Protein AF-A0AAV2BD45-F1 (afdb_monomer_lite)

Secondary structure (DSSP, 8-state):
----------PPPP-PPPPPP-----------------------------------------------SS---HHHHHHHHHHHHHHHHHHHHHHHHHHHHHHHHHHHTT---HHHHHHHHHHHHHHHHHHHHHHHHHHHHHHHHH---HHHHHHHHHHHHHHHHHHHHHHHHHHHHHHHHHHHHHHHHHHHHHHHHHHHHHHHHHHHHHHHHHHHHHHHHHHHHHHHHHHHHHHHHHHHHHHHHHHHHHHHHHHHHHHHHHHHHHHHHHHHHHTT---TT-HHHHHHHHHHHHHHHHHHHHHHHHHHHHHHHHHHHHHHHHHHHHHHHHHHHHHHHHHHHHHHHHHHHHHHHHHHHHHHHHHHHHHHHHHHHHHHHHHHHHHHHHHHHHHHHHHHHHHHHHHHHHHHHHHHHHHHHHHHHTT-

Organism: NCBI:txid280406

Structure (mmCIF, N/CA/C/O backbone):
data_AF-A0AAV2BD45-F1
#
_entry.id   AF-A0AAV2BD45-F1
#
loop_
_atom_site.group_PDB
_atom_site.id
_atom_site.type_symbol
_atom_site.label_atom_id
_atom_site.label_alt_id
_atom_site.label_comp_id
_atom_site.label_asym_id
_atom_site.label_entity_id
_atom_site.label_seq_id
_atom_site.pdbx_PDB_ins_code
_atom_site.Cartn_x
_atom_site.Cartn_y
_atom_site.Cartn_z
_atom_site.occupancy
_atom_site.B_iso_or_equiv
_atom_site.auth_seq_id
_atom_site.auth_comp_id
_atom_site.auth_asym_id
_atom_site.auth_atom_id
_atom_site.pdbx_PDB_model_num
ATOM 1 N N . MET A 1 1 ? -37.325 33.648 95.081 1.00 37.81 1 MET A N 1
ATOM 2 C CA . MET A 1 1 ? -36.023 33.034 95.414 1.00 37.81 1 MET A CA 1
ATOM 3 C C . MET A 1 1 ? -35.730 31.965 94.376 1.00 37.81 1 MET A C 1
ATOM 5 O O . MET A 1 1 ? -36.515 31.038 94.236 1.00 37.81 1 MET A O 1
ATOM 9 N N . HIS A 1 2 ? -34.699 32.183 93.560 1.00 37.19 2 HIS A N 1
ATOM 10 C CA . HIS A 1 2 ? -34.310 31.307 92.456 1.00 37.19 2 HIS A CA 1
ATOM 11 C C . HIS A 1 2 ? -33.569 30.071 92.963 1.00 37.19 2 HIS A C 1
ATOM 13 O O . HIS A 1 2 ? -32.699 30.198 93.818 1.00 37.19 2 HIS A O 1
ATOM 19 N N . ASN A 1 3 ? -33.854 28.908 92.377 1.00 32.88 3 ASN A N 1
ATOM 20 C CA . ASN A 1 3 ? -32.903 27.804 92.365 1.00 32.88 3 ASN A CA 1
ATOM 21 C C . ASN A 1 3 ? -32.997 27.060 91.028 1.00 32.88 3 ASN A C 1
ATOM 23 O O . ASN A 1 3 ? -33.967 26.362 90.740 1.00 32.88 3 ASN A O 1
ATOM 27 N N . THR A 1 4 ? -31.990 27.277 90.191 1.00 39.41 4 THR A N 1
ATOM 28 C CA . THR A 1 4 ? -31.749 26.609 88.914 1.00 39.41 4 THR A CA 1
ATOM 29 C C . THR A 1 4 ? -30.842 25.404 89.158 1.00 39.41 4 THR A C 1
ATOM 31 O O . THR A 1 4 ? -29.679 25.553 89.518 1.00 39.41 4 THR A O 1
ATOM 34 N N . SER A 1 5 ? -31.364 24.192 88.953 1.00 40.12 5 SER A N 1
ATOM 35 C CA . SER A 1 5 ? -30.568 22.958 88.953 1.00 40.12 5 SER A CA 1
ATOM 36 C C . SER A 1 5 ? -30.254 22.560 87.512 1.00 40.12 5 SER A C 1
ATOM 38 O O . SER A 1 5 ? -31.137 22.161 86.754 1.00 40.12 5 SER A O 1
ATOM 40 N N . ALA A 1 6 ? -28.990 22.720 87.120 1.00 40.03 6 ALA A N 1
ATOM 41 C CA . ALA A 1 6 ? -28.469 22.316 85.822 1.00 40.03 6 ALA A CA 1
ATOM 42 C C . ALA A 1 6 ? -28.028 20.842 85.864 1.00 40.03 6 ALA A C 1
ATOM 44 O O . ALA A 1 6 ? -27.032 20.497 86.503 1.00 40.03 6 ALA A O 1
ATOM 45 N N . MET A 1 7 ? -28.739 19.968 85.146 1.00 40.84 7 MET A N 1
ATOM 46 C CA . MET A 1 7 ? -28.292 18.599 84.880 1.00 40.84 7 MET A CA 1
ATOM 47 C C . MET A 1 7 ? -27.200 18.595 83.801 1.00 40.84 7 MET A C 1
ATOM 49 O O . MET A 1 7 ? -27.439 18.941 82.645 1.00 40.84 7 MET A O 1
ATOM 53 N N . LYS A 1 8 ? -25.987 18.177 84.179 1.00 40.69 8 LYS A N 1
ATOM 54 C CA . LYS A 1 8 ? -24.871 17.905 83.262 1.00 40.69 8 LYS A CA 1
ATOM 55 C C . LYS A 1 8 ? -25.108 16.576 82.534 1.00 40.69 8 LYS A C 1
ATOM 57 O O . LYS A 1 8 ? -25.196 15.530 83.175 1.00 40.69 8 LYS A O 1
ATOM 62 N N . SER A 1 9 ? -25.160 16.603 81.203 1.00 44.59 9 SER A N 1
ATOM 63 C CA . SER A 1 9 ? -25.172 15.405 80.362 1.00 44.59 9 SER A CA 1
ATOM 64 C C . SER A 1 9 ? -23.779 14.758 80.330 1.00 44.59 9 SER A C 1
ATOM 66 O O . SER A 1 9 ? -22.777 15.393 80.000 1.00 44.59 9 SER A O 1
ATOM 68 N N . LYS A 1 10 ? -23.696 13.474 80.696 1.00 47.56 10 LYS A N 1
ATOM 69 C CA . LYS A 1 10 ? -22.488 12.657 80.519 1.00 47.56 10 LYS A CA 1
ATOM 70 C C . LYS A 1 10 ? -22.394 12.248 79.044 1.00 47.56 10 LYS A C 1
ATOM 72 O O . LYS A 1 10 ? -23.237 11.496 78.565 1.00 47.56 10 LYS A O 1
ATOM 77 N N . LYS A 1 11 ? -21.384 12.746 78.324 1.00 49.84 11 LYS A N 1
ATOM 78 C CA . LYS A 1 11 ? -21.008 12.239 76.993 1.00 49.84 11 LYS A CA 1
ATOM 79 C C . LYS A 1 11 ? -20.437 10.823 77.136 1.00 49.84 11 LYS A C 1
ATOM 81 O O . LYS A 1 11 ? -19.574 10.599 77.982 1.00 49.84 11 LYS A O 1
ATOM 86 N N . ALA A 1 12 ? -20.922 9.891 76.317 1.00 58.09 12 ALA A N 1
ATOM 87 C CA . ALA A 1 12 ? -20.347 8.554 76.188 1.00 58.09 12 ALA A CA 1
ATOM 88 C C . ALA A 1 12 ? -18.932 8.623 75.565 1.00 58.09 12 ALA A C 1
ATOM 90 O O . ALA A 1 12 ? -18.669 9.550 74.789 1.00 58.09 12 ALA A O 1
ATOM 91 N N . PRO A 1 13 ? -18.021 7.680 75.874 1.00 46.12 13 PRO A N 1
ATOM 92 C CA . PRO A 1 13 ? -16.671 7.684 75.326 1.00 46.12 13 PRO A CA 1
ATOM 93 C C . PRO A 1 13 ? -16.701 7.284 73.849 1.00 46.12 13 PRO A C 1
ATOM 95 O O . PRO A 1 13 ? -17.323 6.295 73.467 1.00 46.12 13 PRO A O 1
ATOM 98 N N . TRP A 1 14 ? -16.017 8.066 73.022 1.00 59.41 14 TRP A N 1
ATOM 99 C CA . TRP A 1 14 ? -15.798 7.785 71.609 1.00 59.41 14 TRP A CA 1
ATOM 100 C C . TRP A 1 14 ? -14.756 6.666 71.452 1.00 59.41 14 TRP A C 1
ATOM 102 O O . TRP A 1 14 ? -13.685 6.742 72.053 1.00 59.41 14 TRP A O 1
ATOM 112 N N . ILE A 1 15 ? -15.066 5.641 70.651 1.00 57.72 15 ILE A N 1
ATOM 113 C CA . ILE A 1 15 ? -14.152 4.541 70.304 1.00 57.72 15 ILE A CA 1
ATOM 114 C C . ILE A 1 15 ? -13.770 4.708 68.820 1.00 57.72 15 ILE A C 1
ATOM 116 O O . ILE A 1 15 ? -14.672 4.696 67.977 1.00 57.72 15 ILE A O 1
ATOM 120 N N . PRO A 1 16 ? -12.482 4.888 68.469 1.00 62.59 16 PRO A N 1
ATOM 121 C CA . PRO A 1 16 ? -12.050 4.950 67.073 1.00 62.59 16 PRO A CA 1
ATOM 122 C C . PRO A 1 16 ? -12.169 3.581 66.378 1.00 62.59 16 PRO A C 1
ATOM 124 O O . PRO A 1 16 ? -11.999 2.548 67.030 1.00 62.59 16 PRO A O 1
ATOM 127 N N . PRO A 1 17 ? -12.401 3.544 65.051 1.00 55.59 17 PRO A N 1
ATOM 128 C CA . PRO A 1 17 ? -12.375 2.299 64.289 1.00 55.59 17 PRO A CA 1
ATOM 129 C C . PRO A 1 17 ? -10.945 1.721 64.230 1.00 55.59 17 PRO A C 1
ATOM 131 O O . PRO A 1 17 ? -9.986 2.498 64.160 1.00 55.59 17 PRO A O 1
ATOM 134 N N . PRO A 1 18 ? -10.769 0.383 64.226 1.00 54.41 18 PRO A N 1
ATOM 135 C CA . PRO A 1 18 ? -9.447 -0.234 64.182 1.00 54.41 18 PRO A CA 1
ATOM 136 C C . PRO A 1 18 ? -8.695 0.150 62.905 1.00 54.41 18 PRO A C 1
ATOM 138 O O . PRO A 1 18 ? -9.184 -0.025 61.787 1.00 54.41 18 PRO A O 1
ATOM 141 N N . GLY A 1 19 ? -7.501 0.705 63.101 1.00 39.62 19 GLY A N 1
ATOM 142 C CA . GLY A 1 19 ? -6.595 1.125 62.046 1.00 39.62 19 GLY A CA 1
ATOM 143 C C . GLY A 1 19 ? -6.035 -0.040 61.234 1.00 39.62 19 GLY A C 1
ATOM 144 O O . GLY A 1 19 ? -5.827 -1.149 61.720 1.00 39.62 19 GLY A O 1
ATOM 145 N N . LYS A 1 20 ? -5.770 0.287 59.970 1.00 44.84 20 LYS A N 1
ATOM 146 C CA . LYS A 1 20 ? -5.073 -0.502 58.957 1.00 44.84 20 LYS A CA 1
ATOM 147 C C . LYS A 1 20 ? -3.706 -0.960 59.477 1.00 44.84 20 LYS A C 1
ATOM 149 O O . LYS A 1 20 ? -2.891 -0.123 59.863 1.00 44.84 20 LYS A O 1
ATOM 154 N N . SER A 1 21 ? -3.429 -2.260 59.420 1.00 37.97 21 SER A N 1
ATOM 155 C CA . SER A 1 21 ? -2.073 -2.782 59.567 1.00 37.97 21 SER A CA 1
ATOM 156 C C . SER A 1 21 ? -1.289 -2.539 58.276 1.00 37.97 21 SER A C 1
ATOM 158 O O . SER A 1 21 ? -1.663 -2.972 57.186 1.00 37.97 21 SER A O 1
ATOM 160 N N . GLN A 1 22 ? -0.187 -1.803 58.403 1.00 42.59 22 GLN A N 1
ATOM 161 C CA . GLN A 1 22 ? 0.887 -1.796 57.423 1.00 42.59 22 GLN A CA 1
ATOM 162 C C . GLN A 1 22 ? 1.657 -3.111 57.565 1.00 42.59 22 GLN A C 1
ATOM 164 O O . GLN A 1 22 ? 2.295 -3.338 58.589 1.00 42.59 22 GLN A O 1
ATOM 169 N N . HIS A 1 23 ? 1.629 -3.955 56.535 1.00 36.81 23 HIS A N 1
ATOM 170 C CA . HIS A 1 23 ? 2.634 -4.998 56.362 1.00 36.81 23 HIS A CA 1
ATOM 171 C C . HIS A 1 23 ? 3.535 -4.640 55.187 1.00 36.81 23 HIS A C 1
ATOM 173 O O . HIS A 1 23 ? 3.166 -4.713 54.019 1.00 36.81 23 HIS A O 1
ATOM 179 N N . SER A 1 24 ? 4.740 -4.225 55.555 1.00 38.22 24 SER A N 1
ATOM 180 C CA . SER A 1 24 ? 5.935 -4.207 54.735 1.00 38.22 24 SER A CA 1
ATOM 181 C C . SER A 1 24 ? 6.391 -5.646 54.481 1.00 38.22 24 SER A C 1
ATOM 183 O O . SER A 1 24 ? 6.733 -6.373 55.411 1.00 38.22 24 SER A O 1
ATOM 185 N N . ILE A 1 25 ? 6.445 -6.051 53.213 1.00 37.09 25 ILE A N 1
ATOM 186 C CA . ILE A 1 25 ? 7.236 -7.207 52.787 1.00 37.09 25 ILE A CA 1
ATOM 187 C C . ILE A 1 25 ? 8.301 -6.693 51.826 1.00 37.09 25 ILE A C 1
ATOM 189 O O . ILE A 1 25 ? 8.033 -6.323 50.686 1.00 37.09 25 ILE A O 1
ATOM 193 N N . LYS A 1 26 ? 9.531 -6.655 52.345 1.00 34.81 26 LYS A N 1
ATOM 194 C CA . LYS A 1 26 ? 10.760 -6.693 51.560 1.00 34.81 26 LYS A CA 1
ATOM 195 C C . LYS A 1 26 ? 10.870 -8.083 50.939 1.00 34.81 26 LYS A C 1
ATOM 197 O O . LYS A 1 26 ? 10.857 -9.071 51.668 1.00 34.81 26 LYS A O 1
ATOM 202 N N . THR A 1 27 ? 11.110 -8.153 49.639 1.00 34.31 27 THR A N 1
ATOM 203 C CA . THR A 1 27 ? 11.883 -9.252 49.057 1.00 34.31 27 THR A CA 1
ATOM 204 C C . THR A 1 27 ? 12.809 -8.700 47.987 1.00 34.31 27 THR A C 1
ATOM 206 O O . THR A 1 27 ? 12.434 -7.954 47.090 1.00 34.31 27 THR A O 1
ATOM 209 N N . THR A 1 28 ? 14.073 -9.024 48.195 1.00 35.66 28 THR A N 1
ATOM 210 C CA . THR A 1 28 ? 15.253 -8.734 47.400 1.00 35.66 28 THR A CA 1
ATOM 211 C C . THR A 1 28 ? 15.331 -9.658 46.190 1.00 35.66 28 THR A C 1
ATOM 213 O O . THR A 1 28 ? 15.268 -10.870 46.369 1.00 35.66 28 THR A O 1
ATOM 216 N N . ALA A 1 29 ? 15.625 -9.119 45.009 1.00 36.19 29 ALA A N 1
ATOM 217 C CA . ALA A 1 29 ? 16.411 -9.825 44.000 1.00 36.19 29 ALA A CA 1
ATOM 218 C C . ALA A 1 29 ? 17.160 -8.809 43.127 1.00 36.19 29 ALA A C 1
ATOM 220 O O . ALA A 1 29 ? 16.567 -7.995 42.426 1.00 36.19 29 ALA A O 1
ATOM 221 N N . LYS A 1 30 ? 18.490 -8.852 43.239 1.00 35.03 30 LYS A N 1
ATOM 222 C CA . LYS A 1 30 ? 19.457 -8.185 42.368 1.00 35.03 30 LYS A CA 1
ATOM 223 C C . LYS A 1 30 ? 19.386 -8.800 40.969 1.00 35.03 30 LYS A C 1
ATOM 225 O O . LYS A 1 30 ? 19.526 -10.014 40.844 1.00 35.03 30 LYS A O 1
ATOM 230 N N . THR A 1 31 ? 19.399 -7.977 39.929 1.00 34.34 31 THR A N 1
ATOM 231 C CA . THR A 1 31 ? 20.247 -8.267 38.765 1.00 34.34 31 THR A CA 1
ATOM 232 C C . THR A 1 31 ? 20.793 -6.956 38.222 1.00 34.34 31 THR A C 1
ATOM 234 O O . THR A 1 31 ? 20.062 -6.017 37.927 1.00 34.34 31 THR A O 1
ATOM 237 N N . LYS A 1 32 ? 22.120 -6.893 38.230 1.00 35.22 32 LYS A N 1
ATOM 238 C CA . LYS A 1 32 ? 22.986 -5.788 37.847 1.00 35.22 32 LYS A CA 1
ATOM 239 C C . LYS A 1 32 ? 23.329 -5.980 36.371 1.00 35.22 32 LYS A C 1
ATOM 241 O O . LYS A 1 32 ? 23.880 -7.027 36.052 1.00 35.22 32 LYS A O 1
ATOM 246 N N . VAL A 1 33 ? 23.066 -4.993 35.518 1.00 34.75 33 VAL A N 1
ATOM 247 C CA . VAL A 1 33 ? 23.798 -4.810 34.255 1.00 34.75 33 VAL A CA 1
ATOM 248 C C . VAL A 1 33 ? 24.045 -3.311 34.085 1.00 34.75 33 VAL A C 1
ATOM 250 O O . VAL A 1 33 ? 23.113 -2.520 33.977 1.00 34.75 33 VAL A O 1
ATOM 253 N N . GLU A 1 34 ? 25.321 -2.947 34.178 1.00 34.97 34 GLU A N 1
ATOM 254 C CA . GLU A 1 34 ? 25.890 -1.634 33.869 1.00 34.97 34 GLU A CA 1
ATOM 255 C C . GLU A 1 34 ? 26.081 -1.485 32.349 1.00 34.97 34 GLU A C 1
ATOM 257 O O . GLU A 1 34 ? 26.318 -2.470 31.653 1.00 34.97 34 GLU A O 1
ATOM 262 N N . GLY A 1 35 ? 26.033 -0.240 31.871 1.00 30.70 35 GLY A N 1
ATOM 263 C CA . GLY A 1 35 ? 26.340 0.184 30.498 1.00 30.70 35 GLY A CA 1
ATOM 264 C C . GLY A 1 35 ? 25.434 1.361 30.132 1.00 30.70 35 GLY A C 1
ATOM 265 O O . GLY A 1 35 ? 24.295 1.152 29.745 1.00 30.70 35 GLY A O 1
ATOM 266 N N . SER A 1 36 ? 25.745 2.621 30.454 1.00 33.59 36 SER A N 1
ATOM 267 C CA . SER A 1 36 ? 26.820 3.455 29.892 1.00 33.59 36 SER A CA 1
ATOM 268 C C . SER A 1 36 ? 26.916 3.356 28.370 1.00 33.59 36 SER A C 1
ATOM 270 O O . SER A 1 36 ? 27.641 2.507 27.869 1.00 33.59 36 SER A O 1
ATOM 272 N N . SER A 1 37 ? 26.253 4.267 27.652 1.00 35.66 37 SER A N 1
ATOM 273 C CA . SER A 1 37 ? 26.849 4.881 26.462 1.00 35.66 37 SER A CA 1
ATOM 274 C C . SER A 1 37 ? 26.151 6.197 26.121 1.00 35.66 37 SER A C 1
ATOM 276 O O . SER A 1 37 ? 24.951 6.255 25.867 1.00 35.66 37 SER A O 1
ATOM 278 N N . THR A 1 38 ? 26.967 7.239 26.187 1.00 37.00 38 THR A N 1
ATOM 279 C CA . THR A 1 38 ? 26.967 8.498 25.443 1.00 37.00 38 THR A CA 1
ATOM 280 C C . THR A 1 38 ? 26.060 8.568 24.214 1.00 37.00 38 THR A C 1
ATOM 282 O O . THR A 1 38 ? 26.137 7.745 23.305 1.00 37.00 38 THR A O 1
ATOM 285 N N . ALA A 1 39 ? 25.259 9.633 24.185 1.00 39.69 39 ALA A N 1
ATOM 286 C CA . ALA A 1 39 ? 24.622 10.154 22.990 1.00 39.69 39 ALA A CA 1
ATOM 287 C C . ALA A 1 39 ? 25.671 10.883 22.133 1.00 39.69 39 ALA A C 1
ATOM 289 O O . ALA A 1 39 ? 26.201 11.911 22.550 1.00 39.69 39 ALA A O 1
ATOM 290 N N . GLU A 1 40 ? 25.931 10.357 20.940 1.00 37.06 40 GLU A N 1
ATOM 291 C CA . GLU A 1 40 ? 26.510 11.088 19.812 1.00 37.06 40 GLU A CA 1
ATOM 292 C C . GLU A 1 40 ? 25.491 11.084 18.660 1.00 37.06 40 GLU A C 1
ATOM 294 O O . GLU A 1 40 ? 24.908 10.035 18.365 1.00 37.06 40 GLU A O 1
ATOM 299 N N . PRO A 1 41 ? 25.245 12.229 18.002 1.00 37.22 41 PRO A N 1
ATOM 300 C CA . PRO A 1 41 ? 24.463 12.289 16.779 1.00 37.22 41 PRO A CA 1
ATOM 301 C C . PRO A 1 41 ? 25.382 12.096 15.563 1.00 37.22 41 PRO A C 1
ATOM 303 O O . PRO A 1 41 ? 26.110 13.005 15.170 1.00 37.22 41 PRO A O 1
ATOM 306 N N . CYS A 1 42 ? 25.322 10.922 14.933 1.00 32.53 42 CYS A N 1
ATOM 307 C CA . CYS A 1 42 ? 25.920 10.703 13.616 1.00 32.53 42 CYS A CA 1
ATOM 308 C C . CYS A 1 42 ? 24.930 11.107 12.518 1.00 32.53 42 CYS A C 1
ATOM 310 O O . CYS A 1 42 ? 23.981 10.382 12.218 1.00 32.53 42 CYS A O 1
ATOM 312 N N . HIS A 1 43 ? 25.190 12.252 11.890 1.00 39.97 43 HIS A N 1
ATOM 313 C CA . HIS A 1 43 ? 24.845 12.456 10.485 1.00 39.97 43 HIS A CA 1
ATOM 314 C C . HIS A 1 43 ? 25.676 11.497 9.618 1.00 39.97 43 HIS A C 1
ATOM 316 O O . HIS A 1 43 ? 26.834 11.218 9.934 1.00 39.97 43 HIS A O 1
ATOM 322 N N . PRO A 1 44 ? 25.122 11.064 8.481 1.00 42.06 44 PRO A N 1
ATOM 323 C CA . PRO A 1 44 ? 25.815 11.379 7.245 1.00 42.06 44 PRO A CA 1
ATOM 324 C C . PRO A 1 44 ? 24.866 12.101 6.293 1.00 42.06 44 PRO A C 1
ATOM 326 O O . PRO A 1 44 ? 23.893 11.548 5.785 1.00 42.06 44 PRO A O 1
ATOM 329 N N . THR A 1 45 ? 25.173 13.373 6.066 1.00 37.53 45 THR A N 1
ATOM 330 C CA . THR A 1 45 ? 24.691 14.137 4.922 1.00 37.53 45 THR A CA 1
ATOM 331 C C . THR A 1 45 ? 25.444 13.602 3.710 1.00 37.53 45 THR A C 1
ATOM 333 O O . THR A 1 45 ? 26.584 13.987 3.469 1.00 37.53 45 THR A O 1
ATOM 336 N N . THR A 1 46 ? 24.853 12.650 2.993 1.00 34.72 46 THR A N 1
ATOM 337 C CA . THR A 1 46 ? 25.372 12.230 1.691 1.00 34.72 46 THR A CA 1
ATOM 338 C C . THR A 1 46 ? 24.972 13.278 0.661 1.00 34.72 46 THR A C 1
ATOM 340 O O . THR A 1 46 ? 23.799 13.458 0.343 1.00 34.72 46 THR A O 1
ATOM 343 N N . GLU A 1 47 ? 25.997 14.005 0.238 1.00 29.61 47 GLU A N 1
ATOM 344 C CA . GLU A 1 47 ? 26.165 14.786 -0.982 1.00 29.61 47 GLU A CA 1
ATOM 345 C C . GLU A 1 47 ? 25.119 14.511 -2.076 1.00 29.61 47 GLU A C 1
ATOM 347 O O . GLU A 1 47 ? 25.186 13.528 -2.811 1.00 29.61 47 GLU A O 1
ATOM 352 N N . MET A 1 48 ? 24.191 15.451 -2.249 1.00 32.91 48 MET A N 1
ATOM 353 C CA . MET A 1 48 ? 23.645 15.743 -3.571 1.00 32.91 48 MET A CA 1
ATOM 354 C C . MET A 1 48 ? 24.607 16.744 -4.200 1.00 32.91 48 MET A C 1
ATOM 356 O O . MET A 1 48 ? 24.500 17.952 -3.982 1.00 32.91 48 MET A O 1
ATOM 360 N N . HIS A 1 49 ? 25.602 16.219 -4.912 1.00 33.19 49 HIS A N 1
ATOM 361 C CA . HIS A 1 49 ? 26.408 17.019 -5.817 1.00 33.19 49 HIS A CA 1
ATOM 362 C C . HIS A 1 49 ? 25.471 17.761 -6.773 1.00 33.19 49 HIS A C 1
ATOM 364 O O . HIS A 1 49 ? 24.671 17.157 -7.487 1.00 33.19 49 HIS A O 1
ATOM 370 N N . SER A 1 50 ? 25.579 19.087 -6.743 1.00 35.03 50 SER A N 1
ATOM 371 C CA . SER A 1 50 ? 25.191 19.963 -7.837 1.00 35.03 50 SER A CA 1
ATOM 372 C C . SER A 1 50 ? 25.798 19.388 -9.112 1.00 35.03 50 SER A C 1
ATOM 374 O O . SER A 1 50 ? 27.018 19.391 -9.254 1.00 35.03 50 SER A O 1
ATOM 376 N N . LEU A 1 51 ? 24.960 18.855 -10.002 1.00 37.84 51 LEU A N 1
ATOM 377 C CA . LEU A 1 51 ? 25.345 18.624 -11.387 1.00 37.84 51 LEU A CA 1
ATOM 378 C C . LEU A 1 51 ? 25.698 19.996 -11.954 1.00 37.84 51 LEU A C 1
ATOM 380 O O . LEU A 1 51 ? 24.822 20.826 -12.192 1.00 37.84 51 LEU A O 1
ATOM 384 N N . GLU A 1 52 ? 27.000 20.250 -12.045 1.00 33.34 52 GLU A N 1
ATOM 385 C CA . GLU A 1 52 ? 27.556 21.305 -12.869 1.00 33.34 52 GLU A CA 1
ATOM 386 C C . GLU A 1 52 ? 26.934 21.168 -14.260 1.00 33.34 52 GLU A C 1
ATOM 388 O O . GLU A 1 52 ? 26.956 20.103 -14.881 1.00 33.34 52 GLU A O 1
ATOM 393 N N . GLU A 1 53 ? 26.302 22.250 -14.706 1.00 35.97 53 GLU A N 1
ATOM 394 C CA . GLU A 1 53 ? 25.989 22.474 -16.105 1.00 35.97 53 GLU A CA 1
ATOM 395 C C . GLU A 1 53 ? 27.318 22.465 -16.863 1.00 35.97 53 GLU A C 1
ATOM 397 O O . GLU A 1 53 ? 27.991 23.493 -16.983 1.00 35.97 53 GLU A O 1
ATOM 402 N N . ASP A 1 54 ? 27.706 21.292 -17.362 1.00 31.88 54 ASP A N 1
ATOM 403 C CA . ASP A 1 54 ? 28.700 21.187 -18.415 1.00 31.88 54 ASP A CA 1
ATOM 404 C C . ASP A 1 54 ? 28.147 21.952 -19.615 1.00 31.88 54 ASP A C 1
ATOM 406 O O . ASP A 1 54 ? 27.318 21.476 -20.398 1.00 31.88 54 ASP A O 1
ATOM 410 N N . ARG A 1 55 ? 28.608 23.200 -19.724 1.00 34.84 55 ARG A N 1
ATOM 411 C CA . ARG A 1 55 ? 28.658 23.932 -20.978 1.00 34.84 55 ARG A CA 1
ATOM 412 C C . ARG A 1 55 ? 29.295 22.995 -21.991 1.00 34.84 55 ARG A C 1
ATOM 414 O O . ARG A 1 55 ? 30.507 22.798 -21.989 1.00 34.84 55 ARG A O 1
ATOM 421 N N . PHE A 1 56 ? 28.474 22.470 -22.890 1.00 34.72 56 PHE A N 1
ATOM 422 C CA . PHE A 1 56 ? 28.930 22.158 -24.229 1.00 34.72 56 PHE A CA 1
ATOM 423 C C . PHE A 1 56 ? 29.479 23.467 -24.801 1.00 34.72 56 PHE A C 1
ATOM 425 O O . PHE A 1 56 ? 28.736 24.294 -25.329 1.00 34.72 56 PHE A O 1
ATOM 432 N N . GLU A 1 57 ? 30.780 23.697 -24.630 1.00 31.67 57 GLU A N 1
ATOM 433 C CA . GLU A 1 57 ? 31.492 24.560 -25.551 1.00 31.67 57 GLU A CA 1
ATOM 434 C C . GLU A 1 57 ? 31.246 23.971 -26.937 1.00 31.67 57 GLU A C 1
ATOM 436 O O . GLU A 1 57 ? 31.585 22.818 -27.216 1.00 31.67 57 GLU A O 1
ATOM 441 N N . GLU A 1 58 ? 30.583 24.758 -27.784 1.00 39.25 58 GLU A N 1
ATOM 442 C CA . GLU A 1 58 ? 30.618 24.597 -29.226 1.00 39.25 58 GLU A CA 1
ATOM 443 C C . GLU A 1 58 ? 32.089 24.497 -29.626 1.00 39.25 58 GLU A C 1
ATOM 445 O O . GLU A 1 58 ? 32.774 25.501 -29.838 1.00 39.25 58 GLU A O 1
ATOM 450 N N . ALA A 1 59 ? 32.584 23.265 -29.732 1.00 32.06 59 ALA A N 1
ATOM 451 C CA . ALA A 1 59 ? 33.764 22.958 -30.504 1.00 32.06 59 ALA A CA 1
ATOM 452 C C . ALA A 1 59 ? 33.423 23.349 -31.942 1.00 32.06 59 ALA A C 1
ATOM 454 O O . ALA A 1 59 ? 32.893 22.563 -32.727 1.00 32.06 59 ALA A O 1
ATOM 455 N N . SER A 1 60 ? 33.671 24.619 -32.253 1.00 34.62 60 SER A N 1
ATOM 456 C CA . SER A 1 60 ? 33.712 25.138 -33.603 1.00 34.62 60 SER A CA 1
ATOM 457 C C . SER A 1 60 ? 34.685 24.254 -34.369 1.00 34.62 60 SER A C 1
ATOM 459 O O . SER A 1 60 ? 35.901 24.374 -34.231 1.00 34.62 60 SER A O 1
ATOM 461 N N . LEU A 1 61 ? 34.144 23.336 -35.168 1.00 34.00 61 LEU A N 1
ATOM 462 C CA . LEU A 1 61 ? 34.873 22.576 -36.173 1.00 34.00 61 LEU A CA 1
ATOM 463 C C . LEU A 1 61 ? 35.249 23.521 -37.323 1.00 34.00 61 LEU A C 1
ATOM 465 O O . LEU A 1 61 ? 34.892 23.304 -38.473 1.00 34.00 61 LEU A O 1
ATOM 469 N N . SER A 1 62 ? 35.990 24.588 -37.033 1.00 32.12 62 SER A N 1
ATOM 470 C CA . SER A 1 62 ? 36.701 25.367 -38.040 1.00 32.12 62 SER A CA 1
ATOM 471 C C . SER A 1 62 ? 38.074 24.739 -38.270 1.00 32.12 62 SER A C 1
ATOM 473 O O . SER A 1 62 ? 39.120 25.366 -38.132 1.00 32.12 62 SER A O 1
ATOM 475 N N . SER A 1 63 ? 38.074 23.472 -38.689 1.00 34.75 63 SER A N 1
ATOM 476 C CA . SER A 1 63 ? 39.219 22.908 -39.405 1.00 34.75 63 SER A CA 1
ATOM 477 C C . SER A 1 63 ? 39.189 23.424 -40.843 1.00 34.75 63 SER A C 1
ATOM 479 O O . SER A 1 63 ? 38.998 22.670 -41.791 1.00 34.75 63 SER A O 1
ATOM 481 N N . THR A 1 64 ? 39.382 24.733 -41.026 1.00 37.59 64 THR A N 1
ATOM 482 C CA . THR A 1 64 ? 39.841 25.267 -42.309 1.00 37.59 64 THR A CA 1
ATOM 483 C C . THR A 1 64 ? 41.289 24.828 -42.474 1.00 37.59 64 THR A C 1
ATOM 485 O O . THR A 1 64 ? 42.221 25.555 -42.129 1.00 37.59 64 THR A O 1
ATOM 488 N N . SER A 1 65 ? 41.473 23.595 -42.951 1.00 39.78 65 SER A N 1
ATOM 489 C CA . SER A 1 65 ? 42.760 23.111 -43.423 1.00 39.78 65 SER A CA 1
ATOM 490 C C . SER A 1 65 ? 43.256 24.082 -44.487 1.00 39.78 65 SER A C 1
ATOM 492 O O . SER A 1 65 ? 42.598 24.300 -45.508 1.00 39.78 65 SER A O 1
ATOM 494 N N . SER A 1 66 ? 44.404 24.694 -44.229 1.00 41.56 66 SER A N 1
ATOM 495 C CA . SER A 1 66 ? 45.097 25.561 -45.164 1.00 41.56 66 SER A CA 1
ATOM 496 C C . SER A 1 66 ? 45.428 24.787 -46.446 1.00 41.56 66 SER A C 1
ATOM 498 O O . SER A 1 66 ? 46.427 24.074 -46.501 1.00 41.56 66 SER A O 1
ATOM 500 N N . PHE A 1 67 ? 44.609 24.956 -47.487 1.00 44.69 67 PHE A N 1
ATOM 501 C CA . PHE A 1 67 ? 44.902 24.574 -48.875 1.00 44.69 67 PHE A CA 1
ATOM 502 C C . PHE A 1 67 ? 45.982 25.500 -49.455 1.00 44.69 67 PHE A C 1
ATOM 504 O O . PHE A 1 67 ? 45.745 26.243 -50.400 1.00 44.69 67 PHE A O 1
ATOM 511 N N . ASN A 1 68 ? 47.165 25.535 -48.847 1.00 49.06 68 ASN A N 1
ATOM 512 C CA . ASN A 1 68 ? 48.268 26.337 -49.356 1.00 49.06 68 ASN A CA 1
ATOM 513 C C . ASN A 1 68 ? 49.590 25.600 -49.184 1.00 49.06 68 ASN A C 1
ATOM 515 O O . ASN A 1 68 ? 50.298 25.802 -48.197 1.00 49.06 68 ASN A O 1
ATOM 519 N N . ARG A 1 69 ? 49.882 24.794 -50.209 1.00 49.28 69 ARG A N 1
ATOM 520 C CA . ARG A 1 69 ? 51.175 24.412 -50.805 1.00 49.28 69 ARG A CA 1
ATOM 521 C C . ARG A 1 69 ? 51.101 22.929 -51.171 1.00 49.28 69 ARG A C 1
ATOM 523 O O . ARG A 1 69 ? 50.884 22.099 -50.303 1.00 49.28 69 ARG A O 1
ATOM 530 N N . ASP A 1 70 ? 51.265 22.669 -52.462 1.00 53.28 70 ASP A N 1
ATOM 531 C CA . ASP A 1 70 ? 51.137 21.399 -53.191 1.00 53.28 70 ASP A CA 1
ATOM 532 C C . ASP A 1 70 ? 49.711 21.027 -53.641 1.00 53.28 70 ASP A C 1
ATOM 534 O O . ASP A 1 70 ? 48.751 21.238 -52.894 1.00 53.28 70 ASP A O 1
ATOM 538 N N . PRO A 1 71 ? 49.531 20.526 -54.888 1.00 56.09 71 PRO A N 1
ATOM 539 C CA . PRO A 1 71 ? 48.228 20.089 -55.364 1.00 56.09 71 PRO A CA 1
ATOM 540 C C . PRO A 1 71 ? 47.728 18.981 -54.429 1.00 56.09 71 PRO A C 1
ATOM 542 O O . PRO A 1 71 ? 48.392 17.947 -54.325 1.00 56.09 71 PRO A O 1
ATOM 545 N N . PRO A 1 72 ? 46.594 19.174 -53.737 1.00 59.38 72 PRO A N 1
ATOM 546 C CA . PRO A 1 72 ? 46.013 18.139 -52.895 1.00 59.38 72 PRO A CA 1
ATOM 547 C C . PRO A 1 72 ? 45.803 16.897 -53.759 1.00 59.38 72 PRO A C 1
ATOM 549 O O . PRO A 1 72 ? 45.300 17.009 -54.880 1.00 59.38 72 PRO A O 1
ATOM 552 N N . ASP A 1 73 ? 46.188 15.720 -53.265 1.00 76.12 73 ASP A N 1
ATOM 553 C CA . ASP A 1 73 ? 45.872 14.470 -53.949 1.00 76.12 73 ASP A CA 1
ATOM 554 C C . ASP A 1 73 ? 44.355 14.258 -53.881 1.00 76.12 73 ASP A C 1
ATOM 556 O O . ASP A 1 73 ? 43.804 13.646 -52.962 1.00 76.12 73 ASP A O 1
ATOM 560 N N . VAL A 1 74 ? 43.658 14.831 -54.863 1.00 76.75 74 VAL A N 1
ATOM 561 C CA . VAL A 1 74 ? 42.201 14.788 -54.973 1.00 76.75 74 VAL A CA 1
ATOM 562 C C . VAL A 1 74 ? 41.726 13.336 -55.022 1.00 76.75 74 VAL A C 1
ATOM 564 O O . VAL A 1 74 ? 40.601 13.067 -54.622 1.00 76.75 74 VAL A O 1
ATOM 567 N N . ASN A 1 75 ? 42.552 12.376 -55.459 1.00 78.44 75 ASN A N 1
ATOM 568 C CA . ASN A 1 75 ? 42.176 10.962 -55.446 1.00 78.44 75 ASN A CA 1
ATOM 569 C C . ASN A 1 75 ? 42.132 10.397 -54.022 1.00 78.44 75 ASN A C 1
ATOM 571 O O . ASN A 1 75 ? 41.153 9.736 -53.672 1.00 78.44 75 ASN A O 1
ATOM 575 N N . ALA A 1 76 ? 43.142 10.685 -53.196 1.00 82.06 76 ALA A N 1
ATOM 576 C CA . ALA A 1 76 ? 43.166 10.264 -51.795 1.00 82.06 76 ALA A CA 1
ATOM 577 C C . ALA A 1 76 ? 41.987 10.863 -51.011 1.00 82.06 76 ALA A C 1
ATOM 579 O O . ALA A 1 76 ? 41.270 10.150 -50.305 1.00 82.06 76 ALA A O 1
ATOM 580 N N . HIS A 1 77 ? 41.711 12.155 -51.207 1.00 80.62 77 HIS A N 1
ATOM 581 C CA . HIS A 1 77 ? 40.572 12.808 -50.565 1.00 80.62 77 HIS A CA 1
ATOM 582 C C . HIS A 1 77 ? 39.218 12.317 -51.098 1.00 80.62 77 HIS A C 1
ATOM 584 O O . HIS A 1 77 ? 38.292 12.127 -50.313 1.00 80.62 77 HIS A O 1
ATOM 590 N N . LEU A 1 78 ? 39.089 12.043 -52.401 1.00 81.56 78 LEU A N 1
ATOM 591 C CA . LEU A 1 78 ? 37.866 11.473 -52.978 1.00 81.56 78 LEU A CA 1
ATOM 592 C C . LEU A 1 78 ? 37.580 10.072 -52.420 1.00 81.56 78 LEU A C 1
ATOM 594 O O . LEU A 1 78 ? 36.425 9.739 -52.166 1.00 81.56 78 LEU A O 1
ATOM 598 N N . HIS A 1 79 ? 38.617 9.261 -52.188 1.00 82.62 79 HIS A N 1
ATOM 599 C CA . HIS A 1 79 ? 38.466 7.963 -51.531 1.00 82.62 79 HIS A CA 1
ATOM 600 C C . HIS A 1 79 ? 37.980 8.117 -50.081 1.00 82.62 79 HIS A C 1
ATOM 602 O O . HIS A 1 79 ? 37.090 7.379 -49.654 1.00 82.62 79 HIS A O 1
ATOM 608 N N . SER A 1 80 ? 38.519 9.086 -49.336 1.00 87.75 80 SER A N 1
ATOM 609 C CA . SER A 1 80 ? 38.056 9.407 -47.979 1.00 87.75 80 SER A CA 1
ATOM 610 C C . SER A 1 80 ? 36.584 9.831 -47.974 1.00 87.75 80 SER A C 1
ATOM 612 O O . SER A 1 80 ? 35.790 9.282 -47.216 1.00 87.75 80 SER A O 1
ATOM 614 N N . ILE A 1 81 ? 36.180 10.728 -48.880 1.00 81.50 81 ILE A N 1
ATOM 615 C CA . ILE A 1 81 ? 34.782 11.171 -48.995 1.00 81.50 81 ILE A CA 1
ATOM 616 C C . ILE A 1 81 ? 33.851 10.006 -49.347 1.00 81.50 81 ILE A C 1
ATOM 618 O O . ILE A 1 81 ? 32.759 9.911 -48.793 1.00 81.50 81 ILE A O 1
ATOM 622 N N . LYS A 1 82 ? 34.271 9.074 -50.213 1.00 84.25 82 LYS A N 1
ATOM 623 C CA . LYS A 1 82 ? 33.481 7.867 -50.517 1.00 84.25 82 LYS A CA 1
ATOM 624 C C . LYS A 1 82 ? 33.231 7.006 -49.276 1.00 84.25 82 LYS A C 1
ATOM 626 O O . LYS A 1 82 ? 32.115 6.525 -49.095 1.00 84.25 82 LYS A O 1
ATOM 631 N N . GLN A 1 83 ? 34.231 6.835 -48.410 1.00 86.94 83 GLN A N 1
ATOM 632 C CA . GLN A 1 83 ? 34.058 6.118 -47.139 1.00 86.94 83 GLN A CA 1
ATOM 633 C C . GLN A 1 83 ? 33.107 6.864 -46.194 1.00 86.94 83 GLN A C 1
ATOM 635 O O . GLN A 1 83 ? 32.235 6.254 -45.578 1.00 86.94 83 GLN A O 1
ATOM 640 N N . GLU A 1 84 ? 33.221 8.188 -46.112 1.00 83.94 84 GLU A N 1
ATOM 641 C CA . GLU A 1 84 ? 32.329 9.007 -45.288 1.00 83.94 84 GLU A CA 1
ATOM 642 C C . GLU A 1 84 ? 30.882 8.999 -45.803 1.00 83.94 84 GLU A C 1
ATOM 644 O O . GLU A 1 84 ? 29.958 8.998 -44.995 1.00 83.94 84 GLU A O 1
ATOM 649 N N . ILE A 1 85 ? 30.657 8.925 -47.119 1.00 83.69 85 ILE A N 1
ATOM 650 C CA . ILE A 1 85 ? 29.317 8.761 -47.710 1.00 83.69 85 ILE A CA 1
ATOM 651 C C . ILE A 1 85 ? 28.715 7.403 -47.343 1.00 83.69 85 ILE A C 1
ATOM 653 O O . ILE A 1 85 ? 27.534 7.332 -47.003 1.00 83.69 85 ILE A O 1
ATOM 657 N N . GLN A 1 86 ? 29.505 6.325 -47.345 1.00 87.50 86 GLN A N 1
ATOM 658 C CA . GLN A 1 86 ? 29.036 5.012 -46.878 1.00 87.50 86 GLN A CA 1
ATOM 659 C C . GLN A 1 86 ? 28.633 5.053 -45.396 1.00 87.50 86 GLN A C 1
ATOM 661 O O . GLN A 1 86 ? 27.597 4.504 -45.007 1.00 87.50 86 GLN A O 1
ATOM 666 N N . LEU A 1 87 ? 29.414 5.754 -44.570 1.00 86.38 87 LEU A N 1
ATOM 667 C CA . LEU A 1 87 ? 29.082 5.971 -43.164 1.00 86.38 87 LEU A CA 1
ATOM 668 C C . LEU A 1 87 ? 27.794 6.799 -43.018 1.00 86.38 87 LEU A C 1
ATOM 670 O O . LEU A 1 87 ? 26.894 6.409 -42.274 1.00 86.38 87 LEU A O 1
ATOM 674 N N . LEU A 1 88 ? 27.656 7.885 -43.783 1.00 84.62 88 LEU A N 1
ATOM 675 C CA . LEU A 1 88 ? 26.462 8.734 -43.808 1.00 84.62 88 LEU A CA 1
ATOM 676 C C . LEU A 1 88 ? 25.210 7.946 -44.220 1.00 84.62 88 LEU A C 1
ATOM 678 O O . LEU A 1 88 ? 24.162 8.072 -43.591 1.00 84.62 88 LEU A O 1
ATOM 682 N N . THR A 1 89 ? 25.344 7.067 -45.214 1.00 84.94 89 THR A N 1
ATOM 683 C CA . THR A 1 89 ? 24.289 6.149 -45.668 1.00 84.94 89 THR A CA 1
ATOM 684 C C . THR A 1 89 ? 23.861 5.203 -44.545 1.00 84.94 89 THR A C 1
ATOM 686 O O . THR A 1 89 ? 22.671 4.997 -44.307 1.00 84.94 89 THR A O 1
ATOM 689 N N . THR A 1 90 ? 24.823 4.666 -43.792 1.00 88.81 90 THR A N 1
ATOM 690 C CA . THR A 1 90 ? 24.560 3.774 -42.652 1.00 88.81 90 THR A CA 1
ATOM 691 C C . THR A 1 90 ? 23.813 4.498 -41.527 1.00 88.81 90 THR A C 1
ATOM 693 O O . THR A 1 90 ? 22.827 3.981 -40.987 1.00 88.81 90 THR A O 1
ATOM 696 N N . HIS A 1 91 ? 24.234 5.722 -41.198 1.00 87.06 91 HIS A N 1
ATOM 697 C CA . HIS A 1 91 ? 23.534 6.558 -40.222 1.00 87.06 91 HIS A CA 1
ATOM 698 C C . HIS A 1 91 ? 22.131 6.931 -40.689 1.00 87.06 91 HIS A C 1
ATOM 700 O O . HIS A 1 91 ? 21.200 6.887 -39.891 1.00 87.06 91 HIS A O 1
ATOM 706 N N . PHE A 1 92 ? 21.950 7.223 -41.975 1.00 85.38 92 PHE A N 1
ATOM 707 C CA . PHE A 1 92 ? 20.638 7.509 -42.538 1.00 85.38 92 PHE A CA 1
ATOM 708 C C . PHE A 1 92 ? 19.672 6.321 -42.406 1.00 85.38 92 PHE A C 1
ATOM 710 O O . PHE A 1 92 ? 18.539 6.495 -41.954 1.00 85.38 92 PHE A O 1
ATOM 717 N N . ILE A 1 93 ? 20.119 5.100 -42.726 1.00 87.31 93 ILE A N 1
ATOM 718 C CA . ILE A 1 93 ? 19.309 3.882 -42.545 1.00 87.31 93 ILE A CA 1
ATOM 719 C C . ILE A 1 93 ? 18.896 3.731 -41.077 1.00 87.31 93 ILE A C 1
ATOM 721 O O . ILE A 1 93 ? 17.726 3.473 -40.784 1.00 87.31 93 ILE A O 1
ATOM 725 N N . SER A 1 94 ? 19.837 3.952 -40.157 1.00 87.50 94 SER A N 1
ATOM 726 C CA . SER A 1 94 ? 19.582 3.895 -38.715 1.00 87.50 94 SER A CA 1
ATOM 727 C C . SER A 1 94 ? 18.578 4.967 -38.278 1.00 87.50 94 SER A C 1
ATOM 729 O O . SER A 1 94 ? 17.622 4.670 -37.565 1.00 87.50 94 SER A O 1
ATOM 731 N N . LEU A 1 95 ? 18.737 6.205 -38.753 1.00 86.81 95 LEU A N 1
ATOM 732 C CA . LEU A 1 95 ? 17.835 7.317 -38.460 1.00 86.81 95 LEU A CA 1
ATOM 733 C C . LEU A 1 95 ? 16.415 7.036 -38.961 1.00 86.81 95 LEU A C 1
ATOM 735 O O . LEU A 1 95 ? 15.453 7.274 -38.236 1.00 86.81 95 LEU A O 1
ATOM 739 N N . LYS A 1 96 ? 16.277 6.481 -40.169 1.00 86.44 96 LYS A N 1
ATOM 740 C CA . LYS A 1 96 ? 14.986 6.079 -40.737 1.00 86.44 96 LYS A CA 1
ATOM 741 C C . LYS A 1 96 ? 14.304 4.996 -39.897 1.00 86.44 96 LYS A C 1
ATOM 743 O O . LYS A 1 96 ? 13.099 5.059 -39.669 1.00 86.44 96 LYS A O 1
ATOM 748 N N . GLN A 1 97 ? 15.052 4.000 -39.424 1.00 88.94 97 GLN A N 1
ATOM 749 C CA . GLN A 1 97 ? 14.505 2.966 -38.539 1.00 88.94 97 GLN A CA 1
ATOM 750 C C . GLN A 1 97 ? 14.040 3.557 -37.205 1.00 88.94 97 GLN A C 1
ATOM 752 O O . GLN A 1 97 ? 12.930 3.267 -36.758 1.00 88.94 97 GLN A O 1
ATOM 757 N N . ILE A 1 98 ? 14.858 4.425 -36.603 1.00 84.62 98 ILE A N 1
ATOM 758 C CA . ILE A 1 98 ? 14.531 5.096 -35.344 1.00 84.62 98 ILE A CA 1
ATOM 759 C C . ILE A 1 98 ? 13.300 5.990 -35.518 1.00 84.62 98 ILE A C 1
ATOM 761 O O . ILE A 1 98 ? 12.398 5.928 -34.690 1.00 84.62 98 ILE A O 1
ATOM 765 N N . SER A 1 99 ? 13.201 6.777 -36.592 1.00 81.31 99 SER A N 1
ATOM 766 C CA . SER A 1 99 ? 12.049 7.658 -36.814 1.00 81.31 99 SER A CA 1
ATOM 767 C C . SER A 1 99 ? 10.747 6.872 -36.993 1.00 81.31 99 SER A C 1
ATOM 769 O O . SER A 1 99 ? 9.740 7.223 -36.381 1.00 81.31 99 SER A O 1
ATOM 771 N N . HIS A 1 100 ? 10.762 5.755 -37.728 1.00 86.31 100 HIS A N 1
ATOM 772 C CA . HIS A 1 100 ? 9.602 4.862 -37.824 1.00 86.31 100 HIS A CA 1
ATOM 773 C C . HIS A 1 100 ? 9.218 4.243 -36.478 1.00 86.31 100 HIS A C 1
ATOM 775 O O . HIS A 1 100 ? 8.033 4.178 -36.147 1.00 86.31 100 HIS A O 1
ATOM 781 N N . PHE A 1 101 ? 10.204 3.810 -35.693 1.00 88.00 101 PHE A N 1
ATOM 782 C CA . PHE A 1 101 ? 9.971 3.281 -34.353 1.00 88.00 101 PHE A CA 1
ATOM 783 C C . PHE A 1 101 ? 9.344 4.332 -33.427 1.00 88.00 101 PHE A C 1
ATOM 785 O O . PHE A 1 101 ? 8.366 4.034 -32.743 1.00 88.00 101 PHE A O 1
ATOM 792 N N . LEU A 1 102 ? 9.841 5.572 -33.466 1.00 81.56 102 LEU A N 1
ATOM 793 C CA . LEU A 1 102 ? 9.287 6.695 -32.708 1.00 81.56 102 LEU A CA 1
ATOM 794 C C . LEU A 1 102 ? 7.836 6.976 -33.100 1.00 81.56 102 LEU A C 1
ATOM 796 O O . LEU A 1 102 ? 6.990 7.098 -32.221 1.00 81.56 102 LEU A O 1
ATOM 800 N N . VAL A 1 103 ? 7.519 7.010 -34.397 1.00 85.31 103 VAL A N 1
ATOM 801 C CA . VAL A 1 103 ? 6.130 7.146 -34.869 1.00 85.31 103 VAL A CA 1
ATOM 802 C C . VAL A 1 103 ? 5.246 6.031 -34.319 1.00 85.31 103 VAL A C 1
ATOM 804 O O . VAL A 1 103 ? 4.150 6.308 -33.841 1.00 85.31 103 VAL A O 1
ATOM 807 N N . GLY A 1 104 ? 5.727 4.785 -34.344 1.00 85.75 104 GLY A N 1
ATOM 808 C CA . GLY A 1 104 ? 5.016 3.647 -33.764 1.00 85.75 104 GLY A CA 1
ATOM 809 C C . GLY A 1 104 ? 4.698 3.869 -32.287 1.00 85.75 104 GLY A C 1
ATOM 810 O O . GLY A 1 104 ? 3.533 3.835 -31.902 1.00 85.75 104 GLY A O 1
ATOM 811 N N . ILE A 1 105 ? 5.726 4.180 -31.495 1.00 80.50 105 ILE A N 1
ATOM 812 C CA . ILE A 1 105 ? 5.615 4.475 -30.064 1.00 80.50 105 ILE A CA 1
ATOM 813 C C . ILE A 1 105 ? 4.602 5.592 -29.808 1.00 80.50 105 ILE A C 1
ATOM 815 O O . ILE A 1 105 ? 3.645 5.383 -29.061 1.00 80.50 105 ILE A O 1
ATOM 819 N N . PHE A 1 106 ? 4.771 6.754 -30.437 1.00 79.25 106 PHE A N 1
ATOM 820 C CA . PHE A 1 106 ? 3.959 7.934 -30.139 1.00 79.25 106 PHE A CA 1
ATOM 821 C C . PHE A 1 106 ? 2.510 7.804 -30.609 1.00 79.25 106 PHE A C 1
ATOM 823 O O . PHE A 1 106 ? 1.619 8.348 -29.960 1.00 79.25 106 PHE A O 1
ATOM 830 N N . ASN A 1 107 ? 2.252 7.009 -31.649 1.00 81.88 107 ASN A N 1
ATOM 831 C CA . ASN A 1 107 ? 0.889 6.644 -32.026 1.00 81.88 107 ASN A CA 1
ATOM 832 C C . ASN A 1 107 ? 0.230 5.727 -30.985 1.00 81.88 107 ASN A C 1
ATOM 834 O O . ASN A 1 107 ? -0.955 5.889 -30.715 1.00 81.88 107 ASN A O 1
ATOM 838 N N . THR A 1 108 ? 0.968 4.796 -30.363 1.00 78.00 108 THR A N 1
ATOM 839 C CA . THR A 1 108 ? 0.406 3.968 -29.274 1.00 78.00 108 THR A CA 1
ATOM 840 C C . THR A 1 108 ? 0.170 4.730 -27.979 1.00 78.00 108 THR A C 1
ATOM 842 O O . THR A 1 108 ? -0.698 4.339 -27.206 1.00 78.00 108 THR A O 1
ATOM 845 N N . PHE A 1 109 ? 0.940 5.785 -27.713 1.00 66.81 109 PHE A N 1
ATOM 846 C CA . PHE A 1 109 ? 0.840 6.531 -26.459 1.00 66.81 109 PHE A CA 1
ATOM 847 C C . PHE A 1 109 ? -0.192 7.668 -26.486 1.00 66.81 109 PHE A C 1
ATOM 849 O O . PHE A 1 109 ? -0.268 8.390 -25.495 1.00 66.81 109 PHE A O 1
ATOM 856 N N . GLU A 1 110 ? -0.955 7.838 -27.580 1.00 67.50 110 GLU A N 1
ATOM 857 C CA . GLU A 1 110 ? -1.928 8.935 -27.774 1.00 67.50 110 GLU A CA 1
ATOM 858 C C . GLU A 1 110 ? -1.402 10.277 -27.237 1.00 67.50 110 GLU A C 1
ATOM 860 O O . GLU A 1 110 ? -2.108 11.036 -26.576 1.00 67.50 110 GLU A O 1
ATOM 865 N N . THR A 1 111 ? -0.114 10.569 -27.448 1.00 65.62 111 THR A N 1
ATOM 866 C CA . THR A 1 111 ? 0.486 11.734 -26.801 1.00 65.62 111 THR A CA 1
ATOM 867 C C . THR A 1 111 ? -0.122 12.993 -27.406 1.00 65.62 111 THR A C 1
ATOM 869 O O . THR A 1 111 ? 0.157 13.317 -28.558 1.00 65.62 111 THR A O 1
ATOM 872 N N . GLU A 1 112 ? -0.924 13.730 -26.636 1.00 74.50 112 GLU A N 1
ATOM 873 C CA . GLU A 1 112 ? -1.490 15.032 -27.029 1.00 74.50 112 GLU A CA 1
ATOM 874 C C . GLU A 1 112 ? -0.431 16.146 -27.123 1.00 74.50 112 GLU A C 1
ATOM 876 O O . GLU A 1 112 ? -0.748 17.288 -27.439 1.00 74.50 112 GLU A O 1
ATOM 881 N N . ASP A 1 113 ? 0.840 15.831 -26.860 1.00 82.88 113 ASP A N 1
ATOM 882 C CA . ASP A 1 113 ? 1.924 16.803 -26.884 1.00 82.88 113 ASP A CA 1
ATOM 883 C C . ASP A 1 113 ? 2.252 17.263 -28.306 1.00 82.88 113 ASP A C 1
ATOM 885 O O . ASP A 1 113 ? 3.012 16.634 -29.048 1.00 82.88 113 ASP A O 1
ATOM 889 N N . GLU A 1 114 ? 1.695 18.417 -28.650 1.00 87.44 114 GLU A N 1
ATOM 890 C CA . GLU A 1 114 ? 1.898 19.090 -29.925 1.00 87.44 114 GLU A CA 1
ATOM 891 C C . GLU A 1 114 ? 3.382 19.375 -30.212 1.00 87.44 114 GLU A C 1
ATOM 893 O O . GLU A 1 114 ? 3.816 19.340 -31.361 1.00 87.44 114 GLU A O 1
ATOM 898 N N . THR A 1 115 ? 4.202 19.575 -29.176 1.00 87.12 115 THR A N 1
ATOM 899 C CA . THR A 1 115 ? 5.648 19.811 -29.323 1.00 87.12 115 THR A CA 1
ATOM 900 C C . THR A 1 115 ? 6.349 18.574 -29.873 1.00 87.12 115 THR A C 1
ATOM 902 O O . THR A 1 115 ? 7.127 18.664 -30.824 1.00 87.12 115 THR A O 1
ATOM 905 N N . ILE A 1 116 ? 6.037 17.403 -29.309 1.00 87.06 116 ILE A N 1
ATOM 906 C CA . ILE A 1 116 ? 6.597 16.122 -29.749 1.00 87.06 116 ILE A CA 1
ATOM 907 C C . ILE A 1 116 ? 6.120 15.804 -31.169 1.00 87.06 116 ILE A C 1
ATOM 909 O O . ILE A 1 116 ? 6.934 15.419 -32.009 1.00 87.06 116 ILE A O 1
ATOM 913 N N . LYS A 1 117 ? 4.833 16.025 -31.470 1.00 87.75 117 LYS A N 1
ATOM 914 C CA . LYS A 1 117 ? 4.275 15.819 -32.818 1.00 87.75 117 LYS A CA 1
ATOM 915 C C . LYS A 1 117 ? 4.952 16.695 -33.868 1.00 87.75 117 LYS A C 1
ATOM 917 O O . LYS A 1 117 ? 5.312 16.198 -34.936 1.00 87.75 117 LYS A O 1
ATOM 922 N N . ASN A 1 118 ? 5.164 17.972 -33.560 1.00 89.31 118 ASN A N 1
ATOM 923 C CA . ASN A 1 118 ? 5.822 18.912 -34.464 1.00 89.31 118 ASN A CA 1
ATOM 924 C C . ASN A 1 118 ? 7.279 18.519 -34.730 1.00 89.31 118 ASN A C 1
ATOM 926 O O . ASN A 1 118 ? 7.705 18.489 -35.885 1.00 89.31 118 ASN A O 1
ATOM 930 N N . LEU A 1 119 ? 8.033 18.154 -33.687 1.00 88.50 119 LEU A N 1
ATOM 931 C CA . LEU A 1 119 ? 9.418 17.695 -33.836 1.00 88.50 119 LEU A CA 1
ATOM 932 C C . LEU A 1 119 ? 9.507 16.384 -34.624 1.00 88.50 119 LEU A C 1
ATOM 934 O O . LEU A 1 119 ? 10.372 16.242 -35.485 1.00 88.50 119 LEU A O 1
ATOM 938 N N . LEU A 1 120 ? 8.594 15.444 -34.376 1.00 88.88 120 LEU A N 1
ATOM 939 C CA . LEU A 1 120 ? 8.546 14.174 -35.094 1.00 88.88 120 LEU A CA 1
ATOM 940 C C . LEU A 1 120 ? 8.213 14.376 -36.576 1.00 88.88 120 LEU A C 1
ATOM 942 O O . LEU A 1 120 ? 8.864 13.786 -37.435 1.00 88.88 120 LEU A O 1
ATOM 946 N N . THR A 1 121 ? 7.250 15.247 -36.880 1.00 90.00 121 THR A N 1
ATOM 947 C CA . THR A 1 121 ? 6.897 15.614 -38.260 1.00 90.00 121 THR A CA 1
ATOM 948 C C . THR A 1 121 ? 8.093 16.243 -38.971 1.00 90.00 121 THR A C 1
ATOM 950 O O . THR A 1 121 ? 8.443 15.817 -40.069 1.00 90.00 121 THR A O 1
ATOM 953 N N . LYS A 1 122 ? 8.796 17.165 -38.299 1.00 91.56 122 LYS A N 1
ATOM 954 C CA . LYS A 1 122 ? 10.025 17.778 -38.811 1.00 91.56 122 LYS A CA 1
ATOM 955 C C . LYS A 1 122 ? 11.108 16.738 -39.125 1.00 91.56 122 LYS A C 1
ATOM 957 O O . LYS A 1 122 ? 11.663 16.769 -40.217 1.00 91.56 122 LYS A O 1
ATOM 962 N N . ILE A 1 123 ? 11.368 15.786 -38.222 1.00 87.88 123 ILE A N 1
ATOM 963 C CA . ILE A 1 123 ? 12.330 14.692 -38.463 1.00 87.88 123 ILE A CA 1
ATOM 964 C C . ILE A 1 123 ? 11.905 13.846 -39.667 1.00 87.88 123 ILE A C 1
ATOM 966 O O . ILE A 1 123 ? 12.739 13.494 -40.494 1.00 87.88 123 ILE A O 1
ATOM 970 N N . LEU A 1 124 ? 10.621 13.495 -39.783 1.00 89.38 124 LEU A N 1
ATOM 971 C CA . LEU A 1 124 ? 10.135 12.680 -40.898 1.00 89.38 124 LEU A CA 1
ATOM 972 C C . LEU A 1 124 ? 10.304 13.386 -42.242 1.00 89.38 124 LEU A C 1
ATOM 974 O O . LEU A 1 124 ? 10.664 12.736 -43.223 1.00 89.38 124 LEU A O 1
ATOM 978 N N . ASP A 1 125 ? 10.050 14.689 -42.295 1.00 89.44 125 ASP A N 1
ATOM 979 C CA . ASP A 1 125 ? 10.222 15.467 -43.516 1.00 89.44 125 ASP A CA 1
ATOM 980 C C . ASP A 1 125 ? 11.707 15.653 -43.860 1.00 89.44 125 ASP A C 1
ATOM 982 O O . ASP A 1 125 ? 12.087 15.439 -45.012 1.00 89.44 125 ASP A O 1
ATOM 986 N N . GLU A 1 126 ? 12.568 15.905 -42.867 1.00 88.19 126 GLU A N 1
ATOM 987 C CA . GLU A 1 126 ? 14.027 15.941 -43.048 1.00 88.19 126 GLU A CA 1
ATOM 988 C C . GLU A 1 126 ? 14.577 14.587 -43.534 1.00 88.19 126 GLU A C 1
ATOM 990 O O . GLU A 1 126 ? 15.384 14.547 -44.460 1.00 88.19 126 GLU A O 1
ATOM 995 N N . VAL A 1 127 ? 14.093 13.462 -42.993 1.00 85.19 127 VAL A N 1
ATOM 996 C CA . VAL A 1 127 ? 14.467 12.100 -43.424 1.00 85.19 127 VAL A CA 1
ATOM 997 C C . VAL A 1 127 ? 14.025 11.814 -44.863 1.00 85.19 127 VAL A C 1
ATOM 999 O O . VAL A 1 127 ? 14.761 11.159 -45.601 1.00 85.19 127 VAL A O 1
ATOM 1002 N N . LYS A 1 128 ? 12.849 12.293 -45.294 1.00 88.94 128 LYS A N 1
ATOM 1003 C CA . LYS A 1 128 ? 12.410 12.162 -46.698 1.00 88.94 128 LYS A CA 1
ATOM 1004 C C . LYS A 1 128 ? 13.316 12.956 -47.635 1.00 88.94 128 LYS A C 1
ATOM 1006 O O . LYS A 1 128 ? 13.700 12.442 -48.680 1.00 88.94 128 LYS A O 1
ATOM 1011 N N . GLU A 1 129 ? 13.659 14.187 -47.259 1.00 87.62 129 GLU A N 1
ATOM 1012 C CA . GLU A 1 129 ? 14.537 15.056 -48.049 1.00 87.62 129 GLU A CA 1
ATOM 1013 C C . GLU A 1 129 ? 15.972 14.506 -48.120 1.00 87.62 129 GLU A C 1
ATOM 1015 O O . GLU A 1 129 ? 16.674 14.687 -49.114 1.00 87.62 129 GLU A O 1
ATOM 1020 N N . PHE A 1 130 ? 16.418 13.806 -47.075 1.00 83.06 130 PHE A N 1
ATOM 1021 C CA . PHE A 1 130 ? 17.766 13.253 -46.983 1.00 83.06 130 PHE A CA 1
ATOM 1022 C C . PHE A 1 130 ? 18.074 12.223 -48.077 1.00 83.06 130 PHE A C 1
ATOM 1024 O O . PHE A 1 130 ? 19.203 12.183 -48.552 1.00 83.06 130 PHE A O 1
ATOM 1031 N N . ILE A 1 131 ? 17.081 11.429 -48.504 1.00 83.31 131 ILE A N 1
ATOM 1032 C CA . ILE A 1 131 ? 17.245 10.422 -49.571 1.00 83.31 131 ILE A CA 1
ATOM 1033 C C . ILE A 1 131 ? 17.709 11.097 -50.862 1.00 83.31 131 ILE A C 1
ATOM 1035 O O . ILE A 1 131 ? 18.736 10.726 -51.417 1.00 83.31 131 ILE A O 1
ATOM 1039 N N . PHE A 1 132 ? 16.991 12.139 -51.285 1.00 86.31 132 PHE A N 1
ATOM 1040 C CA . PHE A 1 132 ? 17.298 12.860 -52.519 1.00 86.31 132 PHE A CA 1
ATOM 1041 C C . PHE A 1 132 ? 18.670 13.541 -52.455 1.00 86.31 132 PHE A C 1
ATOM 1043 O O . PHE A 1 132 ? 19.455 13.453 -53.392 1.00 86.31 132 PHE A O 1
ATOM 1050 N N . ASN A 1 133 ? 18.995 14.157 -51.315 1.00 85.12 133 ASN A N 1
ATOM 1051 C CA . ASN A 1 133 ? 20.283 14.825 -51.132 1.00 85.12 133 ASN A CA 1
ATOM 1052 C C . ASN A 1 133 ? 21.471 13.839 -51.106 1.00 85.12 133 ASN A C 1
ATOM 1054 O O . ASN A 1 133 ? 22.579 14.201 -51.505 1.00 85.12 133 ASN A O 1
ATOM 1058 N N . LEU A 1 134 ? 21.265 12.609 -50.621 1.00 82.81 134 LEU A N 1
ATOM 1059 C CA . LEU A 1 134 ? 22.295 11.569 -50.595 1.00 82.81 134 LEU A CA 1
ATOM 1060 C C . LEU A 1 134 ? 22.582 11.034 -52.006 1.00 82.81 134 LEU A C 1
ATOM 1062 O O . LEU A 1 134 ? 23.752 10.907 -52.370 1.00 82.81 134 LEU A O 1
ATOM 1066 N N . ASP A 1 135 ? 21.535 10.811 -52.804 1.00 85.50 135 ASP A N 1
ATOM 1067 C CA . ASP A 1 135 ? 21.655 10.421 -54.215 1.00 85.50 135 ASP A CA 1
ATOM 1068 C C . ASP A 1 135 ? 22.389 11.510 -55.026 1.00 85.50 135 ASP A C 1
ATOM 1070 O O . ASP A 1 135 ? 23.311 11.214 -55.793 1.00 85.50 135 ASP A O 1
ATOM 1074 N N . ASP A 1 136 ? 22.059 12.788 -54.794 1.00 86.31 136 ASP A N 1
ATOM 1075 C CA . ASP A 1 136 ? 22.738 13.935 -55.416 1.00 86.31 136 ASP A CA 1
ATOM 1076 C C . ASP A 1 136 ? 24.226 14.013 -55.031 1.00 86.31 136 ASP A C 1
ATOM 1078 O O . ASP A 1 136 ? 25.081 14.364 -55.856 1.00 86.31 136 ASP A O 1
ATOM 1082 N N . LEU A 1 137 ? 24.566 13.666 -53.784 1.00 86.06 137 LEU A N 1
ATOM 1083 C CA . LEU A 1 137 ? 25.949 13.629 -53.308 1.00 86.06 137 LEU A CA 1
ATOM 1084 C C . LEU A 1 137 ? 26.741 12.486 -53.954 1.00 86.06 137 LEU A C 1
ATOM 1086 O O . LEU A 1 137 ? 27.878 12.701 -54.385 1.00 86.06 137 LEU A O 1
ATOM 1090 N N . GLU A 1 138 ? 26.154 11.294 -54.065 1.00 85.25 138 GLU A N 1
ATOM 1091 C CA . GLU A 1 138 ? 26.775 10.144 -54.730 1.00 85.25 138 GLU A CA 1
ATOM 1092 C C . GLU A 1 138 ? 27.002 10.413 -56.228 1.00 85.25 138 GLU A C 1
ATOM 1094 O O . GLU A 1 138 ? 28.087 10.144 -56.768 1.00 85.25 138 GLU A O 1
ATOM 1099 N N . TYR A 1 139 ? 26.025 11.044 -56.885 1.00 89.00 139 TYR A N 1
ATOM 1100 C CA . TYR A 1 139 ? 26.150 11.505 -58.265 1.00 89.00 139 TYR A CA 1
ATOM 1101 C C . TYR A 1 139 ? 27.276 12.539 -58.420 1.00 89.00 139 TYR A C 1
ATOM 1103 O O . TYR A 1 139 ? 28.141 12.394 -59.289 1.00 89.00 139 TYR A O 1
ATOM 1111 N N . SER A 1 140 ? 27.330 13.540 -57.536 1.00 85.38 140 SER A N 1
ATOM 1112 C CA . SER A 1 140 ? 28.352 14.596 -57.562 1.00 85.38 140 SER A CA 1
ATOM 1113 C C . SER A 1 140 ? 29.769 14.044 -57.351 1.00 85.38 140 SER A C 1
ATOM 1115 O O . SER A 1 140 ? 30.708 14.447 -58.037 1.00 85.38 140 SER A O 1
ATOM 1117 N N . VAL A 1 141 ? 29.940 13.061 -56.462 1.00 84.44 141 VAL A N 1
ATOM 1118 C CA . VAL A 1 141 ? 31.223 12.363 -56.262 1.00 84.44 141 VAL A CA 1
ATOM 1119 C C . VAL A 1 141 ? 31.649 11.577 -57.498 1.00 84.44 141 VAL A C 1
ATOM 1121 O O . VAL A 1 141 ? 32.836 11.555 -57.842 1.00 84.44 141 VAL A O 1
ATOM 1124 N N . THR A 1 142 ? 30.697 10.948 -58.185 1.00 84.94 142 THR A N 1
ATOM 1125 C CA . THR A 1 142 ? 30.957 10.230 -59.438 1.00 84.94 142 THR A CA 1
ATOM 1126 C C . THR A 1 142 ? 31.376 11.196 -60.546 1.00 84.94 142 THR A C 1
ATOM 1128 O O . THR A 1 142 ? 32.327 10.913 -61.276 1.00 84.94 142 THR A O 1
ATOM 1131 N N . LEU A 1 143 ? 30.735 12.366 -60.626 1.00 85.75 143 LEU A N 1
ATOM 1132 C CA . LEU A 1 143 ? 31.079 13.418 -61.581 1.00 85.75 143 LEU A CA 1
ATOM 1133 C C . LEU A 1 143 ? 32.517 13.917 -61.371 1.00 85.75 143 LEU A C 1
ATOM 1135 O O . LEU A 1 143 ? 33.301 13.899 -62.315 1.00 85.75 143 LEU A O 1
ATOM 1139 N N . VAL A 1 144 ? 32.900 14.243 -60.129 1.00 84.06 144 VAL A N 1
ATOM 1140 C CA . VAL A 1 144 ? 34.273 14.658 -59.770 1.00 84.06 144 VAL A CA 1
ATOM 1141 C C . VAL A 1 144 ? 35.318 13.609 -60.162 1.00 84.06 144 VAL A C 1
ATOM 1143 O O . VAL A 1 144 ? 36.418 13.964 -60.586 1.00 84.06 144 VAL A O 1
ATOM 1146 N N . GLY A 1 145 ? 34.997 12.319 -60.020 1.00 81.06 145 GLY A N 1
ATOM 1147 C CA . GLY A 1 145 ? 35.889 11.223 -60.409 1.00 81.06 145 GLY A CA 1
ATOM 1148 C C . GLY A 1 145 ? 36.123 11.114 -61.919 1.00 81.06 145 GLY A C 1
ATOM 1149 O O . GLY A 1 145 ? 37.169 10.617 -62.329 1.00 81.06 145 GLY A O 1
ATOM 1150 N N . ASN A 1 146 ? 35.179 11.602 -62.728 1.00 82.25 146 ASN A N 1
ATOM 1151 C CA . ASN A 1 146 ? 35.202 11.512 -64.188 1.00 82.25 146 ASN A CA 1
ATOM 1152 C C . ASN A 1 146 ? 35.662 12.813 -64.878 1.00 82.25 146 ASN A C 1
ATOM 1154 O O . ASN A 1 146 ? 35.902 12.811 -66.086 1.00 82.25 146 ASN A O 1
ATOM 1158 N N . THR A 1 147 ? 35.796 13.925 -64.145 1.00 83.38 147 THR A N 1
ATOM 1159 C CA . THR A 1 147 ? 36.245 15.212 -64.697 1.00 83.38 147 THR A CA 1
ATOM 1160 C C . THR A 1 147 ? 37.731 15.178 -65.069 1.00 83.38 147 THR A C 1
ATOM 1162 O O . THR A 1 147 ? 38.595 14.933 -64.228 1.00 83.38 147 THR A O 1
ATOM 1165 N N . ILE A 1 148 ? 38.033 15.470 -66.338 1.00 67.81 148 ILE A N 1
ATOM 1166 C CA . ILE A 1 148 ? 39.391 15.399 -66.910 1.00 67.81 148 ILE A CA 1
ATOM 1167 C C . ILE A 1 148 ? 40.218 16.656 -66.578 1.00 67.81 148 ILE A C 1
ATOM 1169 O O . ILE A 1 148 ? 41.430 16.578 -66.391 1.00 67.81 148 ILE A O 1
ATOM 1173 N N . SER A 1 149 ? 39.565 17.818 -66.488 1.00 83.50 149 SER A N 1
ATOM 1174 C CA . SER A 1 149 ? 40.195 19.105 -66.169 1.00 83.50 149 SER A CA 1
ATOM 1175 C C . SER A 1 149 ? 40.441 19.243 -64.665 1.00 83.50 149 SER A C 1
ATOM 1177 O O . SER A 1 149 ? 39.526 19.078 -63.859 1.00 83.50 149 SER A O 1
ATOM 1179 N N . GLN A 1 150 ? 41.678 19.564 -64.275 1.00 76.62 150 GLN A N 1
ATOM 1180 C CA . GLN A 1 150 ? 42.065 19.682 -62.865 1.00 76.62 150 GLN A CA 1
ATOM 1181 C C . GLN A 1 150 ? 41.362 20.853 -62.153 1.00 76.62 150 GLN A C 1
ATOM 1183 O O . GLN A 1 150 ? 41.008 20.728 -60.982 1.00 76.62 150 GLN A O 1
ATOM 1188 N N . GLU A 1 151 ? 41.125 21.965 -62.850 1.00 79.44 151 GLU A N 1
ATOM 1189 C CA . GLU A 1 151 ? 40.490 23.168 -62.290 1.00 79.44 151 GLU A CA 1
ATOM 1190 C C . GLU A 1 151 ? 38.980 22.968 -62.070 1.00 79.44 151 GLU A C 1
ATOM 1192 O O . GLU A 1 151 ? 38.450 23.259 -60.991 1.00 79.44 151 GLU A O 1
ATOM 1197 N N . ASP A 1 152 ? 38.307 22.342 -63.039 1.00 81.38 152 ASP A N 1
ATOM 1198 C CA . ASP A 1 152 ? 36.896 21.956 -62.916 1.00 81.38 152 ASP A CA 1
ATOM 1199 C C . ASP A 1 152 ? 36.711 20.908 -61.814 1.00 81.38 152 ASP A C 1
ATOM 1201 O O . ASP A 1 152 ? 35.771 20.972 -61.021 1.00 81.38 152 ASP A O 1
ATOM 1205 N N . ARG A 1 153 ? 37.656 19.969 -61.70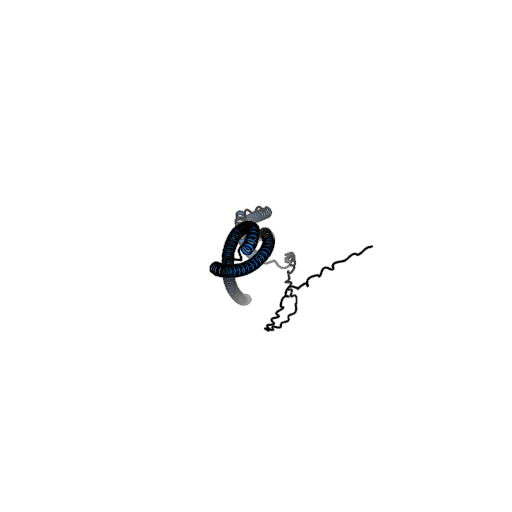4 1.00 77.56 153 ARG A N 1
ATOM 1206 C CA . ARG A 1 153 ? 37.639 18.920 -60.685 1.00 77.56 153 ARG A CA 1
ATOM 1207 C C . ARG A 1 153 ? 37.742 19.481 -59.264 1.00 77.56 153 ARG A C 1
ATOM 1209 O O . ARG A 1 153 ? 37.047 18.986 -58.381 1.00 77.56 153 ARG A O 1
ATOM 1216 N N . ILE A 1 154 ? 38.560 20.511 -59.032 1.00 79.62 154 ILE A N 1
ATOM 1217 C CA . ILE A 1 154 ? 38.655 21.189 -57.725 1.00 79.62 154 ILE A CA 1
ATOM 1218 C C . ILE A 1 154 ? 37.344 21.914 -57.394 1.00 79.62 154 ILE A C 1
ATOM 1220 O O . ILE A 1 154 ? 36.855 21.818 -56.268 1.00 79.62 154 ILE A O 1
ATOM 1224 N N . THR A 1 155 ? 36.753 22.604 -58.370 1.00 83.25 155 THR A N 1
ATOM 1225 C CA . THR A 1 155 ? 35.493 23.337 -58.179 1.00 83.25 155 THR A CA 1
ATOM 1226 C C . THR A 1 155 ? 34.335 22.395 -57.844 1.00 83.25 155 THR A C 1
ATOM 1228 O O . THR A 1 155 ? 33.594 22.634 -56.889 1.00 83.25 155 THR A O 1
ATOM 1231 N N . GLU A 1 156 ? 34.198 21.287 -58.574 1.00 82.12 156 GLU A N 1
ATOM 1232 C CA . GLU A 1 156 ? 33.185 20.266 -58.286 1.00 82.12 156 GLU A CA 1
ATOM 1233 C C . GLU A 1 156 ? 33.443 19.564 -56.942 1.00 82.12 156 GLU A C 1
ATOM 1235 O O . GLU A 1 156 ? 32.516 19.323 -56.168 1.00 82.12 156 GLU A O 1
ATOM 1240 N N . PHE A 1 157 ? 34.708 19.326 -56.586 1.00 77.88 157 PHE A N 1
ATOM 1241 C CA . PHE A 1 157 ? 35.071 18.759 -55.287 1.00 77.88 157 PHE A CA 1
ATOM 1242 C C . PHE A 1 157 ? 34.670 19.668 -54.109 1.00 77.88 157 PHE A C 1
ATOM 1244 O O . PHE A 1 157 ? 34.161 19.188 -53.096 1.00 77.88 157 PHE A O 1
ATOM 1251 N N . GLN A 1 158 ? 34.805 20.991 -54.244 1.00 84.38 158 GLN A N 1
ATOM 1252 C CA . GLN A 1 158 ? 34.326 21.936 -53.227 1.00 84.38 158 GLN A CA 1
ATOM 1253 C C . GLN A 1 158 ? 32.797 21.917 -53.069 1.00 84.38 158 GLN A C 1
ATOM 1255 O O . GLN A 1 158 ? 32.296 22.089 -51.955 1.00 84.38 158 GLN A O 1
ATOM 1260 N N . LYS A 1 159 ? 32.042 21.695 -54.154 1.00 87.12 159 LYS A N 1
ATOM 1261 C CA . LYS A 1 159 ? 30.579 21.528 -54.084 1.00 87.12 159 LYS A CA 1
ATOM 1262 C C . LYS A 1 159 ? 30.201 20.256 -53.324 1.00 87.12 159 LYS A C 1
ATOM 1264 O O . LYS A 1 159 ? 29.324 20.315 -52.465 1.00 87.12 159 LYS A O 1
ATOM 1269 N N . VAL A 1 160 ? 30.907 19.151 -53.576 1.00 81.38 160 VAL A N 1
ATOM 1270 C CA . VAL A 1 160 ? 30.743 17.881 -52.844 1.00 81.38 160 VAL A CA 1
ATOM 1271 C C . VAL A 1 160 ? 30.973 18.068 -51.342 1.00 81.38 160 VAL A C 1
ATOM 1273 O O . VAL A 1 160 ? 30.159 17.604 -50.546 1.00 81.38 160 VAL A O 1
ATOM 1276 N N . ILE A 1 161 ? 32.033 18.782 -50.941 1.00 80.12 161 ILE A N 1
ATOM 1277 C CA . ILE A 1 161 ? 32.307 19.060 -49.520 1.00 80.12 161 ILE A CA 1
ATOM 1278 C C . ILE A 1 161 ? 31.147 19.834 -48.882 1.00 80.12 161 ILE A C 1
ATOM 1280 O O . ILE A 1 161 ? 30.628 19.410 -47.852 1.00 80.12 161 ILE A O 1
ATOM 1284 N N . LYS A 1 162 ? 30.686 20.920 -49.516 1.00 89.56 162 LYS A N 1
ATOM 1285 C CA . LYS A 1 162 ? 29.568 21.725 -48.995 1.00 89.56 162 LYS A CA 1
ATOM 1286 C C . LYS A 1 162 ? 28.278 20.916 -48.861 1.00 89.56 162 LYS A C 1
ATOM 1288 O O . LYS A 1 162 ? 27.554 21.067 -47.879 1.00 89.56 162 LYS A O 1
ATOM 1293 N N . LEU A 1 163 ? 27.984 20.059 -49.840 1.00 83.25 163 LEU A N 1
ATOM 1294 C CA . LEU A 1 163 ? 26.799 19.203 -49.814 1.00 83.25 163 LEU A CA 1
ATOM 1295 C C . LEU A 1 163 ? 26.889 18.159 -48.688 1.00 83.25 163 LEU A C 1
ATOM 1297 O O . LEU A 1 163 ? 25.923 17.981 -47.946 1.00 83.25 163 LEU A O 1
ATOM 1301 N N . LYS A 1 164 ? 28.062 17.540 -48.495 1.00 87.44 164 LYS A N 1
ATOM 1302 C CA . LYS A 1 164 ? 28.340 16.633 -47.371 1.00 87.44 164 LYS A CA 1
ATOM 1303 C C . LYS A 1 164 ? 28.157 17.332 -46.019 1.00 87.44 164 LYS A C 1
ATOM 1305 O O . LYS A 1 164 ? 27.499 16.781 -45.142 1.00 87.44 164 LYS A O 1
ATOM 1310 N N . GLU A 1 165 ? 28.728 18.520 -45.833 1.00 88.62 165 GLU A N 1
ATOM 1311 C CA . GLU A 1 165 ? 28.624 19.279 -44.576 1.00 88.62 165 GLU A CA 1
ATOM 1312 C C . GLU A 1 165 ? 27.173 19.660 -44.253 1.00 88.62 165 GLU A C 1
ATOM 1314 O O . GLU A 1 165 ? 26.736 19.518 -43.111 1.00 88.62 165 GLU A O 1
ATOM 1319 N N . ASN A 1 166 ? 26.398 20.067 -45.264 1.00 88.69 166 ASN A N 1
ATOM 1320 C CA . ASN A 1 166 ? 24.969 20.340 -45.116 1.00 88.69 166 ASN A CA 1
ATOM 1321 C C . ASN A 1 166 ? 24.200 19.083 -44.671 1.00 88.69 166 ASN A C 1
ATOM 1323 O O . ASN A 1 166 ? 23.449 19.121 -43.696 1.00 88.69 166 ASN A O 1
ATOM 1327 N N . LEU A 1 167 ? 24.437 17.942 -45.328 1.00 83.12 167 LEU A N 1
ATOM 1328 C CA . LEU A 1 167 ? 23.821 16.671 -44.943 1.00 83.12 167 LEU A CA 1
ATOM 1329 C C . LEU A 1 167 ? 24.203 16.244 -43.523 1.00 83.12 167 LEU A C 1
ATOM 1331 O O . LEU A 1 167 ? 23.340 15.814 -42.761 1.00 83.12 167 LEU A O 1
ATOM 1335 N N . LEU A 1 168 ? 25.468 16.403 -43.134 1.00 83.06 168 LEU A N 1
ATOM 1336 C CA . LEU A 1 168 ? 25.915 16.106 -41.775 1.00 83.06 168 LEU A CA 1
ATOM 1337 C C . LEU A 1 168 ? 25.216 17.007 -40.744 1.00 83.06 168 LEU A C 1
ATOM 1339 O O . LEU A 1 168 ? 24.763 16.518 -39.712 1.00 83.06 168 LEU A O 1
ATOM 1343 N N . SER A 1 169 ? 25.069 18.301 -41.041 1.00 90.88 169 SER A N 1
ATOM 1344 C CA . SER A 1 169 ? 24.344 19.247 -40.187 1.00 90.88 169 SER A CA 1
ATOM 1345 C C . SER A 1 169 ? 22.871 18.854 -40.018 1.00 90.88 169 SER A C 1
ATOM 1347 O O . SER A 1 169 ? 22.382 18.797 -38.888 1.00 90.88 169 SER A O 1
ATOM 1349 N N . LYS A 1 170 ? 22.180 18.484 -41.108 1.00 88.31 170 LYS A N 1
ATOM 1350 C CA . LYS A 1 170 ? 20.794 17.982 -41.057 1.00 88.31 170 LYS A CA 1
ATOM 1351 C C . LYS A 1 170 ? 20.677 16.692 -40.242 1.00 88.31 170 LYS A C 1
ATOM 1353 O O . LYS A 1 170 ? 19.786 16.576 -39.405 1.00 88.31 170 LYS A O 1
ATOM 1358 N N . LEU A 1 171 ? 21.599 15.744 -40.434 1.00 84.06 171 LEU A N 1
ATOM 1359 C CA . LEU A 1 171 ? 21.634 14.486 -39.682 1.00 84.06 171 LEU A CA 1
ATOM 1360 C C . LEU A 1 171 ? 21.785 14.733 -38.173 1.00 84.06 171 LEU A C 1
ATOM 1362 O O . LEU A 1 171 ? 21.050 14.155 -37.372 1.00 84.06 171 LEU A O 1
ATOM 1366 N N . LEU A 1 172 ? 22.710 15.612 -37.781 1.00 88.31 172 LEU A N 1
ATOM 1367 C CA . LEU A 1 172 ? 22.900 16.000 -36.381 1.00 88.31 172 LEU A CA 1
ATOM 1368 C C . LEU A 1 172 ? 21.667 16.721 -35.817 1.00 88.31 172 LEU A C 1
ATOM 1370 O O . LEU A 1 172 ? 21.262 16.439 -34.690 1.00 88.31 172 LEU A O 1
ATOM 1374 N N . GLY A 1 173 ? 21.024 17.584 -36.609 1.00 90.56 173 GLY A N 1
ATOM 1375 C CA . GLY A 1 173 ? 19.757 18.228 -36.253 1.00 90.56 173 GLY A CA 1
ATOM 1376 C C . GLY A 1 173 ? 18.641 17.218 -35.973 1.00 90.56 173 GLY A C 1
ATOM 1377 O O . GLY A 1 173 ? 17.969 17.307 -34.945 1.00 90.56 173 GLY A O 1
ATOM 1378 N N . CYS A 1 174 ? 18.499 16.202 -36.827 1.00 87.31 174 CYS A N 1
ATOM 1379 C CA . CYS A 1 174 ? 17.573 15.089 -36.625 1.00 87.31 174 CYS A CA 1
ATOM 1380 C C . CYS A 1 174 ? 17.842 14.336 -35.311 1.00 87.31 174 CYS A C 1
ATOM 1382 O O . CYS A 1 174 ? 16.916 14.127 -34.526 1.00 87.31 174 CYS A O 1
ATOM 1384 N N . TYR A 1 175 ? 19.095 13.955 -35.035 1.00 89.06 175 TYR A N 1
ATOM 1385 C CA . TYR A 1 175 ? 19.444 13.278 -33.779 1.00 89.06 175 TYR A CA 1
ATOM 1386 C C . TYR A 1 175 ? 19.186 14.152 -32.548 1.00 89.06 175 TYR A C 1
ATOM 1388 O O . TYR A 1 175 ? 18.657 13.654 -31.555 1.00 89.06 175 TYR A O 1
ATOM 1396 N N . SER A 1 176 ? 19.494 15.449 -32.621 1.00 92.75 176 SER A N 1
ATOM 1397 C CA . SER A 1 176 ? 19.198 16.408 -31.553 1.00 92.75 176 SER A CA 1
ATOM 1398 C C . SER A 1 176 ? 17.695 16.464 -31.255 1.00 92.75 176 SER A C 1
ATOM 1400 O O . SER A 1 176 ? 17.282 16.260 -30.114 1.00 92.75 176 SER A O 1
ATOM 1402 N N . ASN A 1 177 ? 16.858 16.594 -32.292 1.00 90.56 177 ASN A N 1
ATOM 1403 C CA . ASN A 1 177 ? 15.401 16.589 -32.141 1.00 90.56 177 ASN A CA 1
ATOM 1404 C C . ASN A 1 177 ? 14.892 15.276 -31.516 1.00 90.56 177 ASN A C 1
ATOM 1406 O O . ASN A 1 177 ? 14.010 15.306 -30.659 1.00 90.56 177 ASN A O 1
ATOM 1410 N N . ILE A 1 178 ? 15.455 14.124 -31.905 1.00 87.38 178 ILE A N 1
ATOM 1411 C CA . ILE A 1 178 ? 15.113 12.819 -31.312 1.00 87.38 178 ILE A CA 1
ATOM 1412 C C . ILE A 1 178 ? 15.442 12.795 -29.816 1.00 87.38 178 ILE A C 1
ATOM 1414 O O . ILE A 1 178 ? 14.617 12.357 -29.013 1.00 87.38 178 ILE A O 1
ATOM 1418 N N . ILE A 1 179 ? 16.624 13.279 -29.429 1.00 90.06 179 ILE A N 1
ATOM 1419 C CA . ILE A 1 179 ? 17.033 13.360 -28.022 1.00 90.06 179 ILE A CA 1
ATOM 1420 C C . ILE A 1 179 ? 16.071 14.264 -27.242 1.00 90.06 179 ILE A C 1
ATOM 1422 O O . ILE A 1 179 ? 15.587 13.856 -26.186 1.00 90.06 179 ILE A O 1
ATOM 1426 N N . THR A 1 180 ? 15.721 15.438 -27.778 1.00 91.44 180 THR A N 1
ATOM 1427 C CA . THR A 1 180 ? 14.758 16.358 -27.151 1.00 91.44 180 THR A CA 1
ATOM 1428 C C . THR A 1 180 ? 13.383 15.714 -26.964 1.00 91.44 180 THR A C 1
ATOM 1430 O O . THR A 1 180 ? 12.774 15.865 -25.900 1.00 91.44 180 THR A O 1
ATOM 1433 N N . ILE A 1 181 ? 12.899 14.957 -27.955 1.00 88.62 181 ILE A N 1
ATOM 1434 C CA . ILE A 1 181 ? 11.640 14.205 -27.855 1.00 88.62 181 ILE A CA 1
ATOM 1435 C C . ILE A 1 181 ? 11.704 13.202 -26.693 1.00 88.62 181 ILE A C 1
ATOM 1437 O O . ILE A 1 181 ? 10.807 13.188 -25.848 1.00 88.62 181 ILE A O 1
ATOM 1441 N N . TYR A 1 182 ? 12.766 12.393 -26.614 1.00 88.94 182 TYR A N 1
ATOM 1442 C CA . TYR A 1 182 ? 12.929 11.411 -25.537 1.00 88.94 182 TYR A CA 1
ATOM 1443 C C . TYR A 1 182 ? 13.026 12.063 -24.158 1.00 88.94 182 TYR A C 1
ATOM 1445 O O . TYR A 1 182 ? 12.360 11.614 -23.226 1.00 88.94 182 TYR A O 1
ATOM 1453 N N . GLN A 1 183 ? 13.815 13.129 -24.022 1.00 90.81 183 GLN A N 1
ATOM 1454 C CA . GLN A 1 183 ? 13.957 13.866 -22.765 1.00 90.81 183 GLN A CA 1
ATOM 1455 C C . GLN A 1 183 ? 12.613 14.428 -22.294 1.00 90.81 183 GLN A C 1
ATOM 1457 O O . GLN A 1 183 ? 12.215 14.195 -21.152 1.00 90.81 183 GLN A O 1
ATOM 1462 N N . THR A 1 184 ? 11.878 15.090 -23.192 1.00 89.12 184 THR A N 1
ATOM 1463 C CA . THR A 1 184 ? 10.556 15.662 -22.894 1.00 89.12 184 THR A CA 1
ATOM 1464 C C . THR A 1 184 ? 9.567 14.576 -22.471 1.00 89.12 184 THR A C 1
ATOM 1466 O O . THR A 1 184 ? 8.850 14.730 -21.481 1.00 89.12 184 THR A O 1
ATOM 1469 N N . TYR A 1 185 ? 9.552 13.447 -23.184 1.00 88.56 185 TYR A N 1
ATOM 1470 C CA . TYR A 1 185 ? 8.686 12.316 -22.864 1.00 88.56 185 TYR A CA 1
ATOM 1471 C C . TYR A 1 185 ? 9.001 11.711 -21.486 1.00 88.56 185 TYR A C 1
ATOM 1473 O O . TYR A 1 185 ? 8.094 11.538 -20.667 1.00 88.56 185 TYR A O 1
ATOM 1481 N N . ILE A 1 186 ? 10.279 11.437 -21.198 1.00 87.56 186 ILE A N 1
ATOM 1482 C CA . ILE A 1 186 ? 10.718 10.876 -19.911 1.00 87.56 186 ILE A CA 1
ATOM 1483 C C . ILE A 1 186 ? 10.373 11.830 -18.766 1.00 87.56 186 ILE A C 1
ATOM 1485 O O . ILE A 1 186 ? 9.845 11.387 -17.746 1.00 87.56 186 ILE A O 1
ATOM 1489 N N . GLN A 1 187 ? 10.621 13.131 -18.939 1.00 89.38 187 GLN A N 1
ATOM 1490 C CA . GLN A 1 187 ? 10.323 14.143 -17.929 1.00 89.38 187 GLN A CA 1
ATOM 1491 C C . GLN A 1 187 ? 8.822 14.234 -17.636 1.00 89.38 187 GLN A C 1
ATOM 1493 O O . GLN A 1 187 ? 8.417 14.252 -16.478 1.00 89.38 187 GLN A O 1
ATOM 1498 N N . LYS A 1 188 ? 7.966 14.226 -18.664 1.00 88.56 188 LYS A N 1
ATOM 1499 C CA . LYS A 1 188 ? 6.511 14.229 -18.454 1.00 88.56 188 LYS A CA 1
ATOM 1500 C C . LYS A 1 188 ? 6.032 12.966 -17.751 1.00 88.56 188 LYS A C 1
ATOM 1502 O O . LYS A 1 188 ? 5.222 13.048 -16.827 1.00 88.56 188 LYS A O 1
ATOM 1507 N N . GLN A 1 189 ? 6.540 11.802 -18.154 1.00 86.69 189 GLN A N 1
ATOM 1508 C CA . GLN A 1 189 ? 6.162 10.539 -17.531 1.00 86.69 189 GLN A CA 1
ATOM 1509 C C . GLN A 1 189 ? 6.617 10.468 -16.066 1.00 86.69 189 GLN A C 1
ATOM 1511 O O . GLN A 1 189 ? 5.864 9.977 -15.221 1.00 86.69 189 GLN A O 1
ATOM 1516 N N . SER A 1 190 ? 7.815 10.965 -15.746 1.00 86.94 190 SER A N 1
ATOM 1517 C CA . SER A 1 190 ? 8.306 11.007 -14.369 1.00 86.94 190 SER A CA 1
ATOM 1518 C C . SER A 1 190 ? 7.492 11.982 -13.518 1.00 86.94 190 SER A C 1
ATOM 1520 O O . SER A 1 190 ? 7.033 11.587 -12.449 1.00 86.94 190 SER A O 1
ATOM 1522 N N . SER A 1 191 ? 7.201 13.192 -14.010 1.00 90.44 191 SER A N 1
ATOM 1523 C CA . SER A 1 191 ? 6.351 14.162 -13.307 1.00 90.44 191 SER A CA 1
ATOM 1524 C C . SER A 1 191 ? 4.941 13.625 -13.043 1.00 90.44 191 SER A C 1
ATOM 1526 O O . SER A 1 191 ? 4.447 13.747 -11.926 1.00 90.44 191 SER A O 1
ATOM 1528 N N . ALA A 1 192 ? 4.311 12.972 -14.025 1.00 88.88 192 ALA A N 1
ATOM 1529 C CA . ALA A 1 192 ? 2.983 12.382 -13.853 1.00 88.88 192 ALA A CA 1
ATOM 1530 C C . ALA A 1 192 ? 2.978 11.246 -12.815 1.00 88.88 192 ALA A C 1
ATOM 1532 O O . ALA A 1 192 ? 2.084 11.173 -11.973 1.00 88.88 192 ALA A O 1
ATOM 1533 N N . ARG A 1 193 ? 3.994 10.371 -12.838 1.00 88.88 193 ARG A N 1
ATOM 1534 C CA . ARG A 1 193 ? 4.142 9.300 -11.838 1.00 88.88 193 ARG A CA 1
ATOM 1535 C C . ARG A 1 193 ? 4.391 9.854 -10.437 1.00 88.88 193 ARG A C 1
ATOM 1537 O O . ARG A 1 193 ? 3.797 9.350 -9.491 1.00 88.88 193 ARG A O 1
ATOM 1544 N N . MET A 1 194 ? 5.235 10.878 -10.311 1.00 87.12 194 MET A N 1
ATOM 1545 C CA . MET A 1 194 ? 5.510 11.536 -9.032 1.00 87.12 194 MET A CA 1
ATOM 1546 C C . MET A 1 194 ? 4.253 12.197 -8.463 1.00 87.12 194 MET A C 1
ATOM 1548 O O . MET A 1 194 ? 3.903 11.919 -7.323 1.00 87.12 194 MET A O 1
ATOM 1552 N N . SER A 1 195 ? 3.522 12.967 -9.274 1.00 93.44 195 SER A N 1
ATOM 1553 C CA . SER A 1 195 ? 2.267 13.609 -8.861 1.00 93.44 195 SER A CA 1
ATOM 1554 C C . SER A 1 195 ? 1.216 12.591 -8.408 1.00 93.44 195 SER A C 1
ATOM 1556 O O . SER A 1 195 ? 0.608 12.766 -7.356 1.00 93.44 195 SER A O 1
ATOM 1558 N N . LYS A 1 196 ? 1.051 11.480 -9.138 1.00 94.50 196 LYS A N 1
ATOM 1559 C CA . LYS A 1 196 ? 0.141 10.400 -8.730 1.00 94.50 196 LYS A CA 1
ATOM 1560 C C . LYS A 1 196 ? 0.553 9.770 -7.393 1.00 94.50 196 LYS A C 1
ATOM 1562 O O . LYS A 1 196 ? -0.294 9.512 -6.544 1.00 94.50 196 LYS A O 1
ATOM 1567 N N . ASN A 1 197 ? 1.848 9.529 -7.200 1.00 88.25 197 ASN A N 1
ATOM 1568 C CA . ASN A 1 197 ? 2.366 8.962 -5.957 1.00 88.25 197 ASN A CA 1
ATOM 1569 C C . ASN A 1 197 ? 2.166 9.918 -4.764 1.00 88.25 197 ASN A C 1
ATOM 1571 O O . ASN A 1 197 ? 1.819 9.480 -3.670 1.00 88.25 197 ASN A O 1
ATOM 1575 N N . GLU A 1 198 ? 2.324 11.228 -4.973 1.00 94.06 198 GLU A N 1
ATOM 1576 C CA . GLU A 1 198 ? 2.034 12.252 -3.961 1.00 94.06 198 GLU A CA 1
ATOM 1577 C C . GLU A 1 198 ? 0.546 12.270 -3.571 1.00 94.06 198 GLU A C 1
ATOM 1579 O O . GLU A 1 198 ? 0.221 12.310 -2.383 1.00 94.06 198 GLU A O 1
ATOM 1584 N N . GLU A 1 199 ? -0.370 12.172 -4.539 1.00 94.50 199 GLU A N 1
ATOM 1585 C CA . GLU A 1 199 ? -1.814 12.078 -4.272 1.00 94.50 199 GLU A CA 1
ATOM 1586 C C . GLU A 1 199 ? -2.182 10.818 -3.469 1.00 94.50 199 GLU A C 1
ATOM 1588 O O . GLU A 1 199 ? -2.954 10.883 -2.501 1.00 94.50 199 GLU A O 1
ATOM 1593 N N . GLU A 1 200 ? -1.606 9.669 -3.829 1.00 93.31 200 GLU A N 1
ATOM 1594 C CA . GLU A 1 200 ? -1.779 8.412 -3.094 1.00 93.31 200 GLU A CA 1
ATOM 1595 C C . GLU A 1 200 ? -1.228 8.528 -1.663 1.00 93.31 200 GLU A C 1
ATOM 1597 O O . GLU A 1 200 ? -1.899 8.136 -0.702 1.00 93.31 200 GLU A O 1
ATOM 1602 N N . GLN A 1 201 ? -0.056 9.147 -1.490 1.00 93.88 201 GLN A N 1
ATOM 1603 C CA . GLN A 1 201 ? 0.548 9.388 -0.180 1.00 93.88 201 GLN A CA 1
ATOM 1604 C C . GLN A 1 201 ? -0.327 10.294 0.699 1.00 93.88 201 GLN A C 1
ATOM 1606 O O . GLN A 1 201 ? -0.548 9.984 1.872 1.00 93.88 201 GLN A O 1
ATOM 1611 N N . ILE A 1 202 ? -0.865 11.386 0.148 1.00 95.69 202 ILE A N 1
ATOM 1612 C CA . ILE A 1 202 ? -1.787 12.285 0.860 1.00 95.69 202 ILE A CA 1
ATOM 1613 C C . ILE A 1 202 ? -3.050 11.527 1.285 1.00 95.69 202 ILE A C 1
ATOM 1615 O O . ILE A 1 202 ? -3.512 11.667 2.421 1.00 95.69 202 ILE A O 1
ATOM 1619 N N . THR A 1 203 ? -3.590 10.688 0.401 1.00 96.31 203 THR A N 1
ATOM 1620 C CA . THR A 1 203 ? -4.779 9.874 0.684 1.00 96.31 203 THR A CA 1
ATOM 1621 C C . THR A 1 203 ? -4.528 8.905 1.841 1.00 96.31 203 THR A C 1
ATOM 1623 O O . THR A 1 203 ? -5.329 8.846 2.777 1.00 96.31 203 THR A O 1
ATOM 1626 N N . LEU A 1 204 ? -3.394 8.198 1.831 1.00 95.38 204 LEU A N 1
ATOM 1627 C CA . LEU A 1 204 ? -3.004 7.283 2.908 1.00 95.38 204 LEU A CA 1
ATOM 1628 C C . LEU A 1 204 ? -2.772 8.013 4.237 1.00 95.38 204 LEU A C 1
ATOM 1630 O O . LEU A 1 204 ? -3.218 7.540 5.283 1.00 95.38 204 LEU A O 1
ATOM 1634 N N . LEU A 1 205 ? -2.134 9.187 4.214 1.00 95.75 205 LEU A N 1
ATOM 1635 C CA . LEU A 1 205 ? -1.927 10.005 5.413 1.00 95.75 205 LEU A CA 1
ATOM 1636 C C . LEU A 1 205 ? -3.250 10.471 6.033 1.00 95.75 205 LEU A C 1
ATOM 1638 O O . LEU A 1 205 ? -3.396 10.457 7.257 1.00 95.75 205 LEU A O 1
ATOM 1642 N N . ASN A 1 206 ? -4.230 10.847 5.210 1.00 94.69 206 ASN A N 1
ATOM 1643 C CA . ASN A 1 206 ? -5.559 11.220 5.694 1.00 94.69 206 ASN A CA 1
ATOM 1644 C C . ASN A 1 206 ? -6.290 10.021 6.317 1.00 94.69 206 ASN A C 1
ATOM 1646 O O . ASN A 1 206 ? -6.834 10.140 7.414 1.00 94.69 206 ASN A O 1
ATOM 1650 N N . GLN A 1 207 ? -6.232 8.845 5.685 1.00 94.50 207 GLN A N 1
ATOM 1651 C CA . GLN A 1 207 ? -6.810 7.619 6.248 1.00 94.50 207 GLN A CA 1
ATOM 1652 C C . GLN A 1 207 ? -6.167 7.231 7.586 1.00 94.50 207 GLN A C 1
ATOM 1654 O O . GLN A 1 207 ? -6.872 6.831 8.519 1.00 94.50 207 GLN A O 1
ATOM 1659 N N . LEU A 1 208 ? -4.841 7.373 7.697 1.00 93.56 208 LEU A N 1
ATOM 1660 C CA . LEU A 1 208 ? -4.112 7.127 8.937 1.00 93.56 208 LEU A CA 1
ATOM 1661 C C . LEU A 1 208 ? -4.586 8.084 10.036 1.00 93.56 208 LEU A C 1
ATOM 1663 O O . LEU A 1 208 ? -4.975 7.617 11.107 1.00 93.56 208 LEU A O 1
ATOM 1667 N N . ARG A 1 209 ? -4.662 9.388 9.748 1.00 96.06 209 ARG A N 1
ATOM 1668 C CA . ARG A 1 209 ? -5.153 10.407 10.689 1.00 96.06 209 ARG A CA 1
ATOM 1669 C C . ARG A 1 209 ? -6.571 10.108 11.182 1.00 96.06 209 ARG A C 1
ATOM 1671 O O . ARG A 1 209 ? -6.834 10.171 12.382 1.00 96.06 209 ARG A O 1
ATOM 1678 N N . ASP A 1 210 ? -7.476 9.734 10.281 1.00 95.00 210 ASP A N 1
ATOM 1679 C CA . ASP A 1 210 ? -8.847 9.368 10.646 1.00 95.00 210 ASP A CA 1
ATOM 1680 C C . ASP A 1 210 ? -8.881 8.122 11.541 1.00 95.00 210 ASP A C 1
ATOM 1682 O O . ASP A 1 210 ? -9.673 8.037 12.486 1.00 95.00 210 ASP A O 1
ATOM 1686 N N . SER A 1 211 ? -8.014 7.143 11.267 1.00 90.56 211 SER A N 1
ATOM 1687 C CA . SER A 1 211 ? -7.893 5.940 12.091 1.00 90.56 211 SER A CA 1
ATOM 1688 C C . SER A 1 211 ? -7.343 6.241 13.489 1.00 90.56 211 SER A C 1
ATOM 1690 O O . SER A 1 211 ? -7.896 5.749 14.474 1.00 90.56 211 SER A O 1
ATOM 1692 N N . GLU A 1 212 ? -6.337 7.112 13.599 1.00 94.44 212 GLU A N 1
ATOM 1693 C CA . GLU A 1 212 ? -5.779 7.565 14.875 1.00 94.44 212 GLU A CA 1
ATOM 1694 C C . GLU A 1 212 ? -6.837 8.295 15.704 1.00 94.44 212 GLU A C 1
ATOM 1696 O O . GLU A 1 212 ? -7.020 7.998 16.888 1.00 94.44 212 GLU A O 1
ATOM 1701 N N . GLN A 1 213 ? -7.615 9.179 15.076 1.00 94.19 213 GLN A N 1
ATOM 1702 C CA . GLN A 1 213 ? -8.687 9.905 15.752 1.00 94.19 213 GLN A CA 1
ATOM 1703 C C . GLN A 1 213 ? -9.789 8.969 16.277 1.00 94.19 213 GLN A C 1
ATOM 1705 O O . GLN A 1 213 ? -10.314 9.170 17.383 1.00 94.19 213 GLN A O 1
ATOM 1710 N N . ARG A 1 214 ? -10.127 7.909 15.527 1.00 93.38 214 ARG A N 1
ATOM 1711 C CA . ARG A 1 214 ? -11.033 6.850 16.007 1.00 93.38 214 ARG A CA 1
ATOM 1712 C C . ARG A 1 214 ? -10.453 6.122 17.218 1.00 93.38 214 ARG A C 1
ATOM 1714 O O . ARG A 1 214 ? -11.168 5.965 18.208 1.00 93.38 214 ARG A O 1
ATOM 1721 N N . CYS A 1 215 ? -9.175 5.744 17.185 1.00 90.44 215 CYS A N 1
ATOM 1722 C CA . CYS A 1 215 ? -8.503 5.094 18.314 1.00 90.44 215 CYS A CA 1
ATOM 1723 C C . CYS A 1 215 ? -8.495 5.979 19.571 1.00 90.44 215 CYS A C 1
ATOM 1725 O O . CYS A 1 215 ? -8.786 5.497 20.666 1.00 90.44 215 CYS A O 1
ATOM 1727 N N . ILE A 1 216 ? -8.235 7.284 19.427 1.00 92.75 216 ILE A N 1
ATOM 1728 C CA . ILE A 1 216 ? -8.284 8.249 20.539 1.00 92.75 216 ILE A CA 1
ATOM 1729 C C . ILE A 1 216 ? -9.691 8.298 21.148 1.00 92.75 216 ILE A C 1
ATOM 1731 O O . ILE A 1 216 ? -9.848 8.226 22.370 1.00 92.75 216 ILE A O 1
ATOM 1735 N N . SER A 1 217 ? -10.720 8.365 20.301 1.00 92.19 217 SER A N 1
ATOM 1736 C CA . SER A 1 217 ? -12.119 8.416 20.739 1.00 92.19 217 SER A CA 1
ATOM 1737 C C . SER A 1 217 ? -12.532 7.134 21.474 1.00 92.19 217 SER A C 1
ATOM 1739 O O . SER A 1 217 ? -13.150 7.191 22.536 1.00 92.19 217 SER A O 1
ATOM 1741 N N . GLN A 1 218 ? -12.139 5.970 20.953 1.00 92.25 218 GLN A N 1
ATOM 1742 C CA . GLN A 1 218 ? -12.397 4.669 21.578 1.00 92.25 218 GLN A CA 1
ATOM 1743 C C . GLN A 1 218 ? -11.655 4.508 22.911 1.00 92.25 218 GLN A C 1
ATOM 1745 O O . GLN A 1 218 ? -12.236 4.028 23.882 1.00 92.25 218 GLN A O 1
ATOM 1750 N N . SER A 1 219 ? -10.408 4.972 22.995 1.00 93.31 219 SER A N 1
ATOM 1751 C CA . SER A 1 219 ? -9.625 4.991 24.237 1.00 93.31 219 SER A CA 1
ATOM 1752 C C . SER A 1 219 ? -10.316 5.803 25.343 1.00 93.31 219 SER A C 1
ATOM 1754 O O . SER A 1 219 ? -10.357 5.374 26.499 1.00 93.31 219 SER A O 1
ATOM 1756 N N . ALA A 1 220 ? -10.944 6.934 25.004 1.00 91.50 220 ALA A N 1
ATOM 1757 C CA . ALA A 1 220 ? -11.733 7.712 25.961 1.00 91.50 220 ALA A CA 1
ATOM 1758 C C . ALA A 1 220 ? -12.972 6.950 26.471 1.00 91.50 220 ALA A C 1
ATOM 1760 O O . ALA A 1 220 ? -13.247 6.965 27.672 1.00 91.50 220 ALA A O 1
ATOM 1761 N N . VAL A 1 221 ? -13.686 6.245 25.585 1.00 93.62 221 VAL A N 1
ATOM 1762 C CA . VAL A 1 221 ? -14.845 5.414 25.960 1.00 93.62 221 VAL A CA 1
ATOM 1763 C C . VAL A 1 221 ? -14.428 4.270 26.885 1.00 93.62 221 VAL A C 1
ATOM 1765 O O . VAL A 1 221 ? -15.077 4.047 27.905 1.00 93.62 221 VAL A O 1
ATOM 1768 N N . ILE A 1 222 ? -13.323 3.583 26.580 1.00 92.19 222 ILE A N 1
ATOM 1769 C CA . ILE A 1 222 ? -12.797 2.492 27.416 1.00 92.19 222 ILE A CA 1
ATOM 1770 C C . ILE A 1 222 ? -12.493 2.998 28.831 1.00 92.19 222 ILE A C 1
ATOM 1772 O O . ILE A 1 222 ? -12.950 2.395 29.800 1.00 92.19 222 ILE A O 1
ATOM 1776 N N . LYS A 1 223 ? -11.819 4.147 28.965 1.00 95.38 223 LYS A N 1
ATOM 1777 C CA . LYS A 1 223 ? -11.522 4.744 30.279 1.00 95.38 223 LYS A CA 1
ATOM 1778 C C . LYS A 1 223 ? -12.783 5.086 31.080 1.00 95.38 223 LYS A C 1
ATOM 1780 O O . LYS A 1 223 ? -12.807 4.906 32.299 1.00 95.38 223 LYS A O 1
ATOM 1785 N N . ASP A 1 224 ? -13.836 5.577 30.424 1.00 94.12 224 ASP A N 1
ATOM 1786 C CA . ASP A 1 224 ? -15.117 5.830 31.096 1.00 94.12 224 ASP A CA 1
ATOM 1787 C C . ASP A 1 224 ? -15.774 4.522 31.566 1.00 94.12 224 ASP A C 1
ATOM 1789 O O . ASP A 1 224 ? -16.243 4.433 32.704 1.00 94.12 224 ASP A O 1
ATOM 1793 N N . LEU A 1 225 ? -15.751 3.474 30.737 1.00 92.56 225 LEU A N 1
ATOM 1794 C CA . LEU A 1 225 ? -16.276 2.155 31.100 1.00 92.56 225 LEU A CA 1
ATOM 1795 C C . LEU A 1 225 ? -15.515 1.532 32.278 1.00 92.56 225 LEU A C 1
ATOM 1797 O O . LEU A 1 225 ? -16.147 1.045 33.217 1.00 92.56 225 LEU A O 1
ATOM 1801 N N . GLU A 1 226 ? -14.184 1.608 32.291 1.00 94.00 226 GLU A N 1
ATOM 1802 C CA . GLU A 1 226 ? -13.347 1.152 33.410 1.00 94.00 226 GLU A CA 1
ATOM 1803 C C . GLU A 1 226 ? -13.706 1.873 34.715 1.00 94.00 226 GLU A C 1
ATOM 1805 O O . GLU A 1 226 ? -13.889 1.246 35.765 1.00 94.00 226 GLU A O 1
ATOM 1810 N N . ARG A 1 227 ? -13.891 3.198 34.653 1.00 96.06 227 ARG A N 1
ATOM 1811 C CA . ARG A 1 227 ? -14.336 3.993 35.803 1.00 96.06 227 ARG A CA 1
ATOM 1812 C C . ARG A 1 227 ? -15.712 3.538 36.296 1.00 96.06 227 ARG A C 1
ATOM 1814 O O . ARG A 1 227 ? -15.906 3.387 37.505 1.00 96.06 227 ARG A O 1
ATOM 1821 N N . ARG A 1 228 ? -16.675 3.317 35.394 1.00 94.25 228 ARG A N 1
ATOM 1822 C CA . ARG A 1 228 ? -18.021 2.834 35.756 1.00 94.25 228 ARG A CA 1
ATOM 1823 C C . ARG A 1 228 ? -17.970 1.452 36.404 1.00 94.25 228 ARG A C 1
ATOM 1825 O O . ARG A 1 228 ? -18.632 1.250 37.423 1.00 94.25 228 ARG A O 1
ATOM 1832 N N . LEU A 1 229 ? -17.165 0.535 35.869 1.00 92.62 229 LEU A N 1
ATOM 1833 C CA . LEU A 1 229 ? -16.958 -0.796 36.444 1.00 92.62 229 LEU A CA 1
ATOM 1834 C C . LEU A 1 229 ? -16.384 -0.716 37.859 1.00 92.62 229 LEU A C 1
ATOM 1836 O O . LEU A 1 229 ? -16.918 -1.356 38.763 1.00 92.62 229 LEU A O 1
ATOM 1840 N N . SER A 1 230 ? -15.380 0.134 38.083 1.00 96.31 230 SER A N 1
ATOM 1841 C CA . SER A 1 230 ? -14.803 0.350 39.414 1.00 96.31 230 SER A CA 1
ATOM 1842 C C . SER A 1 230 ? -15.850 0.831 40.433 1.00 96.31 230 SER A C 1
ATOM 1844 O O . SER A 1 230 ? -15.927 0.314 41.550 1.00 96.31 230 SER A O 1
ATOM 1846 N N . ILE A 1 231 ? -16.731 1.760 40.037 1.00 94.88 231 ILE A N 1
ATOM 1847 C CA . ILE A 1 231 ? -17.833 2.242 40.890 1.00 94.88 231 ILE A CA 1
ATOM 1848 C C . ILE A 1 231 ? -18.818 1.111 41.213 1.00 94.88 231 ILE A C 1
ATOM 1850 O O . ILE A 1 231 ? -19.244 0.968 42.362 1.00 94.88 231 ILE A O 1
ATOM 1854 N N . ILE A 1 232 ? -19.201 0.317 40.211 1.00 93.19 232 ILE A N 1
ATOM 1855 C CA . ILE A 1 232 ? -20.124 -0.813 40.382 1.00 93.19 232 ILE A CA 1
ATOM 1856 C C . ILE A 1 232 ? -19.522 -1.859 41.322 1.00 93.19 232 ILE A C 1
ATOM 1858 O O . ILE A 1 232 ? -20.207 -2.319 42.233 1.00 93.19 232 ILE A O 1
ATOM 1862 N N . GLN A 1 233 ? -18.246 -2.189 41.146 1.00 94.56 233 GLN A N 1
ATOM 1863 C CA . GLN A 1 233 ? -17.538 -3.136 42.000 1.00 94.56 233 GLN A CA 1
ATOM 1864 C C . GLN A 1 233 ? -17.460 -2.635 43.448 1.00 94.56 233 GLN A C 1
ATOM 1866 O O . GLN A 1 233 ? -17.729 -3.392 44.380 1.00 94.56 233 GLN A O 1
ATOM 1871 N N . GLY A 1 234 ? -17.197 -1.339 43.651 1.00 93.69 234 GLY A N 1
ATOM 1872 C CA . GLY A 1 234 ? -17.262 -0.716 44.974 1.00 93.69 234 GLY A CA 1
ATOM 1873 C C . GLY A 1 234 ? -18.638 -0.871 45.633 1.00 93.69 234 GLY A C 1
ATOM 1874 O O . GLY A 1 234 ? -18.725 -1.259 46.798 1.00 93.69 234 GLY A O 1
ATOM 1875 N N . LYS A 1 235 ? -19.724 -0.643 44.881 1.00 94.88 235 LYS A N 1
ATOM 1876 C CA . LYS A 1 235 ? -21.099 -0.847 45.374 1.00 94.88 235 LYS A CA 1
ATOM 1877 C C . LYS A 1 235 ? -21.380 -2.312 45.722 1.00 94.88 235 LYS A C 1
ATOM 1879 O O . LYS A 1 235 ? -21.932 -2.571 46.791 1.00 94.88 235 LYS A O 1
ATOM 1884 N N . ALA A 1 236 ? -20.970 -3.256 44.877 1.00 91.69 236 ALA A N 1
ATOM 1885 C CA . ALA A 1 236 ? -21.139 -4.686 45.135 1.00 91.69 236 ALA A CA 1
ATOM 1886 C C . ALA A 1 236 ? -20.462 -5.103 46.453 1.00 91.69 236 ALA A C 1
ATOM 1888 O O . ALA A 1 236 ? -21.095 -5.726 47.302 1.00 91.69 236 ALA A O 1
ATOM 1889 N N . ASN A 1 237 ? -19.232 -4.640 46.693 1.00 93.88 237 ASN A N 1
ATOM 1890 C CA . ASN A 1 237 ? -18.509 -4.913 47.938 1.00 93.88 237 ASN A CA 1
ATOM 1891 C C . ASN A 1 237 ? -19.232 -4.350 49.176 1.00 93.88 237 ASN A C 1
ATOM 1893 O O . ASN A 1 237 ? -19.291 -5.004 50.221 1.00 93.88 237 ASN A O 1
ATOM 1897 N N . THR A 1 238 ? -19.815 -3.147 49.074 1.00 96.25 238 THR A N 1
ATOM 1898 C CA . THR A 1 238 ? -20.611 -2.581 50.179 1.00 96.25 238 THR A CA 1
ATOM 1899 C C . THR A 1 238 ? -21.887 -3.378 50.442 1.00 96.25 238 THR A C 1
ATOM 1901 O O . THR A 1 238 ? -22.233 -3.603 51.600 1.00 96.25 238 THR A O 1
ATOM 1904 N N . MET A 1 239 ? -22.562 -3.856 49.393 1.00 94.19 239 MET A N 1
ATOM 1905 C CA . MET A 1 239 ? -23.732 -4.725 49.528 1.00 94.19 239 MET A CA 1
ATOM 1906 C C . MET A 1 239 ? -23.386 -6.060 50.186 1.00 94.19 239 MET A C 1
ATOM 1908 O O . MET A 1 239 ? -24.115 -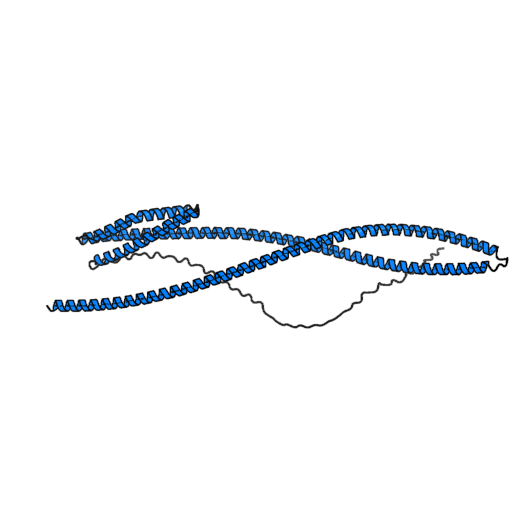6.483 51.079 1.00 94.19 239 MET A O 1
ATOM 1912 N N . GLU A 1 240 ? -22.270 -6.691 49.810 1.00 94.31 240 GLU A N 1
ATOM 1913 C CA . GLU A 1 240 ? -21.822 -7.941 50.439 1.00 94.31 240 GLU A CA 1
ATOM 1914 C C . GLU A 1 240 ? -21.527 -7.731 51.934 1.00 94.31 240 GLU A C 1
ATOM 1916 O O . GLU A 1 240 ? -21.931 -8.532 52.776 1.00 94.31 240 GLU A O 1
ATOM 1921 N N . SER A 1 241 ? -20.923 -6.592 52.293 1.00 95.06 241 SER A N 1
ATOM 1922 C CA . SER A 1 241 ? -20.684 -6.223 53.697 1.00 95.06 241 SER A CA 1
ATOM 1923 C C . SER A 1 241 ? -21.994 -6.042 54.477 1.00 95.06 241 SER A C 1
ATOM 1925 O O . SER A 1 241 ? -22.133 -6.536 55.601 1.00 95.06 241 SER A O 1
ATOM 1927 N N . TYR A 1 242 ? -22.990 -5.375 53.879 1.00 95.38 242 TYR A N 1
ATOM 1928 C CA . TYR A 1 242 ? -24.320 -5.242 54.482 1.00 95.38 242 TYR A CA 1
ATOM 1929 C C . TYR A 1 242 ? -25.011 -6.592 54.652 1.00 95.38 242 TYR A C 1
ATOM 1931 O O . TYR A 1 242 ? -25.601 -6.840 55.702 1.00 95.38 242 TYR A O 1
ATOM 1939 N N . LYS A 1 243 ? -24.927 -7.468 53.649 1.00 95.19 243 LYS A N 1
ATOM 1940 C CA . LYS A 1 243 ? -25.467 -8.828 53.710 1.00 95.19 243 LYS A CA 1
ATOM 1941 C C . LYS A 1 243 ? -24.834 -9.619 54.853 1.00 95.19 243 LYS A C 1
ATOM 1943 O O . LYS A 1 243 ? -25.576 -10.174 55.653 1.00 95.19 243 LYS A O 1
ATOM 1948 N N . SER A 1 244 ? -23.508 -9.572 55.004 1.00 95.25 244 SER A N 1
ATOM 1949 C CA . SER A 1 244 ? -22.807 -10.202 56.133 1.00 95.25 244 SER A CA 1
ATOM 1950 C C . SER A 1 244 ? -23.333 -9.701 57.480 1.00 95.25 244 SER A C 1
ATOM 1952 O O . SER A 1 244 ? -23.694 -10.500 58.336 1.00 95.25 244 SER A O 1
ATOM 1954 N N . THR A 1 245 ? -23.467 -8.380 57.647 1.00 96.12 245 THR A N 1
ATOM 1955 C CA . THR A 1 245 ? -23.989 -7.798 58.899 1.00 96.12 245 THR A CA 1
ATOM 1956 C C . THR A 1 245 ? -25.434 -8.233 59.165 1.00 96.12 245 THR A C 1
ATOM 1958 O O . THR A 1 245 ? -25.823 -8.476 60.306 1.00 96.12 245 THR A O 1
ATOM 1961 N N . LEU A 1 246 ? -26.262 -8.332 58.121 1.00 93.12 246 LEU A N 1
ATOM 1962 C CA . LEU A 1 246 ? -27.634 -8.820 58.254 1.00 93.12 246 LEU A CA 1
ATOM 1963 C C . LEU A 1 246 ? -27.677 -10.291 58.670 1.00 93.12 246 LEU A C 1
ATOM 1965 O O . LEU A 1 246 ? -28.473 -10.628 59.546 1.00 93.12 246 LEU A O 1
ATOM 1969 N N . GLU A 1 247 ? -26.819 -11.134 58.100 1.00 94.75 247 GLU A N 1
ATOM 1970 C CA . GLU A 1 247 ? -26.685 -12.539 58.489 1.00 94.75 247 GLU A CA 1
ATOM 1971 C C . GLU A 1 247 ? -26.282 -12.655 59.969 1.00 94.75 247 GLU A C 1
ATOM 1973 O O . GLU A 1 247 ? -26.940 -13.366 60.730 1.00 94.75 247 GLU A O 1
ATOM 1978 N N . ASP A 1 248 ? -25.309 -11.859 60.423 1.00 94.81 248 ASP A N 1
ATOM 1979 C CA . ASP A 1 248 ? -24.898 -11.815 61.832 1.00 94.81 248 ASP A CA 1
ATOM 1980 C C . ASP A 1 248 ? -26.079 -11.445 62.741 1.00 94.81 248 ASP A C 1
ATOM 1982 O O . ASP A 1 248 ? -26.392 -12.162 63.694 1.00 94.81 248 ASP A O 1
ATOM 1986 N N . THR A 1 249 ? -26.819 -10.379 62.409 1.00 95.00 249 THR A N 1
ATOM 1987 C CA . THR A 1 249 ? -27.997 -9.979 63.201 1.00 95.00 249 THR A CA 1
ATOM 1988 C C . THR A 1 249 ? -29.099 -11.038 63.202 1.00 95.00 249 THR A C 1
ATOM 1990 O O . THR A 1 249 ? -29.776 -11.218 64.213 1.00 95.00 249 THR A O 1
ATOM 1993 N N . ARG A 1 250 ? -29.280 -11.767 62.094 1.00 94.50 250 ARG A N 1
ATOM 1994 C CA . ARG A 1 250 ? -30.236 -12.873 62.000 1.00 94.50 250 ARG A CA 1
ATOM 1995 C C . ARG A 1 250 ? -29.837 -14.014 62.932 1.00 94.50 250 ARG A C 1
ATOM 1997 O O . ARG A 1 250 ? -30.697 -14.519 63.649 1.00 94.50 250 ARG A O 1
ATOM 2004 N N . THR A 1 251 ? -28.565 -14.413 62.934 1.00 96.06 251 THR A N 1
ATOM 2005 C CA . THR A 1 251 ? -28.086 -15.497 63.808 1.00 96.06 251 THR A CA 1
ATOM 2006 C C . THR A 1 251 ? -28.227 -15.145 65.288 1.00 96.06 251 THR A C 1
ATOM 2008 O O . THR A 1 251 ? -28.636 -15.992 66.081 1.00 96.06 251 THR A O 1
ATOM 2011 N N . GLU A 1 252 ? -27.977 -13.889 65.661 1.00 95.00 252 GLU A N 1
ATOM 2012 C CA . GLU A 1 252 ? -28.152 -13.410 67.034 1.00 95.00 252 GLU A CA 1
ATOM 2013 C C . GLU A 1 252 ? -29.626 -13.431 67.465 1.00 95.00 252 GLU A C 1
ATOM 2015 O O . GLU A 1 252 ? -29.963 -13.957 68.526 1.00 95.00 252 GLU A O 1
ATOM 2020 N N . LEU A 1 253 ? -30.537 -12.949 66.613 1.00 94.06 253 LEU A N 1
ATOM 2021 C CA . LEU A 1 253 ? -31.976 -13.025 66.885 1.00 94.06 253 LEU A CA 1
ATOM 2022 C C . LEU A 1 253 ? -32.468 -14.474 66.997 1.00 94.06 253 LEU A C 1
ATOM 2024 O O . LEU A 1 253 ? -33.295 -14.770 67.858 1.00 94.06 253 LEU A O 1
ATOM 2028 N N . GLN A 1 254 ? -31.939 -15.386 66.178 1.00 95.69 254 GLN A N 1
ATOM 2029 C CA . GLN A 1 254 ? -32.271 -16.810 66.255 1.00 95.69 254 GLN A CA 1
ATOM 2030 C C . GLN A 1 254 ? -31.852 -17.420 67.603 1.00 95.69 254 GLN A C 1
ATOM 2032 O O . GLN A 1 254 ? -32.614 -18.189 68.192 1.00 95.69 254 GLN A O 1
ATOM 2037 N N . LYS A 1 255 ? -30.674 -17.052 68.128 1.00 95.19 255 LYS A N 1
ATOM 2038 C CA . LYS A 1 255 ? -30.227 -17.476 69.466 1.00 95.19 255 LYS A CA 1
ATOM 2039 C C . LYS A 1 255 ? -31.145 -16.946 70.563 1.00 95.19 255 LYS A C 1
ATOM 2041 O O . LYS A 1 255 ? -31.539 -17.702 71.448 1.00 95.19 255 LYS A O 1
ATOM 2046 N N . GLN A 1 256 ? -31.509 -15.665 70.496 1.00 94.38 256 GLN A N 1
ATOM 2047 C CA . GLN A 1 256 ? -32.409 -15.051 71.476 1.00 94.38 256 GLN A CA 1
ATOM 2048 C C . GLN A 1 256 ? -33.789 -15.713 71.477 1.00 94.38 256 GLN A C 1
ATOM 2050 O O . GLN A 1 256 ? -34.352 -15.950 72.546 1.00 94.38 256 GLN A O 1
ATOM 2055 N N . LEU A 1 257 ? -34.312 -16.048 70.296 1.00 92.25 257 LEU A N 1
ATOM 2056 C CA . LEU A 1 257 ? -35.581 -16.754 70.152 1.00 92.25 257 LEU A CA 1
ATOM 2057 C C . LEU A 1 257 ? -35.522 -18.140 70.807 1.00 92.25 257 LEU A C 1
ATOM 2059 O O . LEU A 1 257 ? -36.354 -18.435 71.658 1.00 92.25 257 LEU A O 1
ATOM 2063 N N . SER A 1 258 ? -34.482 -18.928 70.518 1.00 94.12 258 SER A N 1
ATOM 2064 C CA . SER A 1 258 ? -34.284 -20.248 71.134 1.00 94.12 258 SER A CA 1
ATOM 2065 C C . SER A 1 258 ? -34.158 -20.177 72.664 1.00 94.12 258 SER A C 1
ATOM 2067 O O . SER A 1 258 ? -34.760 -20.980 73.378 1.00 94.12 258 SER A O 1
ATOM 2069 N N . TYR A 1 259 ? -33.445 -19.176 73.193 1.00 95.19 259 TYR A N 1
ATOM 2070 C CA . TYR A 1 259 ? -33.360 -18.946 74.639 1.00 95.19 259 TYR A CA 1
ATOM 2071 C C . TYR A 1 259 ? -34.736 -18.660 75.257 1.00 95.19 259 TYR A C 1
ATOM 2073 O O . TYR A 1 259 ? -35.075 -19.187 76.318 1.00 95.19 259 TYR A O 1
ATOM 2081 N N . LYS A 1 260 ? -35.549 -17.833 74.591 1.00 92.50 260 LYS A N 1
ATOM 2082 C CA . LYS A 1 260 ? -36.899 -17.503 75.058 1.00 92.50 260 LYS A CA 1
ATOM 2083 C C . LYS A 1 260 ? -37.853 -18.689 74.969 1.00 92.50 260 LYS A C 1
ATOM 2085 O O . LYS A 1 260 ? -38.633 -18.884 75.896 1.00 92.50 260 LYS A O 1
ATOM 2090 N N . GLU A 1 261 ? -37.756 -19.513 73.932 1.00 91.88 261 GLU A N 1
ATOM 2091 C CA . GLU A 1 261 ? -38.520 -20.761 73.819 1.00 91.88 261 GLU A CA 1
ATOM 2092 C C . GLU A 1 261 ? -38.199 -21.729 74.964 1.00 91.88 261 GLU A C 1
ATOM 2094 O O . GLU A 1 261 ? -39.116 -22.250 75.599 1.00 91.88 261 GLU A O 1
ATOM 2099 N N . ALA A 1 262 ? -36.917 -21.906 75.297 1.00 91.38 262 ALA A N 1
ATOM 2100 C CA . ALA A 1 262 ? -36.504 -22.721 76.439 1.00 91.38 262 ALA A CA 1
ATOM 2101 C C . ALA A 1 262 ? -37.041 -22.163 77.771 1.00 91.38 262 ALA A C 1
ATOM 2103 O O . ALA A 1 262 ? -37.518 -22.915 78.621 1.00 91.38 262 ALA A O 1
ATOM 2104 N N . GLN A 1 263 ? -37.022 -20.835 77.940 1.00 93.69 263 GLN A N 1
ATOM 2105 C CA . GLN A 1 263 ? -37.578 -20.172 79.122 1.00 93.69 263 GLN A CA 1
ATOM 2106 C C . GLN A 1 263 ? -39.094 -20.402 79.249 1.00 93.69 263 GLN A C 1
ATOM 2108 O O . GLN A 1 263 ? -39.585 -20.684 80.342 1.00 93.69 263 GLN A O 1
ATOM 2113 N N . ILE A 1 264 ? -39.835 -20.317 78.139 1.00 89.25 264 ILE A N 1
ATOM 2114 C CA . ILE A 1 264 ? -41.277 -20.599 78.107 1.00 89.25 264 ILE A CA 1
ATOM 2115 C C . ILE A 1 264 ? -41.546 -22.061 78.467 1.00 89.25 264 ILE A C 1
ATOM 2117 O O . ILE A 1 264 ? -42.437 -22.328 79.274 1.00 89.25 264 ILE A O 1
ATOM 2121 N N . GLN A 1 265 ? -40.780 -23.005 77.916 1.00 88.94 265 GLN A N 1
ATOM 2122 C CA . GLN A 1 265 ? -40.915 -24.423 78.258 1.00 88.94 265 GLN A CA 1
ATOM 2123 C C . GLN A 1 265 ? -40.706 -24.659 79.756 1.00 88.94 265 GLN A C 1
ATOM 2125 O O . GLN A 1 265 ? -41.548 -25.295 80.389 1.00 88.94 265 GLN A O 1
ATOM 2130 N N . TYR A 1 266 ? -39.650 -24.088 80.345 1.00 91.19 266 TYR A N 1
ATOM 2131 C CA . TYR A 1 266 ? -39.391 -24.185 81.784 1.00 91.19 266 TYR A CA 1
ATOM 2132 C C . TYR A 1 266 ? -40.590 -23.697 82.613 1.00 91.19 266 TYR A C 1
ATOM 2134 O O . TYR A 1 266 ? -41.140 -24.461 83.407 1.00 91.19 266 TYR A O 1
ATOM 2142 N N . LEU A 1 267 ? -41.060 -22.471 82.358 1.00 89.56 267 LEU A N 1
ATOM 2143 C CA . LEU A 1 267 ? -42.185 -21.877 83.092 1.00 89.56 267 LEU A CA 1
ATOM 2144 C C . LEU A 1 267 ? -43.492 -22.658 82.898 1.00 89.56 267 LEU A C 1
ATOM 2146 O O . LEU A 1 267 ? -44.264 -22.817 83.838 1.00 89.56 267 LEU A O 1
ATOM 2150 N N . THR A 1 268 ? -43.736 -23.187 81.697 1.00 89.75 268 THR A N 1
ATOM 2151 C CA . THR A 1 268 ? -44.907 -24.035 81.409 1.00 89.75 268 THR A CA 1
ATOM 2152 C C . THR A 1 268 ? -44.872 -25.320 82.240 1.00 89.75 268 THR A C 1
ATOM 2154 O O . THR A 1 268 ? -45.901 -25.773 82.747 1.00 89.75 268 THR A O 1
ATOM 2157 N N . THR A 1 269 ? -43.681 -25.893 82.420 1.00 85.75 269 THR A N 1
ATOM 2158 C CA . THR A 1 269 ? -43.478 -27.096 83.236 1.00 85.75 269 THR A CA 1
ATOM 2159 C C . THR A 1 269 ? -43.705 -26.796 84.719 1.00 85.75 269 THR A C 1
ATOM 2161 O O . THR A 1 269 ? -44.397 -27.548 85.400 1.00 85.75 269 THR A O 1
ATOM 2164 N N . GLU A 1 270 ? -43.181 -25.672 85.210 1.00 85.38 270 GLU A N 1
ATOM 2165 C CA . GLU A 1 270 ? -43.331 -25.219 86.599 1.00 85.38 270 GLU A CA 1
ATOM 2166 C C . GLU A 1 270 ? -44.793 -24.888 86.947 1.00 85.38 270 GLU A C 1
ATOM 2168 O O . GLU A 1 270 ? -45.309 -25.341 87.969 1.00 85.38 270 GLU A O 1
ATOM 2173 N N . LEU A 1 271 ? -45.511 -24.196 86.053 1.00 80.81 271 LEU A N 1
ATOM 2174 C CA . LEU A 1 271 ? -46.950 -23.945 86.197 1.00 80.81 271 LEU A CA 1
ATOM 2175 C C . LEU A 1 271 ? -47.763 -25.243 86.238 1.00 80.81 271 LEU A C 1
ATOM 2177 O O . LEU A 1 271 ? -48.668 -25.378 87.059 1.00 80.81 271 LEU A O 1
ATOM 2181 N N . SER A 1 272 ? -47.419 -26.220 85.396 1.00 80.25 272 SER A N 1
ATOM 2182 C CA . SER A 1 272 ? -48.080 -27.531 85.402 1.00 80.25 272 SER A CA 1
ATOM 2183 C C . SER A 1 272 ? -47.856 -28.275 86.726 1.00 80.25 272 SER A C 1
ATOM 2185 O O . SER A 1 272 ? -48.758 -28.949 87.213 1.00 80.25 272 SER A O 1
ATOM 2187 N N . GLN A 1 273 ? -46.686 -28.117 87.354 1.00 75.62 273 GLN A N 1
ATOM 2188 C CA . GLN A 1 273 ? -46.391 -28.696 88.669 1.00 75.62 273 GLN A CA 1
ATOM 2189 C C . GLN A 1 273 ? -47.152 -27.992 89.798 1.00 75.62 273 GLN A C 1
ATOM 2191 O O . GLN A 1 273 ? -47.708 -28.658 90.672 1.00 75.62 273 GLN A O 1
ATOM 2196 N N . LEU A 1 274 ? -47.232 -26.660 89.771 1.00 67.50 274 LEU A N 1
ATOM 2197 C CA . LEU A 1 274 ? -48.004 -25.890 90.752 1.00 67.50 274 LEU A CA 1
ATOM 2198 C C . LEU A 1 274 ? -49.506 -26.183 90.652 1.00 67.50 274 LEU A C 1
ATOM 2200 O O . LEU A 1 274 ? -50.155 -26.366 91.676 1.00 67.50 274 LEU A O 1
ATOM 2204 N N . SER A 1 275 ? -50.030 -26.371 89.438 1.00 61.47 275 SER A N 1
ATOM 2205 C CA . SER A 1 275 ? -51.413 -26.806 89.198 1.00 61.47 275 SER A CA 1
ATOM 2206 C C . SER A 1 275 ? -51.751 -28.180 89.800 1.00 61.47 275 SER A C 1
ATOM 2208 O O . SER A 1 275 ? -52.928 -28.496 89.935 1.00 61.47 275 SER A O 1
ATOM 2210 N N . THR A 1 276 ? -50.759 -29.006 90.158 1.00 57.56 276 THR A N 1
ATOM 2211 C CA . THR A 1 276 ? -50.973 -30.319 90.809 1.00 57.56 276 THR A CA 1
ATOM 2212 C C . THR A 1 276 ? -50.830 -30.289 92.335 1.00 57.56 276 THR A C 1
ATOM 2214 O O . THR A 1 276 ? -51.099 -31.290 92.998 1.00 57.56 276 THR A O 1
ATOM 2217 N N . LYS A 1 277 ? -50.439 -29.149 92.919 1.00 51.38 277 LYS A N 1
ATOM 2218 C CA . LYS A 1 277 ? -50.380 -28.930 94.371 1.00 51.38 277 LYS A CA 1
ATOM 2219 C C . LYS A 1 277 ? -51.461 -27.938 94.779 1.00 51.38 277 LYS A C 1
ATOM 2221 O O . LYS A 1 277 ? -51.199 -26.760 94.987 1.00 51.38 277 LYS A O 1
ATOM 2226 N N . GLU A 1 278 ? -52.679 -28.437 94.929 1.00 41.97 278 GLU A N 1
ATOM 2227 C CA . GLU A 1 278 ? -53.805 -27.624 95.379 1.00 41.97 278 GLU A CA 1
ATOM 2228 C C . GLU A 1 278 ? -53.912 -27.662 96.917 1.00 41.97 278 GLU A C 1
ATOM 2230 O O . GLU A 1 278 ? -54.317 -28.658 97.520 1.00 41.97 278 GLU A O 1
ATOM 2235 N N . LYS A 1 279 ? -53.511 -26.559 97.567 1.00 44.19 279 LYS A N 1
ATOM 2236 C CA . LYS A 1 279 ? -54.060 -26.116 98.855 1.00 44.19 279 LYS A CA 1
ATOM 2237 C C . LYS A 1 279 ? -54.743 -24.772 98.620 1.00 44.19 279 LYS A C 1
ATOM 2239 O O . LYS A 1 279 ? -54.161 -23.843 98.073 1.00 44.19 279 LYS A O 1
ATOM 2244 N N . ILE A 1 280 ? -56.004 -24.743 99.017 1.00 48.72 280 ILE A N 1
ATOM 2245 C CA . ILE A 1 280 ? -57.007 -23.719 98.758 1.00 48.72 280 ILE A CA 1
ATOM 2246 C C . ILE A 1 280 ? -56.793 -22.577 99.761 1.00 48.72 280 ILE A C 1
ATOM 2248 O O . ILE A 1 280 ? -57.328 -22.637 100.861 1.00 48.72 280 ILE A O 1
ATOM 2252 N N . ASP A 1 281 ? -55.955 -21.596 99.417 1.00 51.62 281 ASP A N 1
ATOM 2253 C CA . ASP A 1 281 ? -55.965 -20.256 100.051 1.00 51.62 281 ASP A CA 1
ATOM 2254 C C . ASP A 1 281 ? -55.365 -19.136 99.159 1.00 51.62 281 ASP A C 1
ATOM 2256 O O . ASP A 1 281 ? -55.442 -17.959 99.488 1.00 51.62 281 ASP A O 1
ATOM 2260 N N . ASP A 1 282 ? -54.816 -19.464 97.978 1.00 54.66 282 ASP A N 1
ATOM 2261 C CA . ASP A 1 282 ? -54.131 -18.506 97.085 1.00 54.66 282 ASP A CA 1
ATOM 2262 C C . ASP A 1 282 ? -55.039 -17.839 96.023 1.00 54.66 282 ASP A C 1
ATOM 2264 O O . ASP A 1 282 ? -54.547 -17.146 95.131 1.00 54.66 282 ASP A O 1
ATOM 2268 N N . ASN A 1 283 ? -56.362 -18.030 96.079 1.00 57.22 283 ASN A N 1
ATOM 2269 C CA . ASN A 1 283 ? -57.268 -17.715 94.961 1.00 57.22 283 ASN A CA 1
ATOM 2270 C C . ASN A 1 283 ? -57.337 -16.215 94.593 1.00 57.22 283 ASN A C 1
ATOM 2272 O O . ASN A 1 283 ? -57.426 -15.880 93.412 1.00 57.22 283 ASN A O 1
ATOM 2276 N N . ASP A 1 284 ? -57.219 -15.308 95.566 1.00 59.91 284 ASP A N 1
ATOM 2277 C CA . ASP A 1 284 ? -57.225 -13.856 95.309 1.00 59.91 284 ASP A CA 1
ATOM 2278 C C . ASP A 1 284 ? -55.888 -13.355 94.742 1.00 59.91 284 ASP A C 1
ATOM 2280 O O . ASP A 1 284 ? -55.849 -12.495 93.860 1.00 59.91 284 ASP A O 1
ATOM 2284 N N . ARG A 1 285 ? -54.776 -13.957 95.173 1.00 66.25 285 ARG A N 1
ATOM 2285 C CA . ARG A 1 285 ? -53.436 -13.679 94.635 1.00 66.25 285 ARG A CA 1
ATOM 2286 C C . ARG A 1 285 ? -53.284 -14.235 93.219 1.00 66.25 285 ARG A C 1
ATOM 2288 O O . ARG A 1 285 ? -52.664 -13.609 92.364 1.00 66.25 285 ARG A O 1
ATOM 2295 N N . LEU A 1 286 ? -53.897 -15.390 92.957 1.00 67.88 286 LEU A N 1
ATOM 2296 C CA . LEU A 1 286 ? -54.038 -15.977 91.626 1.00 67.88 286 LEU A CA 1
ATOM 2297 C C . LEU A 1 286 ? -54.839 -15.069 90.693 1.00 67.88 286 LEU A C 1
ATOM 2299 O O . LEU A 1 286 ? -54.426 -14.887 89.553 1.00 67.88 286 LEU A O 1
ATOM 2303 N N . LEU A 1 287 ? -55.932 -14.461 91.160 1.00 69.25 287 LEU A N 1
ATOM 2304 C CA . LEU A 1 287 ? -56.710 -13.507 90.363 1.00 69.25 287 LEU A CA 1
ATOM 2305 C C . LEU A 1 287 ? -55.898 -12.257 89.989 1.00 69.25 287 LEU A C 1
ATOM 2307 O O . LEU A 1 287 ? -55.920 -11.856 88.825 1.00 69.25 287 LEU A O 1
ATOM 2311 N N . GLU A 1 288 ? -55.126 -11.692 90.922 1.00 75.69 288 GLU A N 1
ATOM 2312 C CA . GLU A 1 288 ? -54.238 -10.549 90.652 1.00 75.69 288 GLU A CA 1
ATOM 2313 C C . GLU A 1 288 ? -53.122 -10.917 89.653 1.00 75.69 288 GLU A C 1
ATOM 2315 O O . GLU A 1 288 ? -52.882 -10.200 88.678 1.00 75.69 288 GLU A O 1
ATOM 2320 N N . ILE A 1 289 ? -52.513 -12.099 89.807 1.00 78.69 289 ILE A N 1
ATOM 2321 C CA . ILE A 1 289 ? -51.524 -12.638 88.860 1.00 78.69 289 ILE A CA 1
ATOM 2322 C C . ILE A 1 289 ? -52.151 -12.883 87.478 1.00 78.69 289 ILE A C 1
ATOM 2324 O O . ILE A 1 289 ? -51.531 -12.587 86.456 1.00 78.69 289 ILE A O 1
ATOM 2328 N N . ILE A 1 290 ? -53.384 -13.394 87.413 1.00 77.25 290 ILE A N 1
ATOM 2329 C CA . ILE A 1 290 ? -54.105 -13.628 86.156 1.00 77.25 290 ILE A CA 1
ATOM 2330 C C . ILE A 1 290 ? -54.402 -12.300 85.446 1.00 77.25 290 ILE A C 1
ATOM 2332 O O . ILE A 1 290 ? -54.239 -12.220 84.223 1.00 77.25 290 ILE A O 1
ATOM 2336 N N . GLU A 1 291 ? -54.794 -11.247 86.169 1.00 77.88 291 GLU A N 1
ATOM 2337 C CA . GLU A 1 291 ? -54.981 -9.917 85.580 1.00 77.88 291 GLU A CA 1
ATOM 2338 C C . GLU A 1 291 ? -53.665 -9.311 85.069 1.00 77.88 291 GLU A C 1
ATOM 2340 O O . GLU A 1 291 ? -53.625 -8.796 83.944 1.00 77.88 291 GLU A O 1
ATOM 2345 N N . GLU A 1 292 ? -52.572 -9.434 85.827 1.00 84.19 292 GLU A N 1
ATOM 2346 C CA . GLU A 1 292 ? -51.229 -8.988 85.429 1.00 84.19 292 GLU A CA 1
ATOM 2347 C C . GLU A 1 292 ? -50.748 -9.726 84.163 1.00 84.19 292 GLU A C 1
ATOM 2349 O O . GLU A 1 292 ? -50.300 -9.101 83.195 1.00 84.19 292 GLU A O 1
ATOM 2354 N N . ILE A 1 293 ? -50.922 -11.054 84.106 1.00 80.69 293 ILE A N 1
ATOM 2355 C CA . ILE A 1 293 ? -50.608 -11.881 82.930 1.00 80.69 293 ILE A CA 1
ATOM 2356 C C . ILE A 1 293 ? -51.443 -11.441 81.727 1.00 80.69 293 ILE A C 1
ATOM 2358 O O . ILE A 1 293 ? -50.911 -11.306 80.626 1.00 80.69 293 ILE A O 1
ATOM 2362 N N . LYS A 1 294 ? -52.739 -11.170 81.910 1.00 83.81 294 LYS A N 1
ATOM 2363 C CA . LYS A 1 294 ? -53.631 -10.749 80.821 1.00 83.81 294 LYS A CA 1
ATOM 2364 C C . LYS A 1 294 ? -53.247 -9.373 80.273 1.00 83.81 294 LYS A C 1
ATOM 2366 O O . LYS A 1 294 ? -53.259 -9.168 79.055 1.00 83.81 294 LYS A O 1
ATOM 2371 N N . LYS A 1 295 ? -52.859 -8.442 81.149 1.00 85.25 295 LYS A N 1
ATOM 2372 C CA . LYS A 1 295 ? -52.356 -7.114 80.774 1.00 85.25 295 LYS A CA 1
ATOM 2373 C C . LY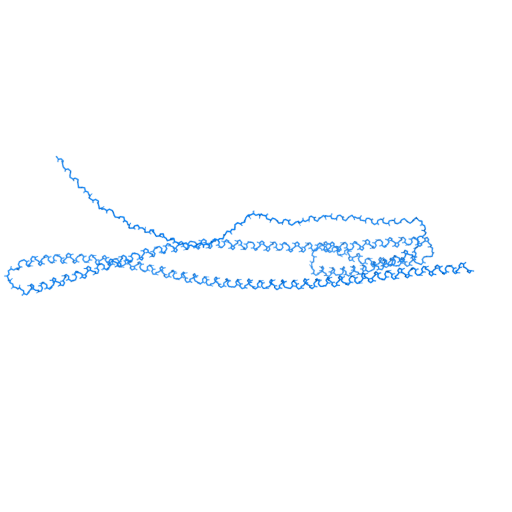S A 1 295 ? -51.030 -7.212 80.016 1.00 85.25 295 LYS A C 1
ATOM 2375 O O . LYS A 1 295 ? -50.895 -6.598 78.955 1.00 85.25 295 LYS A O 1
ATOM 2380 N N . ASN A 1 296 ? -50.099 -8.034 80.498 1.00 83.06 296 ASN A N 1
ATOM 2381 C CA . ASN A 1 296 ? -48.817 -8.279 79.837 1.00 83.06 296 ASN A CA 1
ATOM 2382 C C . ASN A 1 296 ? -48.993 -8.974 78.482 1.00 83.06 296 ASN A C 1
ATOM 2384 O O . ASN A 1 296 ? -48.447 -8.504 77.486 1.00 83.06 296 ASN A O 1
ATOM 2388 N N . ALA A 1 297 ? -49.845 -9.997 78.395 1.00 83.44 297 ALA A N 1
ATOM 2389 C CA . ALA A 1 297 ? -50.161 -10.682 77.143 1.00 83.44 297 ALA A CA 1
ATOM 2390 C C . ALA A 1 297 ? -50.782 -9.733 76.104 1.00 83.44 297 ALA A C 1
ATOM 2392 O O . ALA A 1 297 ? -50.483 -9.814 74.910 1.00 83.44 297 ALA A O 1
ATOM 2393 N N . GLN A 1 298 ? -51.621 -8.785 76.532 1.00 83.94 298 GLN A N 1
ATOM 2394 C CA . GLN A 1 298 ? -52.214 -7.795 75.631 1.00 83.94 298 GLN A CA 1
ATOM 2395 C C . GLN A 1 298 ? -51.189 -6.747 75.154 1.00 83.94 298 GLN A C 1
ATOM 2397 O O . GLN A 1 298 ? -51.206 -6.352 73.977 1.00 83.94 298 GLN A O 1
ATOM 2402 N N . ALA A 1 299 ? -50.279 -6.317 76.032 1.00 83.56 299 ALA A N 1
ATOM 2403 C CA . ALA A 1 299 ? -49.161 -5.441 75.680 1.00 83.56 299 ALA A CA 1
ATOM 2404 C C . ALA A 1 299 ? -48.191 -6.132 74.703 1.00 83.56 299 ALA A C 1
ATOM 2406 O O . ALA A 1 299 ? -47.791 -5.552 73.691 1.00 83.56 299 ALA A O 1
ATOM 2407 N N . GLU A 1 300 ? -47.890 -7.406 74.936 1.00 84.50 300 GLU A N 1
ATOM 2408 C CA . GLU A 1 300 ? -47.035 -8.215 74.073 1.00 84.50 300 GLU A CA 1
ATOM 2409 C C . GLU A 1 300 ? -47.690 -8.468 72.710 1.00 84.50 300 GLU A C 1
ATOM 2411 O O . GLU A 1 300 ? -47.072 -8.249 71.669 1.00 84.50 300 GLU A O 1
ATOM 2416 N N . LYS A 1 301 ? -48.990 -8.786 72.678 1.00 88.31 301 LYS A N 1
ATOM 2417 C CA . LYS A 1 301 ? -49.766 -8.914 71.434 1.00 88.31 301 LYS A CA 1
ATOM 2418 C C . LYS A 1 301 ? -49.725 -7.638 70.595 1.00 88.31 301 LYS A C 1
ATOM 2420 O O . LYS A 1 301 ? -49.610 -7.704 69.369 1.00 88.31 301 LYS A O 1
ATOM 2425 N N . THR A 1 302 ? -49.823 -6.464 71.220 1.00 88.19 302 THR A N 1
ATOM 2426 C CA . THR A 1 302 ? -49.735 -5.185 70.498 1.00 88.19 302 THR A CA 1
ATOM 2427 C C . THR A 1 302 ? -48.313 -4.875 70.027 1.00 88.19 302 THR A C 1
ATOM 2429 O O . THR A 1 302 ? -48.152 -4.384 68.904 1.00 88.19 302 THR A O 1
ATOM 2432 N N . ALA A 1 303 ? -47.288 -5.209 70.814 1.00 87.19 303 ALA A N 1
ATOM 2433 C CA . ALA A 1 303 ? -45.886 -5.101 70.411 1.00 87.19 303 ALA A CA 1
ATOM 2434 C C . ALA A 1 303 ? -45.554 -6.026 69.225 1.00 87.19 303 ALA A C 1
ATOM 2436 O O . ALA A 1 303 ? -45.023 -5.560 68.214 1.00 87.19 303 ALA A O 1
ATOM 2437 N N . LEU A 1 304 ? -45.968 -7.296 69.281 1.00 87.81 304 LEU A N 1
ATOM 2438 C CA . LEU A 1 304 ? -45.799 -8.279 68.207 1.00 87.81 304 LEU A CA 1
ATOM 2439 C C . LEU A 1 304 ? -46.521 -7.854 66.927 1.00 87.81 304 LEU A C 1
ATOM 2441 O O . LEU A 1 304 ? -45.955 -7.928 65.837 1.00 87.81 304 LEU A O 1
ATOM 2445 N N . LYS A 1 305 ? -47.744 -7.320 67.035 1.00 89.69 305 LYS A N 1
ATOM 2446 C CA . LYS A 1 305 ? -48.490 -6.824 65.868 1.00 89.69 305 LYS A CA 1
ATOM 2447 C C . LYS A 1 305 ? -47.786 -5.637 65.194 1.00 89.69 305 LYS A C 1
ATOM 2449 O O . LYS A 1 305 ? -47.789 -5.544 63.964 1.00 89.69 305 LYS A O 1
ATOM 2454 N N . LYS A 1 306 ? -47.150 -4.746 65.969 1.00 89.94 306 LYS A N 1
ATOM 2455 C CA . LYS A 1 306 ? -46.306 -3.662 65.430 1.00 89.94 306 LYS A CA 1
ATOM 2456 C C . LYS A 1 306 ? -45.035 -4.210 64.774 1.00 89.94 306 LYS A C 1
ATOM 2458 O O . LYS A 1 306 ? -44.727 -3.804 63.655 1.00 89.94 306 LYS A O 1
ATOM 2463 N N . ALA A 1 307 ? -44.344 -5.152 65.418 1.00 87.88 307 ALA A N 1
ATOM 2464 C CA . ALA A 1 307 ? -43.136 -5.781 64.882 1.00 87.88 307 ALA A CA 1
ATOM 2465 C C . ALA A 1 307 ? -43.402 -6.508 63.551 1.00 87.88 307 ALA A C 1
ATOM 2467 O O . ALA A 1 307 ? -42.657 -6.319 62.591 1.00 87.88 307 ALA A O 1
ATOM 2468 N N . LEU A 1 308 ? -44.518 -7.240 63.448 1.00 91.00 308 LEU A N 1
ATOM 2469 C CA . LEU A 1 308 ? -44.949 -7.908 62.217 1.00 91.00 308 LEU A CA 1
ATOM 2470 C C . LEU A 1 308 ? -45.161 -6.910 61.069 1.00 91.00 308 LEU A C 1
ATOM 2472 O O . LEU A 1 308 ? -44.746 -7.158 59.938 1.00 91.00 308 LEU A O 1
ATOM 2476 N N . LYS A 1 309 ? -45.787 -5.758 61.350 1.00 91.00 309 LYS A N 1
ATOM 2477 C CA . LYS A 1 309 ? -46.023 -4.717 60.339 1.00 91.00 309 LYS A CA 1
ATOM 2478 C C . LYS A 1 309 ? -44.706 -4.121 59.831 1.00 91.00 309 LYS A C 1
ATOM 2480 O O . LYS A 1 309 ? -44.549 -3.923 58.628 1.00 91.00 309 LYS A O 1
ATOM 2485 N N . VAL A 1 310 ? -43.750 -3.883 60.732 1.00 92.50 310 VAL A N 1
ATOM 2486 C CA . VAL A 1 310 ? -42.405 -3.413 60.366 1.00 92.50 310 VAL A CA 1
ATOM 2487 C C . VAL A 1 310 ? -41.671 -4.467 59.536 1.00 92.50 310 VAL A C 1
ATOM 2489 O O . VAL A 1 310 ? -41.136 -4.124 58.482 1.00 92.50 310 VAL A O 1
ATOM 2492 N N . GLN A 1 311 ? -41.701 -5.743 59.937 1.00 91.12 311 GLN A N 1
ATOM 2493 C CA . GLN A 1 311 ? -41.081 -6.821 59.165 1.00 91.12 311 GLN A CA 1
ATOM 2494 C C . GLN A 1 311 ? -41.684 -6.969 57.765 1.00 91.12 311 GLN A C 1
ATOM 2496 O O . GLN A 1 311 ? -40.919 -7.014 56.806 1.00 91.12 311 GLN A O 1
ATOM 2501 N N . LYS A 1 312 ? -43.017 -6.942 57.616 1.00 92.00 312 LYS A N 1
ATOM 2502 C CA . LYS A 1 312 ? -43.663 -6.954 56.290 1.00 92.00 312 LYS A CA 1
ATOM 2503 C C . LYS A 1 312 ? -43.182 -5.801 55.409 1.00 92.00 312 LYS A C 1
ATOM 2505 O O . LYS A 1 312 ? -42.755 -6.029 54.285 1.00 92.00 312 LYS A O 1
ATOM 2510 N N . SER A 1 313 ? -43.152 -4.577 55.943 1.00 90.50 313 SER A N 1
ATOM 2511 C CA . SER A 1 313 ? -42.678 -3.414 55.176 1.00 90.50 313 SER A CA 1
ATOM 2512 C C . SER A 1 313 ? -41.196 -3.502 54.783 1.00 90.50 313 SER A C 1
ATOM 2514 O O . SER A 1 313 ? -40.786 -2.968 53.752 1.00 90.50 313 SER A O 1
ATOM 2516 N N . ARG A 1 314 ? -40.372 -4.177 55.595 1.00 92.19 314 ARG A N 1
ATOM 2517 C CA . ARG A 1 314 ? -38.957 -4.417 55.297 1.00 92.19 314 ARG A CA 1
ATOM 2518 C C . ARG A 1 314 ? -38.793 -5.498 54.230 1.00 92.19 314 ARG A C 1
ATOM 2520 O O . ARG A 1 314 ? -37.967 -5.312 53.342 1.00 92.19 314 ARG A O 1
ATOM 2527 N N . ALA A 1 315 ? -39.585 -6.568 54.298 1.00 91.38 315 ALA A N 1
ATOM 2528 C CA . ALA A 1 315 ? -39.614 -7.626 53.292 1.00 91.38 315 ALA A CA 1
ATOM 2529 C C . ALA A 1 315 ? -40.007 -7.069 51.914 1.00 91.38 315 ALA A C 1
ATOM 2531 O O . ALA A 1 315 ? -39.260 -7.252 50.961 1.00 91.38 315 ALA A O 1
ATOM 2532 N N . GLU A 1 316 ? -41.070 -6.260 51.833 1.00 92.56 316 GLU A N 1
ATOM 2533 C CA . GLU A 1 316 ? -41.486 -5.607 50.579 1.00 92.56 316 GLU A CA 1
ATOM 2534 C C . GLU A 1 316 ? -40.398 -4.686 49.996 1.00 92.56 316 GLU A C 1
ATOM 2536 O O . GLU A 1 316 ? -40.207 -4.612 48.781 1.00 92.56 316 GLU A O 1
ATOM 2541 N N . LYS A 1 317 ? -39.661 -3.956 50.846 1.00 93.56 317 LYS A N 1
ATOM 2542 C CA . LYS A 1 317 ? -38.531 -3.127 50.390 1.00 93.56 317 LYS A CA 1
ATOM 2543 C C . LYS A 1 317 ? -37.364 -3.972 49.881 1.00 93.56 317 LYS A C 1
ATOM 2545 O O . LYS A 1 317 ? -36.728 -3.573 48.908 1.00 93.56 317 LYS A O 1
ATOM 2550 N N . LEU A 1 318 ? -37.079 -5.097 50.534 1.00 91.62 318 LEU A N 1
ATOM 2551 C CA . LEU A 1 318 ? -36.021 -6.020 50.124 1.00 91.62 318 LEU A CA 1
ATOM 2552 C C . LEU A 1 318 ? -36.361 -6.711 48.802 1.00 91.62 318 LEU A C 1
ATOM 2554 O O . LEU A 1 318 ? -35.502 -6.742 47.929 1.00 91.62 318 LEU A O 1
ATOM 2558 N N . GLU A 1 319 ? -37.602 -7.159 48.604 1.00 93.50 319 GLU A N 1
ATOM 2559 C CA . GLU A 1 319 ? -38.055 -7.723 47.324 1.00 93.50 319 GLU A CA 1
ATOM 2560 C C . GLU A 1 319 ? -37.896 -6.724 46.174 1.00 93.50 319 GLU A C 1
ATOM 2562 O O . GLU A 1 319 ? -37.358 -7.066 45.123 1.00 93.50 319 GLU A O 1
ATOM 2567 N N . LYS A 1 320 ? -38.278 -5.456 46.378 1.00 92.94 320 LYS A N 1
ATOM 2568 C CA . LYS A 1 320 ? -38.089 -4.410 45.356 1.00 92.94 320 LYS A CA 1
ATOM 2569 C C . LYS A 1 320 ? -36.615 -4.162 45.029 1.00 92.94 320 LYS A C 1
ATOM 2571 O O . LYS A 1 320 ? -36.281 -3.911 43.873 1.00 92.94 320 LYS A O 1
ATOM 2576 N N . LEU A 1 321 ? -35.740 -4.208 46.033 1.00 93.75 321 LEU A N 1
ATOM 2577 C CA . LEU A 1 321 ? -34.293 -4.082 45.843 1.00 93.75 321 LEU A CA 1
ATOM 2578 C C . LEU A 1 321 ? -33.714 -5.288 45.097 1.00 93.75 321 LEU A C 1
ATOM 2580 O O . LEU A 1 321 ? -32.906 -5.093 44.193 1.00 93.75 321 LEU A O 1
ATOM 2584 N N . HIS A 1 322 ? -34.164 -6.499 45.430 1.00 90.44 322 HIS A N 1
ATOM 2585 C CA . HIS A 1 322 ? -33.757 -7.728 44.755 1.00 90.44 322 HIS A CA 1
ATOM 2586 C C . HIS A 1 322 ? -34.161 -7.705 43.280 1.00 90.44 322 HIS A C 1
ATOM 2588 O O . HIS A 1 322 ? -33.301 -7.827 42.418 1.00 90.44 322 HIS A O 1
ATOM 2594 N N . ALA A 1 323 ? -35.431 -7.412 42.981 1.00 92.94 323 ALA A N 1
ATOM 2595 C CA . ALA A 1 323 ? -35.926 -7.329 41.607 1.00 92.94 323 ALA A CA 1
ATOM 2596 C C . ALA A 1 323 ? -35.183 -6.270 40.772 1.00 92.94 323 ALA A C 1
ATOM 2598 O O . ALA A 1 323 ? -34.973 -6.443 39.573 1.00 92.94 323 ALA A O 1
ATOM 2599 N N . LYS A 1 324 ? -34.761 -5.160 41.395 1.00 93.69 324 LYS A N 1
ATOM 2600 C CA . LYS A 1 324 ? -33.931 -4.153 40.723 1.00 93.69 324 LYS A CA 1
ATOM 2601 C C . LYS A 1 324 ? -32.513 -4.668 40.456 1.00 93.69 324 LYS A C 1
ATOM 2603 O O . LYS A 1 324 ? -3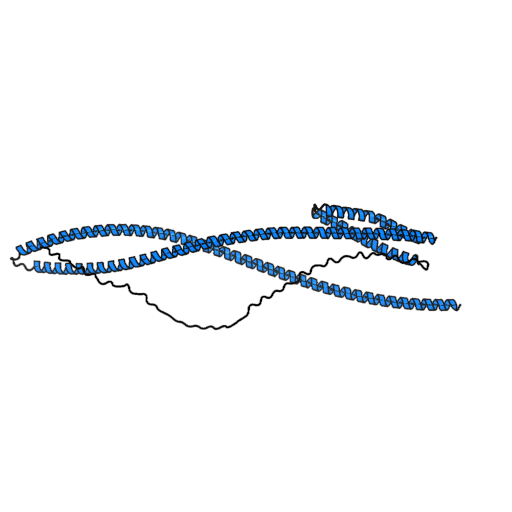2.005 -4.482 39.357 1.00 93.69 324 LYS A O 1
ATOM 2608 N N . SER A 1 325 ? -31.889 -5.299 41.450 1.00 92.38 325 SER A N 1
ATOM 2609 C CA . SER A 1 325 ? -30.555 -5.897 41.322 1.00 92.38 325 SER A CA 1
ATOM 2610 C C . SER A 1 325 ? -30.514 -6.979 40.244 1.00 92.38 325 SER A C 1
ATOM 2612 O O . SER A 1 325 ? -29.526 -7.081 39.529 1.00 92.38 325 SER A O 1
ATOM 2614 N N . GLU A 1 326 ? -31.572 -7.777 40.136 1.00 94.38 326 GLU A N 1
ATOM 2615 C CA . GLU A 1 326 ? -31.698 -8.870 39.172 1.00 94.38 326 GLU A CA 1
ATOM 2616 C C . GLU A 1 326 ? -31.774 -8.337 37.736 1.00 94.38 326 GLU A C 1
ATOM 2618 O O . GLU A 1 326 ? -30.993 -8.755 36.888 1.00 94.38 326 GLU A O 1
ATOM 2623 N N . LYS A 1 327 ? -32.578 -7.293 37.492 1.00 94.00 327 LYS A N 1
ATOM 2624 C CA . LYS A 1 327 ? -32.590 -6.599 36.192 1.00 94.00 327 LYS A CA 1
ATOM 2625 C C . LYS A 1 327 ? -31.241 -5.976 35.830 1.00 94.00 327 LYS A C 1
ATOM 2627 O O . LYS A 1 327 ? -30.792 -6.089 34.696 1.00 94.00 327 LYS A O 1
ATOM 2632 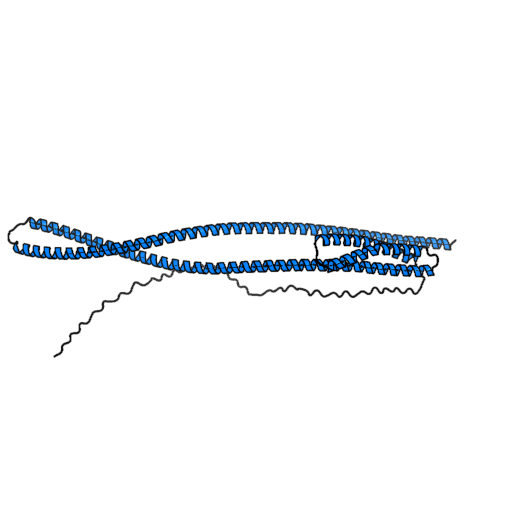N N . GLU A 1 328 ? -30.575 -5.327 36.788 1.00 93.88 328 GLU A N 1
ATOM 2633 C CA . GLU A 1 328 ? -29.235 -4.766 36.555 1.00 93.88 328 GLU A CA 1
ATOM 2634 C C . GLU A 1 328 ? -28.185 -5.858 36.277 1.00 93.88 328 GLU A C 1
ATOM 2636 O O . GLU A 1 328 ? -27.185 -5.584 35.609 1.00 93.88 328 GLU A O 1
ATOM 2641 N N . LEU A 1 329 ? -28.374 -7.072 36.805 1.00 94.00 329 LEU A N 1
ATOM 2642 C CA . LEU A 1 329 ? -27.515 -8.221 36.526 1.00 94.00 329 LEU A CA 1
ATOM 2643 C C . LEU A 1 329 ? -27.756 -8.745 35.106 1.00 94.00 329 LEU A C 1
ATOM 2645 O O . LEU A 1 329 ? -26.791 -8.865 34.357 1.00 94.00 329 LEU A O 1
ATOM 2649 N N . GLU A 1 330 ? -29.016 -8.950 34.709 1.00 93.62 330 GLU A N 1
ATOM 2650 C CA . GLU A 1 330 ? -29.390 -9.378 33.350 1.00 93.62 330 GLU A CA 1
ATOM 2651 C C . GLU A 1 330 ? -28.850 -8.419 32.274 1.00 93.62 330 GLU A C 1
ATOM 2653 O O . GLU A 1 330 ? -28.270 -8.844 31.272 1.00 93.62 330 GLU A O 1
ATOM 2658 N N . GLU A 1 331 ? -28.971 -7.103 32.488 1.00 93.56 331 GLU A N 1
ATOM 2659 C CA . GLU A 1 331 ? -28.435 -6.097 31.562 1.00 93.56 331 GLU A CA 1
ATOM 2660 C C . GLU A 1 331 ? -26.906 -6.178 31.434 1.00 93.56 331 GLU A C 1
ATOM 2662 O O . GLU A 1 331 ? -26.357 -6.020 30.339 1.00 93.56 331 GLU A O 1
ATOM 2667 N N . LYS A 1 332 ? -26.198 -6.441 32.539 1.00 92.50 332 LYS A N 1
ATOM 2668 C CA . LYS A 1 332 ? -24.735 -6.584 32.537 1.00 92.50 332 LYS A CA 1
ATOM 2669 C C . LYS A 1 332 ? -24.279 -7.886 31.902 1.00 92.50 332 LYS A C 1
ATOM 2671 O O . LYS A 1 332 ? -23.283 -7.867 31.186 1.00 92.50 332 LYS A O 1
ATOM 2676 N N . GLU A 1 333 ? -24.978 -8.991 32.139 1.00 93.88 333 GLU A N 1
ATOM 2677 C CA . GLU A 1 333 ? -24.689 -10.267 31.480 1.00 93.88 333 GLU A CA 1
ATOM 2678 C C . GLU A 1 333 ? -24.834 -10.139 29.964 1.00 93.88 333 GLU A C 1
ATOM 2680 O O . GLU A 1 333 ? -23.948 -10.568 29.223 1.00 93.88 333 GLU A O 1
ATOM 2685 N N . LYS A 1 334 ? -25.879 -9.443 29.499 1.00 93.00 334 LYS A N 1
ATOM 2686 C CA . LYS A 1 334 ? -26.047 -9.129 28.078 1.00 93.00 334 LYS A CA 1
ATOM 2687 C C . LYS A 1 334 ? -24.891 -8.282 27.534 1.00 93.00 334 LYS A C 1
ATOM 2689 O O . LYS A 1 334 ? -24.311 -8.631 26.511 1.00 93.00 334 LYS A O 1
ATOM 2694 N N . MET A 1 335 ? -24.500 -7.216 28.238 1.00 94.19 335 MET A N 1
ATOM 2695 C CA . MET A 1 335 ? -23.348 -6.395 27.834 1.00 94.19 335 MET A CA 1
ATOM 2696 C C . MET A 1 335 ? -22.034 -7.192 27.807 1.00 94.19 335 MET A C 1
ATOM 2698 O O . MET A 1 335 ? -21.212 -6.984 26.918 1.00 94.19 335 MET A O 1
ATOM 2702 N N . LEU A 1 336 ? -21.819 -8.111 28.753 1.00 93.44 336 LEU A N 1
ATOM 2703 C CA . LEU A 1 336 ? -20.631 -8.969 28.777 1.00 93.44 336 LEU A CA 1
ATOM 2704 C C . LEU A 1 336 ? -20.596 -9.939 27.591 1.00 93.44 336 LEU A C 1
ATOM 2706 O O . LEU A 1 336 ? -19.525 -10.144 27.020 1.00 93.44 336 LEU A O 1
ATOM 2710 N N . LEU A 1 337 ? -21.744 -10.497 27.201 1.00 95.00 337 LEU A N 1
ATOM 2711 C CA . LEU A 1 337 ? -21.874 -11.318 25.994 1.00 95.00 337 LEU A CA 1
ATOM 2712 C C . LEU A 1 337 ? -21.536 -10.518 24.730 1.00 95.00 337 LEU A C 1
ATOM 2714 O O . LEU A 1 337 ? -20.748 -10.990 23.909 1.00 95.00 337 LEU A O 1
ATOM 2718 N N . ASP A 1 338 ? -22.046 -9.291 24.609 1.00 91.19 338 ASP A N 1
ATOM 2719 C CA . ASP A 1 338 ? -21.754 -8.414 23.467 1.00 91.19 338 ASP A CA 1
ATOM 2720 C C . ASP A 1 338 ? -20.256 -8.060 23.394 1.00 91.19 338 ASP A C 1
ATOM 2722 O O . ASP A 1 338 ? -19.640 -8.133 22.328 1.00 91.19 338 ASP A O 1
ATOM 2726 N N . ILE A 1 339 ? -19.631 -7.741 24.535 1.00 92.38 339 ILE A N 1
ATOM 2727 C CA . ILE A 1 339 ? -18.186 -7.470 24.616 1.00 92.38 339 ILE A CA 1
ATOM 2728 C C . ILE A 1 339 ? -17.370 -8.717 24.250 1.00 92.38 339 ILE A C 1
ATOM 2730 O O . ILE A 1 339 ? -16.363 -8.612 23.545 1.00 92.38 339 ILE A O 1
ATOM 2734 N N . ALA A 1 340 ? -17.783 -9.904 24.704 1.00 88.38 340 ALA A N 1
ATOM 2735 C CA . ALA A 1 340 ? -17.114 -11.154 24.357 1.00 88.38 340 ALA A CA 1
ATOM 2736 C C . ALA A 1 340 ? -17.177 -11.424 22.844 1.00 88.38 340 ALA A C 1
ATOM 2738 O O . ALA A 1 340 ? -16.150 -11.756 22.249 1.00 88.38 340 ALA A O 1
ATOM 2739 N N . ALA A 1 341 ? -18.332 -11.191 22.213 1.00 89.12 341 ALA A N 1
ATOM 2740 C CA . ALA A 1 341 ? -18.498 -11.319 20.768 1.00 89.12 341 ALA A CA 1
ATOM 2741 C C . ALA A 1 341 ? -17.608 -10.327 19.994 1.00 89.12 341 ALA A C 1
ATOM 2743 O O . ALA A 1 341 ? -16.899 -10.725 19.068 1.00 89.12 341 ALA A O 1
ATOM 2744 N N . GLN A 1 342 ? -17.565 -9.056 20.411 1.00 93.06 342 GLN A N 1
ATOM 2745 C CA . GLN A 1 342 ? -16.693 -8.042 19.799 1.00 93.06 342 GLN A CA 1
ATOM 2746 C C . GLN A 1 342 ? -15.207 -8.396 19.928 1.00 93.06 342 GLN A C 1
ATOM 2748 O O . GLN A 1 342 ? -14.445 -8.262 18.969 1.00 93.06 342 GLN A O 1
ATOM 2753 N N . ARG A 1 343 ? -14.782 -8.888 21.098 1.00 92.75 343 ARG A N 1
ATOM 2754 C CA . ARG A 1 343 ? -13.410 -9.362 21.326 1.00 92.75 343 ARG A CA 1
ATOM 2755 C C . ARG A 1 343 ? -13.048 -10.494 20.365 1.00 92.75 343 ARG A C 1
ATOM 2757 O O . ARG A 1 343 ? -11.938 -10.509 19.836 1.00 92.75 343 ARG A O 1
ATOM 2764 N N . ASP A 1 344 ? -13.952 -11.443 20.155 1.00 92.94 344 ASP A N 1
ATOM 2765 C CA . ASP A 1 344 ? -13.687 -12.601 19.300 1.00 92.94 344 ASP A CA 1
ATOM 2766 C C . ASP A 1 344 ? -13.656 -12.211 17.814 1.00 92.94 344 ASP A C 1
ATOM 2768 O O . ASP A 1 344 ? -12.784 -12.675 17.076 1.00 92.94 344 ASP A O 1
ATOM 2772 N N . GLN A 1 345 ? -14.489 -11.254 17.396 1.00 91.62 345 GLN A N 1
ATOM 2773 C CA . GLN A 1 345 ? -14.402 -10.645 16.067 1.00 91.62 345 GLN A CA 1
ATOM 2774 C C . GLN A 1 345 ? -13.068 -9.903 15.860 1.00 91.62 345 GLN A C 1
ATOM 2776 O O . GLN A 1 345 ? -12.423 -10.061 14.823 1.00 91.62 345 GLN A O 1
ATOM 2781 N N . LEU A 1 346 ? -12.609 -9.131 16.850 1.00 90.81 346 LEU A N 1
ATOM 2782 C CA . LEU A 1 346 ? -11.312 -8.447 16.787 1.00 90.81 346 LEU A CA 1
ATOM 2783 C C . LEU A 1 346 ? -10.140 -9.431 16.704 1.00 90.81 346 LEU A C 1
ATOM 2785 O O . LEU A 1 346 ? -9.209 -9.200 15.933 1.00 90.81 346 LEU A O 1
ATOM 2789 N N . LYS A 1 347 ? -10.190 -10.546 17.444 1.00 94.06 347 LYS A N 1
ATOM 2790 C CA . LYS A 1 347 ? -9.190 -11.619 17.324 1.00 94.06 347 LYS A CA 1
ATOM 2791 C C . LYS A 1 347 ? -9.145 -12.186 15.908 1.00 94.06 347 LYS A C 1
ATOM 2793 O O . LYS A 1 347 ? -8.055 -12.349 15.371 1.00 94.06 347 LYS A O 1
ATOM 2798 N N . LEU A 1 348 ? -10.304 -12.434 15.296 1.00 92.12 348 LEU A N 1
ATOM 2799 C CA . LEU A 1 348 ? -10.379 -12.917 13.918 1.00 92.12 348 LEU A CA 1
ATOM 2800 C C . LEU A 1 348 ? -9.760 -11.913 12.935 1.00 92.12 348 LEU A C 1
ATOM 2802 O O . LEU A 1 348 ? -8.932 -12.299 12.111 1.00 92.12 348 LEU A O 1
ATOM 2806 N N . HIS A 1 349 ? -10.098 -10.624 13.053 1.00 89.00 349 HIS A N 1
ATOM 2807 C CA . HIS A 1 349 ? -9.501 -9.575 12.221 1.00 89.00 349 HIS A CA 1
ATOM 2808 C C . HIS A 1 349 ? -7.979 -9.493 12.388 1.00 89.00 349 HIS A C 1
ATOM 2810 O O . HIS A 1 349 ? -7.269 -9.355 11.394 1.00 89.00 349 HIS A O 1
ATOM 2816 N N . LEU A 1 350 ? -7.469 -9.631 13.615 1.00 90.56 350 LEU A N 1
ATOM 2817 C CA . LEU A 1 350 ? -6.030 -9.648 13.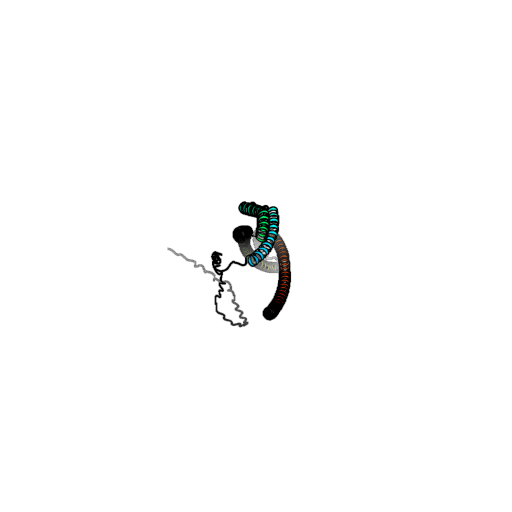879 1.00 90.56 350 LEU A CA 1
ATOM 2818 C C . LEU A 1 350 ? -5.342 -10.858 13.229 1.00 90.56 350 LEU A C 1
ATOM 2820 O O . LEU A 1 350 ? -4.270 -10.709 12.648 1.00 90.56 350 LEU A O 1
ATOM 2824 N N . THR A 1 351 ? -5.957 -12.043 13.283 1.00 91.94 351 THR A N 1
ATOM 2825 C CA . THR A 1 351 ? -5.440 -13.239 12.602 1.00 91.94 351 THR A CA 1
ATOM 2826 C C . THR A 1 351 ? -5.381 -13.041 11.087 1.00 91.94 351 THR A C 1
ATOM 2828 O O . THR A 1 351 ? -4.356 -13.341 10.481 1.00 91.94 351 THR A O 1
ATOM 2831 N N . VAL A 1 352 ? -6.433 -12.484 10.478 1.00 93.44 352 VAL A N 1
ATOM 2832 C CA . VAL A 1 352 ? -6.455 -12.182 9.036 1.00 93.44 352 VAL A CA 1
ATOM 2833 C C . VAL A 1 352 ? -5.372 -11.162 8.671 1.00 93.44 352 VAL A C 1
ATOM 2835 O O . VAL A 1 352 ? -4.614 -11.385 7.732 1.00 93.44 352 VAL A O 1
ATOM 2838 N N . ALA A 1 353 ? -5.238 -10.080 9.442 1.00 89.94 353 ALA A N 1
ATOM 2839 C CA . ALA A 1 353 ? -4.209 -9.070 9.209 1.00 89.94 353 ALA A CA 1
ATOM 2840 C C . ALA A 1 353 ? -2.787 -9.653 9.308 1.00 89.94 353 ALA A C 1
ATOM 2842 O O . ALA A 1 353 ? -1.949 -9.371 8.454 1.00 89.94 353 ALA A O 1
ATOM 2843 N N . ASN A 1 354 ? -2.521 -10.509 10.300 1.00 89.69 354 ASN A N 1
ATOM 2844 C CA . ASN A 1 354 ? -1.229 -11.185 10.433 1.00 89.69 354 ASN A CA 1
ATOM 2845 C C . ASN A 1 354 ? -0.927 -12.108 9.247 1.00 89.69 354 ASN A C 1
ATOM 2847 O O . ASN A 1 354 ? 0.205 -12.114 8.769 1.00 89.69 354 ASN A O 1
ATOM 2851 N N . ASN A 1 355 ? -1.921 -12.846 8.748 1.00 93.44 355 ASN A N 1
ATOM 2852 C CA . ASN A 1 355 ? -1.743 -13.689 7.566 1.00 93.44 355 ASN A CA 1
ATOM 2853 C C . ASN A 1 355 ? -1.394 -12.850 6.328 1.00 93.44 355 ASN A C 1
ATOM 2855 O O . ASN A 1 355 ? -0.438 -13.182 5.633 1.00 93.44 355 ASN A O 1
ATOM 2859 N N . ASN A 1 356 ? -2.073 -11.718 6.116 1.00 90.38 356 ASN A N 1
ATOM 2860 C CA . ASN A 1 356 ? -1.766 -10.803 5.011 1.00 90.38 356 ASN A CA 1
ATOM 2861 C C . ASN A 1 356 ? -0.352 -10.205 5.127 1.00 90.38 356 ASN A C 1
ATOM 2863 O O . ASN A 1 356 ? 0.340 -10.046 4.125 1.00 90.38 356 ASN A O 1
ATOM 2867 N N . ILE A 1 357 ? 0.108 -9.891 6.346 1.00 89.44 357 ILE A N 1
ATOM 2868 C CA . ILE A 1 357 ? 1.484 -9.421 6.582 1.00 89.44 357 ILE A CA 1
ATOM 2869 C C . ILE A 1 357 ? 2.501 -10.510 6.224 1.00 89.44 357 ILE A C 1
ATOM 2871 O O . ILE A 1 357 ? 3.533 -10.205 5.628 1.00 89.44 357 ILE A O 1
ATOM 2875 N N . ILE A 1 358 ? 2.239 -11.765 6.597 1.00 94.56 358 ILE A N 1
ATOM 2876 C CA . ILE A 1 358 ? 3.110 -12.899 6.257 1.00 94.56 358 ILE A CA 1
ATOM 2877 C C . ILE A 1 358 ? 3.154 -13.093 4.739 1.00 94.56 358 ILE A C 1
ATOM 2879 O O . ILE A 1 358 ? 4.237 -13.209 4.173 1.00 94.56 358 ILE A O 1
ATOM 2883 N N . GLU A 1 359 ? 2.002 -13.064 4.072 1.00 95.56 359 GLU A N 1
ATOM 2884 C CA . GLU A 1 359 ? 1.916 -13.186 2.617 1.00 95.56 359 GLU A CA 1
ATOM 2885 C C . GLU A 1 359 ? 2.681 -12.060 1.905 1.00 95.56 359 GLU A C 1
ATOM 2887 O O . GLU A 1 359 ? 3.515 -12.331 1.041 1.00 95.56 359 GLU A O 1
ATOM 2892 N N . GLY A 1 360 ? 2.498 -10.809 2.337 1.00 94.38 360 GLY A N 1
ATOM 2893 C CA . GLY A 1 360 ? 3.245 -9.668 1.803 1.00 94.38 360 GLY A CA 1
ATOM 2894 C C . GLY A 1 360 ? 4.758 -9.777 2.031 1.00 94.38 360 GLY A C 1
ATOM 2895 O O . GLY A 1 360 ? 5.542 -9.439 1.146 1.00 94.38 360 GLY A O 1
ATOM 2896 N N . LYS A 1 361 ? 5.199 -10.298 3.186 1.00 93.44 361 LYS A N 1
ATOM 2897 C CA . LYS A 1 361 ? 6.627 -10.561 3.442 1.00 93.44 361 LYS A CA 1
ATOM 2898 C C . LYS A 1 361 ? 7.193 -11.615 2.494 1.00 93.44 361 LYS A C 1
ATOM 2900 O O . LYS A 1 361 ? 8.267 -11.391 1.940 1.00 93.44 361 LYS A O 1
ATOM 2905 N N . ASN A 1 362 ? 6.464 -12.706 2.270 1.00 94.12 362 ASN A N 1
ATOM 2906 C CA . ASN A 1 362 ? 6.883 -13.762 1.349 1.00 94.12 362 ASN A CA 1
ATOM 2907 C C . ASN A 1 362 ? 7.019 -13.228 -0.086 1.00 94.12 362 ASN A C 1
ATOM 2909 O O . ASN A 1 362 ? 8.019 -13.501 -0.745 1.00 94.12 362 ASN A O 1
ATOM 2913 N N . GLN A 1 363 ? 6.074 -12.399 -0.545 1.00 95.38 363 GLN A N 1
ATOM 2914 C CA . GLN A 1 363 ? 6.153 -11.755 -1.864 1.00 95.38 363 GLN A CA 1
ATOM 2915 C C . GLN A 1 363 ? 7.384 -10.842 -1.990 1.00 95.38 363 GLN A C 1
ATOM 2917 O O . GLN A 1 363 ? 8.070 -10.851 -3.012 1.00 95.38 363 GLN A O 1
ATOM 2922 N N . ILE A 1 364 ? 7.710 -10.069 -0.947 1.00 92.62 364 ILE A N 1
ATOM 2923 C CA . ILE A 1 364 ? 8.914 -9.223 -0.929 1.00 92.62 364 ILE A CA 1
ATOM 2924 C C . ILE A 1 364 ? 10.191 -10.070 -0.993 1.00 92.62 364 ILE A C 1
ATOM 2926 O O . ILE A 1 364 ? 11.130 -9.702 -1.699 1.00 92.62 364 ILE A O 1
ATOM 2930 N N . GLU A 1 365 ? 10.253 -11.187 -0.267 1.00 95.75 365 GLU A N 1
ATOM 2931 C CA . GLU A 1 365 ? 11.399 -12.101 -0.318 1.00 95.75 365 GLU A CA 1
ATOM 2932 C C . GLU A 1 365 ? 11.561 -12.746 -1.698 1.00 95.75 365 GLU A C 1
ATOM 2934 O O . GLU A 1 365 ? 12.681 -12.808 -2.211 1.00 95.75 365 GLU A O 1
ATOM 2939 N N . GLU A 1 366 ? 10.462 -13.135 -2.344 1.00 96.56 366 GLU A N 1
ATOM 2940 C CA . GLU A 1 366 ? 10.486 -13.664 -3.707 1.00 96.56 366 GLU A CA 1
ATOM 2941 C C . GLU A 1 366 ? 10.999 -12.622 -4.711 1.00 96.56 366 GLU A C 1
ATOM 2943 O O . GLU A 1 366 ? 11.920 -12.905 -5.481 1.00 96.56 366 GLU A O 1
ATOM 2948 N N . MET A 1 367 ? 10.498 -11.383 -4.647 1.00 95.62 367 MET A N 1
ATOM 2949 C CA . MET A 1 367 ? 10.997 -10.286 -5.485 1.00 95.62 367 MET A CA 1
ATOM 2950 C C . MET A 1 367 ? 12.483 -9.999 -5.240 1.00 95.62 367 MET A C 1
ATOM 2952 O O . MET A 1 367 ? 13.231 -9.757 -6.187 1.00 95.62 367 MET A O 1
ATOM 2956 N N . ARG A 1 368 ? 12.948 -10.053 -3.983 1.00 94.06 368 ARG A N 1
ATOM 2957 C CA . ARG A 1 368 ? 14.376 -9.903 -3.655 1.00 94.06 368 ARG A CA 1
ATOM 2958 C C . ARG A 1 368 ? 15.216 -11.017 -4.270 1.00 94.06 368 ARG A C 1
ATOM 2960 O O . ARG A 1 368 ? 16.274 -10.726 -4.823 1.00 94.06 368 ARG A O 1
ATOM 2967 N N . HIS A 1 369 ? 14.749 -12.265 -4.222 1.00 96.56 369 HIS A N 1
ATOM 2968 C CA . HIS A 1 369 ? 15.448 -13.383 -4.853 1.00 96.56 369 HIS A CA 1
ATOM 2969 C C . HIS A 1 369 ? 15.491 -13.228 -6.381 1.00 96.56 369 HIS A C 1
ATOM 2971 O O . HIS A 1 369 ? 16.539 -13.460 -6.990 1.00 96.56 369 HIS A O 1
ATOM 2977 N N . GLN A 1 370 ? 14.388 -12.822 -7.013 1.00 96.19 370 GLN A N 1
ATOM 2978 C CA . GLN A 1 370 ? 14.349 -12.571 -8.457 1.00 96.19 370 GLN A CA 1
ATOM 2979 C C . GLN A 1 370 ? 15.297 -11.433 -8.855 1.00 96.19 370 GLN A C 1
ATOM 2981 O O . GLN A 1 370 ? 16.065 -11.583 -9.802 1.00 96.19 370 GLN A O 1
ATOM 2986 N N . SER A 1 371 ? 15.309 -10.338 -8.091 1.00 94.50 371 SER A N 1
ATOM 2987 C CA . SER A 1 371 ? 16.223 -9.211 -8.303 1.00 94.50 371 SER A CA 1
ATOM 2988 C C . SER A 1 371 ? 17.690 -9.636 -8.187 1.00 94.50 371 SER A C 1
ATOM 2990 O O . SER A 1 371 ? 18.486 -9.348 -9.076 1.00 94.50 371 SER A O 1
ATOM 2992 N N . LEU A 1 372 ? 18.039 -10.418 -7.157 1.00 96.88 372 LEU A N 1
ATOM 2993 C CA . LEU A 1 372 ? 19.392 -10.954 -6.990 1.00 96.88 372 LEU A CA 1
ATOM 2994 C C . LEU A 1 372 ? 19.794 -11.880 -8.148 1.00 96.88 372 LEU A C 1
ATOM 2996 O O . LEU A 1 372 ? 20.926 -11.829 -8.623 1.00 96.88 372 LEU A O 1
ATOM 3000 N N . LYS A 1 373 ? 18.865 -12.717 -8.627 1.00 97.38 373 LYS A N 1
ATOM 3001 C CA . LYS A 1 373 ? 19.101 -13.593 -9.780 1.00 97.38 373 LYS A CA 1
ATOM 3002 C C . LYS A 1 373 ? 19.399 -12.776 -11.040 1.00 97.38 373 LYS A C 1
ATOM 3004 O O . LYS A 1 373 ? 20.409 -13.028 -11.688 1.00 97.38 373 LYS A O 1
ATOM 3009 N N . LEU A 1 374 ? 18.571 -11.775 -11.340 1.00 96.75 374 LEU A N 1
ATOM 3010 C CA . LEU A 1 374 ? 18.779 -10.879 -12.480 1.00 96.75 374 LEU A CA 1
ATOM 3011 C C . LEU A 1 374 ? 20.089 -10.095 -12.356 1.00 96.75 374 LEU A C 1
ATOM 3013 O O . LEU A 1 374 ? 20.806 -9.943 -13.339 1.00 96.75 374 LEU A O 1
ATOM 3017 N N . GLN A 1 375 ? 20.437 -9.635 -11.154 1.00 96.44 375 GLN A N 1
ATOM 3018 C CA . GLN A 1 375 ? 21.702 -8.948 -10.905 1.00 96.44 375 GLN A CA 1
ATOM 3019 C C . GLN A 1 375 ? 22.908 -9.848 -11.213 1.00 96.44 375 GLN A C 1
ATOM 3021 O O . GLN A 1 375 ? 23.862 -9.397 -11.849 1.00 96.44 375 GLN A O 1
ATOM 3026 N N . ASN A 1 376 ? 22.856 -11.119 -10.810 1.00 95.06 376 ASN A N 1
ATOM 3027 C CA . ASN A 1 376 ? 23.908 -12.087 -11.117 1.00 95.06 376 ASN A CA 1
ATOM 3028 C C . ASN A 1 376 ? 24.000 -12.370 -12.624 1.00 95.06 376 ASN A C 1
ATOM 3030 O O . ASN A 1 376 ? 25.099 -12.342 -13.171 1.00 95.06 376 ASN A O 1
ATOM 3034 N N . GLU A 1 377 ? 22.867 -12.574 -13.304 1.00 96.94 377 GLU A N 1
ATOM 3035 C CA . GLU A 1 377 ? 22.823 -12.778 -14.762 1.00 96.94 377 GLU A CA 1
ATOM 3036 C C . GLU A 1 377 ? 23.390 -11.567 -15.523 1.00 96.94 377 GLU A C 1
ATOM 3038 O O . GLU A 1 377 ? 24.169 -11.724 -16.463 1.00 96.94 377 GLU A O 1
ATOM 3043 N N . MET A 1 378 ? 23.061 -10.346 -15.090 1.00 94.00 378 MET A N 1
ATOM 3044 C CA . MET A 1 378 ? 23.616 -9.113 -15.654 1.00 94.00 378 MET A CA 1
ATOM 3045 C C . MET A 1 378 ? 25.128 -9.013 -15.439 1.00 94.00 378 MET A C 1
ATOM 3047 O O . MET A 1 378 ? 25.853 -8.660 -16.368 1.00 94.00 378 MET A O 1
ATOM 3051 N N . SER A 1 379 ? 25.615 -9.356 -14.243 1.00 95.31 379 SER A N 1
ATOM 3052 C CA . SER A 1 379 ? 27.049 -9.349 -13.937 1.00 95.31 379 SER A CA 1
ATOM 3053 C C . SER A 1 379 ? 27.820 -10.378 -14.771 1.00 95.31 379 SER A C 1
ATOM 3055 O O . SER A 1 379 ? 28.898 -10.075 -15.287 1.00 95.31 379 SER A O 1
ATOM 3057 N N . GLU A 1 380 ? 27.251 -11.569 -14.973 1.00 96.81 380 GLU A N 1
ATOM 3058 C CA . GLU A 1 380 ? 27.822 -12.599 -15.843 1.00 96.81 380 GLU A CA 1
ATOM 3059 C C . GLU A 1 380 ? 27.904 -12.113 -17.298 1.00 96.81 380 GLU A C 1
ATOM 3061 O O . GLU A 1 380 ? 28.971 -12.189 -17.916 1.00 96.81 380 GLU A O 1
ATOM 3066 N N . LYS A 1 381 ? 26.821 -11.520 -17.820 1.00 96.00 381 LYS A N 1
ATOM 3067 C CA . LYS A 1 381 ? 26.791 -10.938 -19.171 1.00 96.00 381 LYS A CA 1
ATOM 3068 C C . LYS A 1 381 ? 27.775 -9.788 -19.347 1.00 96.00 381 LYS A C 1
ATOM 3070 O O . LYS A 1 381 ? 28.423 -9.703 -20.388 1.00 96.00 381 LYS A O 1
ATOM 3075 N N . GLU A 1 382 ? 27.926 -8.925 -18.348 1.00 95.81 382 GLU A N 1
ATOM 3076 C CA . GLU A 1 382 ? 28.931 -7.861 -18.369 1.00 95.81 382 GLU A CA 1
ATOM 3077 C C . GLU A 1 382 ? 30.355 -8.443 -18.423 1.00 95.81 382 GLU A C 1
ATOM 3079 O O . GLU A 1 382 ? 31.201 -7.962 -19.180 1.00 95.81 382 GLU A O 1
ATOM 3084 N N . GLY A 1 383 ? 30.614 -9.517 -17.670 1.00 95.62 383 GLY A N 1
ATOM 3085 C CA . GLY A 1 383 ? 31.881 -10.247 -17.705 1.00 95.62 383 GLY A CA 1
ATOM 3086 C C . GLY A 1 383 ? 32.171 -10.890 -19.065 1.00 95.62 383 GLY A C 1
ATOM 3087 O O . GLY A 1 383 ? 33.294 -10.784 -19.565 1.00 95.62 383 GLY A O 1
ATOM 3088 N N . ASP A 1 384 ? 31.171 -11.523 -19.684 1.00 96.56 384 ASP A N 1
ATOM 3089 C CA . ASP A 1 384 ? 31.269 -12.078 -21.040 1.00 96.56 384 ASP A CA 1
ATOM 3090 C C . ASP A 1 384 ? 31.584 -10.993 -22.076 1.00 96.56 384 ASP A C 1
ATOM 3092 O O . ASP A 1 384 ? 32.502 -11.155 -22.882 1.00 96.56 384 ASP A O 1
ATOM 3096 N N . LEU A 1 385 ? 30.862 -9.869 -22.032 1.00 95.56 385 LEU A N 1
ATOM 3097 C CA . LEU A 1 385 ? 31.069 -8.748 -22.948 1.00 95.56 385 LEU A CA 1
ATOM 3098 C C . LEU A 1 385 ? 32.463 -8.135 -22.789 1.00 95.56 385 LEU A C 1
ATOM 3100 O O . LEU A 1 385 ? 33.126 -7.867 -23.790 1.00 95.56 385 LEU A O 1
ATOM 3104 N N . LYS A 1 386 ? 32.952 -7.965 -21.553 1.00 96.00 386 LYS A N 1
ATOM 3105 C CA . LYS A 1 386 ? 34.326 -7.497 -21.300 1.00 96.00 386 LYS A CA 1
ATOM 3106 C C . LYS A 1 386 ? 35.367 -8.443 -21.895 1.00 96.00 386 LYS A C 1
ATOM 3108 O O . LYS A 1 386 ? 36.312 -7.968 -22.521 1.00 96.00 386 LYS A O 1
ATOM 3113 N N . ARG A 1 387 ? 35.186 -9.762 -21.748 1.00 96.56 387 ARG A N 1
ATOM 3114 C CA . ARG A 1 387 ? 36.075 -10.767 -22.359 1.00 96.56 387 ARG A CA 1
ATOM 3115 C C . ARG A 1 387 ? 36.073 -10.675 -23.885 1.00 96.56 387 ARG A C 1
ATOM 3117 O O . ARG A 1 387 ? 37.145 -10.598 -24.474 1.00 96.56 387 ARG A O 1
ATOM 3124 N N . GLN A 1 388 ? 34.897 -10.605 -24.512 1.00 97.19 388 GLN A N 1
ATOM 3125 C CA . GLN A 1 388 ? 34.782 -10.457 -25.970 1.00 97.19 388 GLN A CA 1
ATOM 3126 C C . GLN A 1 388 ? 35.440 -9.169 -26.473 1.00 97.19 388 GLN A C 1
ATOM 3128 O O . GLN A 1 388 ? 36.155 -9.182 -27.473 1.00 97.19 388 GLN A O 1
ATOM 3133 N N . LEU A 1 389 ? 35.237 -8.052 -25.770 1.00 95.19 389 LEU A N 1
ATOM 3134 C CA . LEU A 1 389 ? 35.835 -6.768 -26.129 1.00 95.19 389 LEU A CA 1
ATOM 3135 C C . LEU A 1 389 ? 37.364 -6.809 -26.011 1.00 95.19 389 LEU A C 1
ATOM 3137 O O . LEU A 1 389 ? 38.064 -6.291 -26.881 1.00 95.19 389 LEU A O 1
ATOM 3141 N N . GLN A 1 390 ? 37.889 -7.465 -24.974 1.00 96.25 390 GLN A N 1
ATOM 3142 C CA . GLN A 1 390 ? 39.325 -7.676 -24.813 1.00 96.25 390 GLN A CA 1
ATOM 3143 C C . GLN A 1 390 ? 39.901 -8.545 -25.941 1.00 96.25 390 GLN A C 1
ATOM 3145 O O . GLN A 1 390 ? 40.938 -8.199 -26.501 1.00 96.25 390 GLN A O 1
ATOM 3150 N N . GLU A 1 391 ? 39.217 -9.624 -26.316 1.00 96.62 391 GLU A N 1
ATOM 3151 C CA . GLU A 1 391 ? 39.639 -10.531 -27.388 1.00 96.62 391 GLU A CA 1
ATOM 3152 C C . GLU A 1 391 ? 39.634 -9.846 -28.764 1.00 96.62 391 GLU A C 1
ATOM 3154 O O . GLU A 1 391 ? 40.614 -9.931 -29.509 1.00 96.62 391 GLU A O 1
ATOM 3159 N N . LEU A 1 392 ? 38.588 -9.070 -29.068 1.00 95.75 392 LEU A N 1
ATOM 3160 C CA . LEU A 1 392 ? 38.522 -8.241 -30.274 1.00 95.75 392 LEU A CA 1
ATOM 3161 C C . LEU A 1 392 ? 39.626 -7.178 -30.301 1.00 95.75 392 LEU A C 1
ATOM 3163 O O . LEU A 1 392 ? 40.244 -6.971 -31.343 1.00 95.75 392 LEU A O 1
ATOM 3167 N N . SER A 1 393 ? 39.910 -6.534 -29.167 1.00 95.69 393 SER A N 1
ATOM 3168 C CA . SER A 1 393 ? 40.997 -5.554 -29.045 1.00 95.69 393 SER A CA 1
ATOM 3169 C C . SER A 1 393 ? 42.370 -6.189 -29.294 1.00 95.69 393 SER A C 1
ATOM 3171 O O . SER A 1 393 ? 43.173 -5.662 -30.068 1.00 95.69 393 SER A O 1
ATOM 3173 N N . SER A 1 394 ? 42.632 -7.367 -28.715 1.00 95.44 394 SER A N 1
ATOM 3174 C CA . SER A 1 394 ? 43.851 -8.138 -28.979 1.00 95.44 394 SER A CA 1
ATOM 3175 C C . SER A 1 394 ? 43.971 -8.536 -30.453 1.00 95.44 394 SER A C 1
ATOM 3177 O O . SER A 1 394 ? 45.035 -8.345 -31.041 1.00 95.44 394 SER A O 1
ATOM 3179 N N . SER A 1 395 ? 42.886 -9.013 -31.069 1.00 96.62 395 SER A N 1
ATOM 3180 C CA . SER A 1 395 ? 42.860 -9.378 -32.491 1.00 96.62 395 SER A CA 1
ATOM 3181 C C . SER A 1 395 ? 43.108 -8.174 -33.406 1.00 96.62 395 SER A C 1
ATOM 3183 O O . SER A 1 395 ? 43.894 -8.257 -34.352 1.00 96.62 395 SER A O 1
ATOM 3185 N N . LEU A 1 396 ? 42.495 -7.026 -33.103 1.00 95.12 396 LEU A N 1
ATOM 3186 C CA . LEU A 1 396 ? 42.699 -5.783 -33.845 1.00 95.12 396 LEU A CA 1
ATOM 3187 C C . LEU A 1 396 ? 44.154 -5.310 -33.757 1.00 95.12 396 LEU A C 1
ATOM 3189 O O . LEU A 1 396 ? 44.741 -4.945 -34.776 1.00 95.12 396 LEU A O 1
ATOM 3193 N N . ASN A 1 397 ? 44.751 -5.354 -32.563 1.00 94.94 397 ASN A N 1
ATOM 3194 C CA . ASN A 1 397 ? 46.160 -5.015 -32.370 1.00 94.94 397 ASN A CA 1
ATOM 3195 C C . ASN A 1 397 ? 47.080 -5.950 -33.160 1.00 94.94 397 ASN A C 1
ATOM 3197 O O . ASN A 1 397 ? 47.990 -5.479 -33.839 1.00 94.94 397 ASN A O 1
ATOM 3201 N N . GLU A 1 398 ? 46.817 -7.258 -33.139 1.00 96.19 398 GLU A N 1
ATOM 3202 C CA . GLU A 1 398 ? 47.581 -8.228 -33.925 1.00 96.19 398 GLU A CA 1
ATOM 3203 C C . GLU A 1 398 ? 47.485 -7.932 -35.430 1.00 96.19 398 GLU A C 1
ATOM 3205 O O . GLU A 1 398 ? 48.500 -7.897 -36.129 1.00 96.19 398 GLU A O 1
ATOM 3210 N N . LYS A 1 399 ? 46.278 -7.641 -35.934 1.00 95.25 399 LYS A N 1
ATOM 3211 C CA . LYS A 1 399 ? 46.062 -7.263 -37.338 1.00 95.25 399 LYS A CA 1
ATOM 3212 C C . LYS A 1 399 ? 46.744 -5.947 -37.703 1.00 95.25 399 LYS A C 1
ATOM 3214 O O . LYS A 1 399 ? 47.298 -5.842 -38.795 1.00 95.25 399 LYS A O 1
ATOM 3219 N N . SER A 1 400 ? 46.757 -4.975 -36.796 1.00 94.88 400 SER A N 1
ATOM 3220 C CA . SER A 1 400 ? 47.476 -3.709 -36.967 1.00 94.88 400 SER A CA 1
ATOM 3221 C C . SER A 1 400 ? 48.993 -3.926 -37.069 1.00 94.88 400 SER A C 1
ATOM 3223 O O . SER A 1 400 ? 49.637 -3.394 -37.977 1.00 94.88 400 SER A O 1
ATOM 3225 N N . CYS A 1 401 ? 49.565 -4.787 -36.217 1.00 94.00 401 CYS A N 1
ATOM 3226 C CA . CYS A 1 401 ? 50.971 -5.190 -36.312 1.00 94.00 401 CYS A CA 1
ATOM 3227 C C . CYS A 1 401 ? 51.276 -5.883 -37.647 1.00 94.00 401 CYS A C 1
ATOM 3229 O O . CYS A 1 401 ? 52.210 -5.479 -38.339 1.00 94.00 401 CYS A O 1
ATOM 3231 N N . GLN A 1 402 ? 50.452 -6.861 -38.048 1.00 95.31 402 GLN A N 1
ATOM 3232 C CA . GLN A 1 402 ? 50.593 -7.561 -39.332 1.00 95.31 402 GLN A CA 1
ATOM 3233 C C . GLN A 1 402 ? 50.560 -6.585 -40.516 1.00 95.31 402 GLN A C 1
ATOM 3235 O O . GLN A 1 402 ? 51.394 -6.679 -41.415 1.00 95.31 402 GLN A O 1
ATOM 3240 N N . LEU A 1 403 ? 49.633 -5.622 -40.512 1.00 93.62 403 LEU A N 1
ATOM 3241 C CA . LEU A 1 403 ? 49.531 -4.607 -41.560 1.00 93.62 403 LEU A CA 1
ATOM 3242 C C . LEU A 1 403 ? 50.780 -3.716 -41.614 1.00 93.62 403 LEU A C 1
ATOM 3244 O O . LEU A 1 403 ? 51.306 -3.472 -42.699 1.00 93.62 403 LEU A O 1
ATOM 3248 N N . SER A 1 404 ? 51.276 -3.262 -40.460 1.00 94.69 404 SER A N 1
ATOM 3249 C CA . SER A 1 404 ? 52.495 -2.448 -40.361 1.00 94.69 404 SER A CA 1
ATOM 3250 C C . SER A 1 404 ? 53.726 -3.177 -40.910 1.00 94.69 404 SER A C 1
ATOM 3252 O O . SER A 1 404 ? 54.511 -2.599 -41.668 1.00 94.69 404 SER A O 1
ATOM 3254 N N . ASP A 1 405 ? 53.878 -4.464 -40.593 1.00 95.12 405 ASP A N 1
ATOM 3255 C CA . ASP A 1 405 ? 54.971 -5.281 -41.122 1.00 95.12 405 ASP A CA 1
ATOM 3256 C C . ASP A 1 405 ? 54.837 -5.499 -42.638 1.00 95.12 405 ASP A C 1
ATOM 3258 O O . ASP A 1 405 ? 55.819 -5.344 -43.368 1.00 95.12 405 ASP A O 1
ATOM 3262 N N . CYS A 1 406 ? 53.620 -5.743 -43.133 1.00 93.88 406 CYS A N 1
ATOM 3263 C CA . CYS A 1 406 ? 53.341 -5.895 -44.562 1.00 93.88 406 CYS A CA 1
ATOM 3264 C C . CYS A 1 406 ? 53.650 -4.607 -45.351 1.00 93.88 406 CYS A C 1
ATOM 3266 O O . CYS A 1 406 ? 54.275 -4.652 -46.412 1.00 93.88 406 CYS A O 1
ATOM 3268 N N . LEU A 1 407 ? 53.289 -3.437 -44.809 1.00 92.56 407 LEU A N 1
ATOM 3269 C CA . LEU A 1 407 ? 53.637 -2.132 -45.385 1.00 92.56 407 LEU A CA 1
ATOM 3270 C C . LEU A 1 407 ? 55.154 -1.907 -45.418 1.00 92.56 407 LEU A C 1
ATOM 3272 O O . LEU A 1 407 ? 55.687 -1.427 -46.422 1.00 92.56 407 LEU A O 1
ATOM 3276 N N . ARG A 1 408 ? 55.868 -2.292 -44.353 1.00 94.50 408 ARG A N 1
ATOM 3277 C CA . ARG A 1 408 ? 57.334 -2.202 -44.298 1.00 94.50 408 ARG A CA 1
ATOM 3278 C C . ARG A 1 408 ? 57.990 -3.084 -45.358 1.00 94.50 408 ARG A C 1
ATOM 3280 O O . ARG A 1 408 ? 58.982 -2.686 -45.966 1.00 94.50 408 ARG A O 1
ATOM 3287 N N . GLU A 1 409 ? 57.457 -4.280 -45.583 1.00 94.81 409 GLU A N 1
ATOM 3288 C CA . GLU A 1 409 ? 57.946 -5.196 -46.611 1.00 94.81 409 GLU A CA 1
ATOM 3289 C C . GLU A 1 409 ? 57.646 -4.692 -48.028 1.00 94.81 409 GLU A C 1
ATOM 3291 O O . GLU A 1 409 ? 58.541 -4.698 -48.875 1.00 94.81 409 GLU A O 1
ATOM 3296 N N . LYS A 1 410 ? 56.451 -4.135 -48.260 1.00 93.81 410 LYS A N 1
ATOM 3297 C CA . LYS A 1 410 ? 56.101 -3.453 -49.514 1.00 93.81 410 LYS A CA 1
ATOM 3298 C C . LYS A 1 410 ? 57.089 -2.331 -49.845 1.00 93.81 410 LYS A C 1
ATOM 3300 O O . LYS A 1 410 ? 57.637 -2.326 -50.942 1.00 93.81 410 LYS A O 1
ATOM 3305 N N . MET A 1 411 ? 57.386 -1.444 -48.890 1.00 94.06 411 MET A N 1
ATOM 3306 C CA . MET A 1 411 ? 58.373 -0.368 -49.075 1.00 94.06 411 MET A CA 1
ATOM 3307 C C . MET A 1 411 ? 59.763 -0.901 -49.450 1.00 94.06 411 MET A C 1
ATOM 3309 O O . MET A 1 411 ? 60.431 -0.342 -50.317 1.00 94.06 411 MET A O 1
ATOM 3313 N N . LYS A 1 412 ? 60.213 -2.001 -48.828 1.00 94.25 412 LYS A N 1
ATOM 3314 C CA . LYS A 1 412 ? 61.493 -2.637 -49.187 1.00 94.25 412 LYS A CA 1
ATOM 3315 C C . LYS A 1 412 ? 61.491 -3.164 -50.621 1.00 94.25 412 LYS A C 1
ATOM 3317 O O . LYS A 1 412 ? 62.513 -3.074 -51.296 1.00 94.25 412 LYS A O 1
ATOM 3322 N N . LEU A 1 413 ? 60.382 -3.752 -51.067 1.00 93.00 413 LEU A N 1
ATOM 3323 C CA . LEU A 1 413 ? 60.246 -4.250 -52.434 1.00 93.00 413 LEU A CA 1
ATOM 3324 C C . LEU A 1 413 ? 60.211 -3.102 -53.445 1.00 93.00 413 LEU A C 1
ATOM 3326 O O . LEU A 1 413 ? 60.916 -3.179 -54.443 1.00 93.00 413 LEU A O 1
ATOM 3330 N N . GLU A 1 414 ? 59.473 -2.027 -53.163 1.00 90.94 414 GLU A N 1
ATOM 3331 C CA . GLU A 1 414 ? 59.438 -0.816 -53.996 1.00 90.94 414 GLU A CA 1
ATOM 3332 C C . GLU A 1 414 ? 60.830 -0.184 -54.141 1.00 90.94 414 GLU A C 1
ATOM 3334 O O . GLU A 1 414 ? 61.239 0.136 -55.256 1.00 90.94 414 GLU A O 1
ATOM 3339 N N . LEU A 1 415 ? 61.602 -0.093 -53.049 1.00 91.12 415 LEU A N 1
ATOM 3340 C CA . LEU A 1 415 ? 62.997 0.366 -53.082 1.00 91.12 415 LEU A CA 1
ATOM 3341 C C . LEU A 1 415 ? 63.878 -0.519 -53.972 1.00 91.12 415 LEU A C 1
ATOM 3343 O O . LEU A 1 415 ? 64.609 -0.001 -54.811 1.00 91.12 415 LEU A O 1
ATOM 3347 N N . LYS A 1 416 ? 63.782 -1.849 -53.844 1.00 91.12 416 LYS A N 1
ATOM 3348 C CA . LYS A 1 416 ? 64.530 -2.783 -54.705 1.00 91.12 416 LYS A CA 1
ATOM 3349 C C . LYS A 1 416 ? 64.161 -2.637 -56.181 1.00 91.12 416 LYS A C 1
ATOM 3351 O O . LYS A 1 416 ? 65.036 -2.723 -57.035 1.00 91.12 416 LYS A O 1
ATOM 3356 N N . LEU A 1 417 ? 62.878 -2.428 -56.477 1.00 87.75 417 LEU A N 1
ATOM 3357 C CA . LEU A 1 417 ? 62.370 -2.266 -57.840 1.00 87.75 417 LEU A CA 1
ATOM 3358 C C . LEU A 1 417 ? 62.875 -0.955 -58.462 1.00 87.75 417 LEU A C 1
ATOM 3360 O O . LEU A 1 417 ? 63.310 -0.940 -59.613 1.00 87.75 417 LEU A O 1
ATOM 3364 N N . TYR A 1 418 ? 62.902 0.121 -57.671 1.00 85.31 418 TYR A N 1
ATOM 3365 C CA . TYR A 1 418 ? 63.511 1.394 -58.053 1.00 85.31 418 TYR A CA 1
ATOM 3366 C C . TYR A 1 418 ? 65.021 1.252 -58.301 1.00 85.31 418 TYR A C 1
ATOM 3368 O O . TYR A 1 418 ? 65.527 1.709 -59.321 1.00 85.31 418 TYR A O 1
ATOM 3376 N N . GLU A 1 419 ? 65.743 0.550 -57.423 1.00 86.94 419 GLU A N 1
ATOM 3377 C CA . GLU A 1 419 ? 67.175 0.273 -57.598 1.00 86.94 419 GLU A CA 1
ATOM 3378 C C . GLU A 1 419 ? 67.485 -0.566 -58.846 1.00 86.94 419 GLU A C 1
ATOM 3380 O O . GLU A 1 419 ? 68.531 -0.354 -59.459 1.00 86.94 419 GLU A O 1
ATOM 3385 N N . SER A 1 420 ? 66.610 -1.504 -59.235 1.00 83.38 420 SER A N 1
ATOM 3386 C CA . SER A 1 420 ? 66.758 -2.234 -60.502 1.00 83.38 420 SER A CA 1
ATOM 3387 C C . SER A 1 420 ? 66.502 -1.345 -61.717 1.00 83.38 420 SER A C 1
ATOM 3389 O O . SER A 1 420 ? 67.267 -1.406 -62.669 1.00 83.38 420 SER A O 1
ATOM 3391 N N . PHE A 1 421 ? 65.504 -0.458 -61.658 1.00 77.19 421 PHE A N 1
ATOM 3392 C CA . PHE A 1 421 ? 65.165 0.451 -62.761 1.00 77.19 421 PHE A CA 1
ATOM 3393 C C . PHE A 1 421 ? 66.224 1.527 -63.031 1.00 77.19 421 PHE A C 1
ATOM 3395 O O . PHE A 1 421 ? 66.284 2.055 -64.131 1.00 77.19 421 PHE A O 1
ATOM 3402 N N . VAL A 1 422 ? 67.024 1.893 -62.026 1.00 76.38 422 VAL A N 1
ATOM 3403 C CA . VAL A 1 422 ? 68.116 2.878 -62.159 1.00 76.38 422 VAL A CA 1
ATOM 3404 C C . VAL A 1 422 ? 69.417 2.235 -62.671 1.00 76.38 422 VAL A C 1
ATOM 3406 O O . VAL A 1 422 ? 70.339 2.947 -63.065 1.00 76.38 422 VAL A O 1
ATOM 3409 N N . LYS A 1 423 ? 69.528 0.901 -62.623 1.00 70.75 423 LYS A N 1
ATOM 3410 C CA . LYS A 1 423 ? 70.728 0.152 -63.040 1.00 70.75 423 LYS A CA 1
ATOM 3411 C C . LYS A 1 423 ? 70.661 -0.398 -64.468 1.00 70.75 423 LYS A C 1
ATOM 3413 O O . LYS A 1 423 ? 71.723 -0.741 -64.989 1.00 70.75 423 LYS A O 1
ATOM 3418 N N . ASP A 1 424 ? 69.470 -0.469 -65.052 1.00 53.94 424 ASP A N 1
ATOM 3419 C CA . ASP A 1 424 ? 69.236 -0.703 -66.484 1.00 53.94 424 ASP A CA 1
ATOM 3420 C C . ASP A 1 424 ? 69.183 0.637 -67.236 1.00 53.94 424 ASP A C 1
ATOM 3422 O O . ASP A 1 424 ? 69.663 0.683 -68.395 1.00 53.94 424 ASP A O 1
#

Foldseek 3Di:
DDDDDDDDDDDDDDDDDDDDDDDDDDDDDDDDDDDDDDDDDDDDPPDPDDPPPPPPPPPPPPPPPPPPDDDPPVVVVLVVLVVVLVVLVVLLVVLVVVLVVLVVVCVVVVDPPPLLVVLSVVLVVLSVVLVVLSVVLVVLSVVLVPDPDPVVSVVSVVVSVVSSVVSVVSSVSSVVSVVVSVVVVVVVVVVVVVVVVVVVVVVVVVVVVVVVVVVVVVVVVVVVVVVVVVVVVVVVVVVVVVVVVVVVVVVVVVVVVVVVVVVVVVVVVVVVVVVVDDDPDCVVVVVVVVVVVVVVVVVVVVVVVVVVVVVVVVVVVVVVVVVVVVVVVVVVVVVVVVVVVVVVVVVVVVVVVVVVVVVVVVVVVVVVVVVVVVVVVVVVVVVVVVVVVVVVVVVVVVVVVVVVVVVVVVVVVVVVVVVVVVVD

Sequence (424 aa):
MHNTSAMKSKKAPWIPPPGKSQHSIKTTAKTKVEGSSTAEPCHPTTEMHSLEEDRFEEASLSSTSSFNRDPPDVNAHLHSIKQEIQLLTTHFISLKQISHFLVGIFNTFETEDETIKNLLTKILDEVKEFIFNLDDLEYSVTLVGNTISQEDRITEFQKVIKLKENLLSKLLGCYSNIITIYQTYIQKQSSARMSKNEEEQITLLNQLRDSEQRCISQSAVIKDLERRLSIIQGKANTMESYKSTLEDTRTELQKQLSYKEAQIQYLTTELSQLSTKEKIDDNDRLLEIIEEIKKNAQAEKTALKKALKVQKSRAEKLEKLHAKSEKELEEKEKMLLDIAAQRDQLKLHLTVANNNIIEGKNQIEEMRHQSLKLQNEMSEKEGDLKRQLQELSSSLNEKSCQLSDCLREKMKLELKLYESFVKD

Radius of gyration: 59.66 Å; chains: 1; bounding box: 128×63×167 Å

pLDDT: mean 79.96, std 20.06, range [29.61, 97.38]

InterPro domains:
  IPR060250 ODF2-like, C-terminal coiled coil domain [PF27605] (196-415)